Protein AF-A0A930YFP9-F1 (afdb_monomer)

Nearest PDB structures (foldseek):
  4cad-assembly4_L  TM=7.077E-01  e=1.751E-06  Methanococcus maripaludis
  4msv-assembly1_A  TM=4.838E-01  e=5.268E-02  Homo sapiens
  6brb-assembly1_A  TM=3.916E-01  e=1.553E-02  Homo sapiens
  7kp8-assembly1_C  TM=4.566E-01  e=6.726E-02  Mus musculus

Solvent-accessible surface area (backbone atoms only — not comparable to full-atom values): 27440 Å² total; per-residue (Å²): 118,54,63,55,53,46,38,50,51,25,49,53,42,19,38,52,44,23,41,49,41,39,73,70,40,67,82,60,45,74,62,44,60,59,57,36,43,44,22,30,36,49,16,43,52,50,32,45,71,72,62,36,58,79,86,53,34,63,58,58,59,58,60,28,12,77,92,43,67,31,67,92,44,37,67,56,19,48,48,53,37,48,51,31,51,52,51,23,50,50,59,47,43,77,81,43,80,61,54,78,74,74,52,72,64,54,58,53,48,52,66,65,36,50,67,56,43,35,53,48,42,41,27,36,40,45,25,44,68,11,50,34,40,84,44,45,82,61,89,40,75,56,48,20,17,22,51,41,13,33,54,55,33,58,48,44,42,38,38,44,74,63,33,59,70,37,78,73,58,60,57,65,88,54,32,50,59,43,24,37,52,28,31,15,36,47,16,26,48,42,38,47,43,30,65,78,48,62,8,36,44,24,31,29,46,20,53,31,46,34,55,53,52,46,53,56,52,55,72,25,44,60,88,61,84,52,54,47,52,44,35,47,38,24,69,77,30,8,54,41,28,33,52,46,39,41,52,54,30,52,52,49,52,66,63,35,77,80,68,71,75,70,88,70,90,67,80,92,76,80,95,76,91,80,88,85,84,85,89,77,89,87,75,76,85,78,81,82,79,86,81,78,94,75,86,91,86,84,85,89,77,58,77,91,76,54,63,90,84,67,78,49,76,90,78,52,66,87,90,72,76,53,79,88,79,51,57,70,71,60,56,60,72,67,58,72,84,82,72,85,82,72,82,85,73,78,85,74,77,82,75,75,78,75,78,78,74,78,77,75,76,77,53,62,75,45,76,36,68,31,66,39,56,45,38,80,43,62,33,67,26,93,54,46,41,62,41,33,60,54,25,74,48,74,40,88,45,83,68,24,39,39,34,38,40,30,42,29,41,40,11,24,68,50,76,77,70,39,55,33,31,44,31,31,23,37,26,50,65,96,53,81,73,50,39,46,42,61,60,93,56,75,47,79,41,84,40,36,60,59,75,43,80,47,74,26,65,44,55,32,74,45,63,56,45,47,30,41,34,33,44,24,36,27,28,59,28,80,50,37,37,34,58,90,34,44,25,41,36,39,38,35,35,30,102

Secondary structure (DSSP, 8-state):
--HHHHHHHHHHHHHHHHHHHHHHS-TT-HHHHHHHHHHHHHHHHHIIIIIS-GGGHHHHHHHT-TT---GGGHHHHHHHHHHHHHHHHHHHHTTS-------HHHHHHHHHHHHHHHHHHHHHHIIIIIIIGGG---SSHHHHHHHHHHHHHHHHHHHHHH-SSS--SS-HHHHHHHHHHHHHHHHHHHHHHHHHHS-SHHHHHHHHHHHHHHHHHHHTSPSSTTHHHHHHHSGGG-HHHHHHHHHHHHHHHHHHTTT-------------------SSTTSSSSSS-SS------SS---GGGS-TT---GGGS-TT---GGGS-HHHHHHTSPPPPPPPPPPPPPPPPPPPPPPPPPP-SEEEEEEEEEEPPPB-SS-SSEEESS--EEEEE-SSSPEEEEEEEEEE-BSSSS-EEEEEEEEEEETT----EETTTT--EEEEE-SS-EEEEEEEEEE--SEEEEEEEEEE--SSS-B--S-EEEEEEEEE-

pLDDT: mean 83.0, std 18.19, range [28.52, 98.38]

Organism: NCBI:txid433664

Sequence (495 aa):
MTRHQQAATCYALALGLAVGVALLAPAGGDAVLLLTMLTPAAAVLLTIRFATARDSRAASRRELGLGRMGLATWPAAVALPTIVVAMSYGVTALVHPFDWAPAPHVVVHTLLGVPIVAVLVTLEEVCWRGYLLPRFDAGRWWGSAAAVGALHGVWHLPLILLTTAYVPAGSRWVVVPVFMALLSVAGIVYGWLRNVSGSLWPVVVAHTTFNQLLGVAVDASPAGDRDRVFAYLTGETGILTLLVTGAVAAVLVRAGSSRTGRPRSRDTDGTRTASITTGVAASVVLMTLGAGGGAVAAGLIGSDQIADGSIRSRDVRDQTLRLADLDPTTRDGLRGAIGPQGPAGSPGSPGSPGAAGPAGADGVAQVVGFVGPVASIAGNSGLYAFAGPTARVTTTEARPRVSGTASAGLGLLSGSPQFADTGMCWRADGGGTVTNFVGSGFTTQRFTADRAAYAASASAVLAAGSYDVGMCVRNNGPSTINNNAYVNGWVQVTK

Mean predicted aligned error: 19.15 Å

Foldseek 3Di:
DALLVLLVQLLCQLLVQLLVLLVPPPFADPVSVLSNLLRSLVSLVCSLVPVNDPVCSVVLQLLLFAPDQLVVCQLVLQVLLVQLQCQLLVVVCVVAPWQLPQDPVLVVCLVVCLVVLLVSLSSNLSRQLRRNLVSACPPDLLQSLLVSLLSSLSSCCSVVPRHCHPLVEEDCVQQSVQLSLQSSLVSLVLSLSCQVRVHSNSSSSNSSSNVSSLSSSVVRHDDDPCSRVCCDRHDSRHPSSSVSSNVVSVVSSVVCVVPRPDDPPDDDDDDDDDDDDDDPSPPDVPPPPPDDPDDDDDDDDDPVNDDPPPDDPVNDDPPPDDPVNDDPVVVVVPDDDDDDDDPDDDDDDPDDPDPDDPDPPDQWPDKWKDKDKFDKDAAQFQAKDFRDFFTKDFDDDAWKKKKKKKKWFKAFCDDAKDKKWKEKWKAFPVDDTTAHQVGPDTDIDIHHNDTDMDMYIDMHTDGGGMITIHMIMGHNHRTIMHDTTMMIMMMIIGD

Radius of gyration: 33.07 Å; Cα contacts (8 Å, |Δi|>4): 794; chains: 1; bounding box: 106×55×82 Å

Structure (mmCIF, N/CA/C/O backbone):
data_AF-A0A930YFP9-F1
#
_entry.id   AF-A0A930YFP9-F1
#
loop_
_atom_site.group_PDB
_atom_site.id
_atom_site.type_symbol
_atom_site.label_atom_id
_atom_site.label_alt_id
_atom_site.label_comp_id
_atom_site.label_asym_id
_atom_site.label_entity_id
_atom_site.label_seq_id
_atom_site.pdbx_PDB_ins_code
_atom_site.Cartn_x
_atom_site.Cartn_y
_atom_site.Cartn_z
_atom_site.occupancy
_atom_site.B_iso_or_equiv
_atom_site.auth_seq_id
_atom_site.auth_comp_id
_atom_site.auth_asym_id
_atom_site.auth_atom_id
_atom_site.pdbx_PDB_model_num
ATOM 1 N N . MET A 1 1 ? -16.249 14.266 29.063 1.00 79.31 1 MET A N 1
ATOM 2 C CA . MET A 1 1 ? -16.737 13.717 27.782 1.00 79.31 1 MET A CA 1
ATOM 3 C C . MET A 1 1 ? -17.198 12.289 28.001 1.00 79.31 1 MET A C 1
ATOM 5 O O . MET A 1 1 ? -16.525 11.556 28.719 1.00 79.31 1 MET A O 1
ATOM 9 N N . THR A 1 2 ? -18.329 11.903 27.416 1.00 85.44 2 THR A N 1
ATOM 10 C CA . THR A 1 2 ? -18.783 10.505 27.374 1.00 85.44 2 THR A CA 1
ATOM 11 C C . THR A 1 2 ? -17.848 9.661 26.495 1.00 85.44 2 THR A C 1
ATOM 13 O O . THR A 1 2 ? -17.081 10.205 25.696 1.00 85.44 2 THR A O 1
ATOM 16 N N . ARG A 1 3 ? -17.914 8.324 26.597 1.00 83.81 3 ARG A N 1
ATOM 17 C CA . ARG A 1 3 ? -17.124 7.420 25.733 1.00 83.81 3 ARG A CA 1
ATOM 18 C C . ARG A 1 3 ? -17.393 7.655 24.240 1.00 83.81 3 ARG A C 1
ATOM 20 O O . ARG A 1 3 ? -16.453 7.646 23.451 1.00 83.81 3 ARG A O 1
ATOM 27 N N . HIS A 1 4 ? -18.645 7.931 23.870 1.00 85.75 4 HIS A N 1
ATOM 28 C CA . HIS A 1 4 ? -19.020 8.254 22.491 1.00 85.75 4 HIS A CA 1
ATOM 29 C C . HIS A 1 4 ? -18.434 9.589 22.025 1.00 85.75 4 HIS A C 1
ATOM 31 O O . HIS A 1 4 ? -17.908 9.664 20.920 1.00 85.75 4 HIS A O 1
ATOM 37 N N . GLN A 1 5 ? -18.448 10.620 22.877 1.00 87.38 5 GLN A N 1
ATOM 38 C CA . GLN A 1 5 ? -17.805 11.901 22.564 1.00 87.38 5 GLN A CA 1
ATOM 39 C C . GLN A 1 5 ? -16.296 11.731 22.358 1.00 87.38 5 GLN A C 1
ATOM 41 O O . GLN A 1 5 ? -15.753 12.264 21.400 1.00 87.38 5 GLN A O 1
ATOM 46 N N . GLN A 1 6 ? -15.626 10.933 23.196 1.00 87.88 6 GLN A N 1
ATOM 47 C CA . GLN A 1 6 ? -14.199 10.632 23.030 1.00 87.88 6 GLN A CA 1
ATOM 48 C C . GLN A 1 6 ? -13.902 9.897 21.717 1.00 87.88 6 GLN A C 1
ATOM 50 O O . GLN A 1 6 ? -12.940 10.238 21.033 1.00 87.88 6 GLN A O 1
ATOM 55 N N . ALA A 1 7 ? -14.725 8.910 21.349 1.00 89.50 7 ALA A N 1
ATOM 56 C CA . ALA A 1 7 ? -14.590 8.202 20.079 1.00 89.50 7 ALA A CA 1
ATOM 57 C C . ALA A 1 7 ? -14.788 9.147 18.881 1.00 89.50 7 ALA A C 1
ATOM 59 O O . ALA A 1 7 ? -13.966 9.152 17.968 1.00 89.50 7 ALA A O 1
ATOM 60 N N . ALA A 1 8 ? -15.816 9.999 18.924 1.00 91.38 8 ALA A N 1
ATOM 61 C CA . ALA A 1 8 ? -16.073 10.996 17.888 1.00 91.38 8 ALA A CA 1
ATOM 62 C C . ALA A 1 8 ? -14.922 12.009 17.760 1.00 91.38 8 ALA A C 1
ATOM 64 O O . ALA A 1 8 ? -14.479 12.286 16.650 1.00 91.38 8 ALA A O 1
ATOM 65 N N . THR A 1 9 ? -14.386 12.512 18.879 1.00 91.56 9 THR A N 1
ATOM 66 C CA . THR A 1 9 ? -13.216 13.406 18.879 1.00 91.56 9 THR A CA 1
ATOM 67 C C . THR A 1 9 ? -11.983 12.727 18.288 1.00 91.56 9 THR A C 1
ATOM 69 O O . THR A 1 9 ? -11.321 13.318 17.440 1.00 91.56 9 THR A O 1
ATOM 72 N N . CYS A 1 10 ? -11.686 11.487 18.690 1.00 94.00 10 CYS A N 1
ATOM 73 C CA . CYS A 1 10 ? -10.557 10.735 18.142 1.00 94.00 10 CYS A CA 1
ATOM 74 C C . CYS A 1 10 ? -10.695 10.550 16.630 1.00 94.00 10 CYS A C 1
ATOM 76 O O . CYS A 1 10 ? -9.742 10.778 15.892 1.00 94.00 10 CYS A O 1
ATOM 78 N N . TYR A 1 11 ? -11.887 10.176 16.165 1.00 96.19 11 TYR A N 1
ATOM 79 C CA . TYR A 1 11 ? -12.136 9.997 14.741 1.00 96.19 11 TYR A CA 1
ATOM 80 C C . TYR A 1 11 ? -12.007 11.311 13.958 1.00 96.19 11 TYR A C 1
ATOM 82 O O . TYR A 1 11 ? -11.324 11.353 12.938 1.00 96.19 11 TYR A O 1
ATOM 90 N N . ALA A 1 12 ? -12.598 12.399 14.461 1.00 96.56 12 ALA A N 1
ATOM 91 C CA . ALA A 1 12 ? -12.512 13.714 13.830 1.00 96.56 12 ALA A CA 1
ATOM 92 C C . ALA A 1 12 ? -11.063 14.215 13.727 1.00 96.56 12 ALA A C 1
ATOM 94 O O . ALA A 1 12 ? -10.683 14.770 12.700 1.00 96.56 12 ALA A O 1
ATOM 95 N N . LEU A 1 13 ? -10.239 13.977 14.756 1.00 96.69 13 LEU A N 1
ATOM 96 C CA . LEU A 1 13 ? -8.809 14.289 14.720 1.00 96.69 13 LEU A CA 1
ATOM 97 C C . LEU A 1 13 ? -8.067 13.445 13.679 1.00 96.69 13 LEU A C 1
ATOM 99 O O . LEU A 1 13 ? -7.300 14.003 12.903 1.00 96.69 13 LEU A O 1
ATOM 103 N N . ALA A 1 14 ? -8.303 12.130 13.632 1.00 97.38 14 ALA A N 1
ATOM 104 C CA . ALA A 1 14 ? -7.646 11.246 12.666 1.00 97.38 14 ALA A CA 1
ATOM 105 C C . ALA A 1 14 ? -7.976 11.654 11.222 1.00 97.38 14 ALA A C 1
ATOM 107 O O . ALA A 1 14 ? -7.074 11.811 10.402 1.00 97.38 14 ALA A O 1
ATOM 108 N N . LEU A 1 15 ? -9.260 11.890 10.931 1.00 97.50 15 LEU A N 1
ATOM 109 C CA . LEU A 1 15 ? -9.719 12.324 9.613 1.00 97.50 15 LEU A CA 1
ATOM 110 C C . LEU A 1 15 ? -9.211 13.728 9.262 1.00 97.50 15 LEU A C 1
ATOM 112 O O . LEU A 1 15 ? -8.728 13.938 8.155 1.00 97.50 15 LEU A O 1
ATOM 116 N N . GLY A 1 16 ? -9.278 14.681 10.197 1.00 96.94 16 GLY A N 1
ATOM 117 C CA . GLY A 1 16 ? -8.795 16.045 9.976 1.00 96.94 16 GLY A CA 1
ATOM 118 C C . GLY A 1 16 ? -7.293 16.099 9.688 1.00 96.94 16 GLY A C 1
ATOM 119 O O . GLY A 1 16 ? -6.867 16.807 8.778 1.00 96.94 16 GLY A O 1
ATOM 120 N N . LEU A 1 17 ? -6.496 15.304 10.408 1.00 95.81 17 LEU A N 1
ATOM 121 C CA . LEU A 1 17 ? -5.064 15.167 10.146 1.00 95.81 17 LEU A CA 1
ATOM 122 C C . LEU A 1 17 ? -4.799 14.521 8.778 1.00 95.81 17 LEU A C 1
ATOM 124 O O . LEU A 1 17 ? -3.947 15.018 8.049 1.00 95.81 17 LEU A O 1
ATOM 128 N N . ALA A 1 18 ? -5.537 13.474 8.397 1.00 95.00 18 ALA A N 1
ATOM 129 C CA . ALA A 1 18 ? -5.384 12.833 7.087 1.00 95.00 18 ALA A CA 1
ATOM 130 C C . ALA A 1 18 ? -5.749 13.768 5.923 1.00 95.00 18 ALA A C 1
ATOM 132 O O . ALA A 1 18 ? -5.026 13.825 4.932 1.00 95.00 18 ALA A O 1
ATOM 133 N N . VAL A 1 19 ? -6.819 14.561 6.062 1.00 94.62 19 VAL A N 1
ATOM 134 C CA . VAL A 1 19 ? -7.159 15.626 5.103 1.00 94.62 19 VAL A CA 1
ATOM 135 C C . VAL A 1 19 ? -6.035 16.659 5.026 1.00 94.62 19 VAL A C 1
ATOM 137 O O . VAL A 1 19 ? -5.633 17.038 3.930 1.00 94.62 19 VAL A O 1
ATOM 140 N N . GLY A 1 20 ? -5.490 17.081 6.171 1.00 92.69 20 GLY A N 1
ATOM 141 C CA . GLY A 1 20 ? -4.349 17.994 6.220 1.00 92.69 20 GLY A CA 1
ATOM 142 C C . GLY A 1 20 ? -3.126 17.449 5.480 1.00 92.69 20 GLY A C 1
ATOM 143 O O . GLY A 1 20 ? -2.543 18.164 4.672 1.00 92.69 20 GLY A O 1
ATOM 144 N N . VAL A 1 21 ? -2.775 16.175 5.691 1.00 91.62 21 VAL A N 1
ATOM 145 C CA . VAL A 1 21 ? -1.680 15.515 4.959 1.00 91.62 21 VAL A CA 1
ATOM 146 C C . VAL A 1 21 ? -1.971 15.490 3.458 1.00 91.62 21 VAL A C 1
ATOM 148 O O . VAL A 1 21 ? -1.118 15.904 2.681 1.00 91.62 21 VAL A O 1
ATOM 151 N N . ALA A 1 22 ? -3.175 15.084 3.047 1.00 88.88 22 ALA A N 1
ATOM 152 C CA . ALA A 1 22 ? -3.548 15.000 1.635 1.00 88.88 22 ALA A CA 1
ATOM 153 C C . ALA A 1 22 ? -3.529 16.361 0.908 1.00 88.88 22 ALA A C 1
ATOM 155 O O . ALA A 1 22 ? -3.244 16.403 -0.284 1.00 88.88 22 ALA A O 1
ATOM 156 N N . LEU A 1 23 ? -3.822 17.464 1.609 1.00 89.12 23 LEU A N 1
ATOM 157 C CA . LEU A 1 23 ? -3.823 18.817 1.039 1.00 89.12 23 LEU A CA 1
ATOM 158 C C . LEU A 1 23 ? -2.442 19.487 1.028 1.00 89.12 23 LEU A C 1
ATOM 160 O O . LEU A 1 23 ? -2.187 20.332 0.173 1.00 89.12 23 LEU A O 1
ATOM 164 N N . LEU A 1 24 ? -1.586 19.177 2.007 1.00 83.81 24 LEU A N 1
ATOM 165 C CA . LEU A 1 24 ? -0.332 19.903 2.242 1.00 83.81 24 LEU A CA 1
ATOM 166 C C . LEU A 1 24 ? 0.909 19.157 1.753 1.00 83.81 24 LEU A C 1
ATOM 168 O O . LEU A 1 24 ? 1.932 19.788 1.486 1.00 83.81 24 LEU A O 1
ATOM 172 N N . ALA A 1 25 ? 0.859 17.829 1.678 1.00 71.12 25 ALA A N 1
ATOM 173 C CA . ALA A 1 25 ? 1.990 17.048 1.211 1.00 71.12 25 ALA A CA 1
ATOM 174 C C . ALA A 1 25 ? 2.063 17.071 -0.332 1.00 71.12 25 ALA A C 1
ATOM 176 O O . ALA A 1 25 ? 1.021 17.105 -0.991 1.00 71.12 25 ALA A O 1
ATOM 177 N N . PRO A 1 26 ? 3.271 17.055 -0.933 1.00 63.44 26 PRO A N 1
ATOM 178 C CA . PRO A 1 26 ? 3.426 17.060 -2.385 1.00 63.44 26 PRO A CA 1
ATOM 179 C C . PRO A 1 26 ? 2.625 15.919 -3.017 1.00 63.44 26 PRO A C 1
ATOM 181 O O . PRO A 1 26 ? 2.809 14.756 -2.646 1.00 63.44 26 PRO A O 1
ATOM 184 N N . ALA A 1 27 ? 1.741 16.244 -3.964 1.00 58.25 27 ALA A N 1
ATOM 185 C CA . ALA A 1 27 ? 0.923 15.257 -4.657 1.00 58.25 27 ALA A CA 1
ATOM 186 C C . ALA A 1 27 ? 1.829 14.222 -5.354 1.00 58.25 27 ALA A C 1
ATOM 188 O O . ALA A 1 27 ? 2.453 14.524 -6.368 1.00 58.25 27 ALA A O 1
ATOM 189 N N . GLY A 1 28 ? 1.919 13.014 -4.785 1.00 53.78 28 GLY A N 1
ATOM 190 C CA . GLY A 1 28 ? 2.643 11.878 -5.367 1.00 53.78 28 GLY A CA 1
ATOM 191 C C . GLY A 1 28 ? 3.942 11.441 -4.675 1.00 53.78 28 GLY A C 1
ATOM 192 O O . GLY A 1 28 ? 4.610 10.566 -5.211 1.00 53.78 28 GLY A O 1
ATOM 193 N N . GLY A 1 29 ? 4.324 12.002 -3.520 1.00 63.56 29 GLY A N 1
ATOM 194 C CA . GLY A 1 29 ? 5.492 11.513 -2.765 1.00 63.56 29 GLY A CA 1
ATOM 195 C C . GLY A 1 29 ? 5.165 10.363 -1.800 1.00 63.56 29 GLY A C 1
ATOM 196 O O . GLY A 1 29 ? 4.154 10.429 -1.102 1.00 63.56 29 GLY A O 1
ATOM 197 N N . ASP A 1 30 ? 6.056 9.372 -1.663 1.00 68.50 30 ASP A N 1
ATOM 198 C CA . ASP A 1 30 ? 5.927 8.242 -0.709 1.00 68.50 30 ASP A CA 1
ATOM 199 C C . ASP A 1 30 ? 5.696 8.698 0.745 1.00 68.50 30 ASP A C 1
ATOM 201 O O . ASP A 1 30 ? 5.051 8.022 1.550 1.00 68.50 30 ASP A O 1
ATOM 205 N N . ALA A 1 31 ? 6.170 9.903 1.077 1.00 77.81 31 ALA A N 1
ATOM 206 C CA . ALA A 1 31 ? 5.956 10.538 2.371 1.00 77.81 31 ALA A CA 1
ATOM 207 C C . ALA A 1 31 ? 4.469 10.762 2.699 1.00 77.81 31 ALA A C 1
ATOM 209 O O . ALA A 1 31 ? 4.104 10.727 3.871 1.00 77.81 31 ALA A O 1
ATOM 210 N N . VAL A 1 32 ? 3.605 10.969 1.698 1.00 85.06 32 VAL A N 1
ATOM 211 C CA . VAL A 1 32 ? 2.161 11.198 1.889 1.00 85.06 32 VAL A CA 1
ATOM 212 C C . VAL A 1 32 ? 1.513 9.986 2.566 1.00 85.06 32 VAL A C 1
ATOM 214 O O . VAL A 1 32 ? 0.762 10.144 3.531 1.00 85.06 32 VAL A O 1
ATOM 217 N N . LEU A 1 33 ? 1.832 8.776 2.092 1.00 85.75 33 LEU A N 1
ATOM 218 C CA . LEU A 1 33 ? 1.304 7.521 2.634 1.00 85.75 33 LEU A CA 1
ATOM 219 C C . LEU A 1 33 ? 1.776 7.314 4.074 1.00 85.75 33 LEU A C 1
ATOM 221 O O . LEU A 1 33 ? 0.954 7.152 4.977 1.00 85.75 33 LEU A O 1
ATOM 225 N N . LEU A 1 34 ? 3.089 7.427 4.303 1.00 87.25 34 LEU A N 1
ATOM 226 C CA . LEU A 1 34 ? 3.686 7.258 5.629 1.00 87.25 34 LEU A CA 1
ATOM 227 C C . LEU A 1 34 ? 3.126 8.257 6.643 1.00 87.25 34 LEU A C 1
ATOM 229 O O . LEU A 1 34 ? 2.721 7.861 7.733 1.00 87.25 34 LEU A O 1
ATOM 233 N N . LEU A 1 35 ? 3.059 9.545 6.288 1.00 89.81 35 LEU A N 1
ATOM 234 C CA . LEU A 1 35 ? 2.513 10.583 7.166 1.00 89.81 35 LEU A CA 1
ATOM 235 C C . LEU A 1 35 ? 1.039 10.344 7.475 1.00 89.81 35 LEU A C 1
ATOM 237 O O . LEU A 1 35 ? 0.609 10.582 8.605 1.00 89.81 35 LEU A O 1
ATOM 241 N N . THR A 1 36 ? 0.277 9.845 6.501 1.00 92.00 36 THR A N 1
ATOM 242 C CA . THR A 1 36 ? -1.133 9.537 6.715 1.00 92.00 36 THR A CA 1
ATOM 243 C C . THR A 1 36 ? -1.278 8.413 7.728 1.00 92.00 36 THR A C 1
ATOM 245 O O . THR A 1 36 ? -1.989 8.613 8.709 1.00 92.00 36 THR A O 1
ATOM 248 N N . MET A 1 37 ? -0.518 7.318 7.614 1.00 92.12 37 MET A N 1
ATOM 249 C CA . MET A 1 37 ? -0.541 6.196 8.572 1.00 92.12 37 MET A CA 1
ATOM 250 C C . MET A 1 37 ? -0.238 6.606 10.030 1.00 92.12 37 MET A C 1
ATOM 252 O O . MET A 1 37 ? -0.653 5.919 10.963 1.00 92.12 37 MET A O 1
ATOM 256 N N . LEU A 1 38 ? 0.425 7.748 10.270 1.00 93.38 38 LEU A N 1
ATOM 257 C CA . LEU A 1 38 ? 0.663 8.273 11.628 1.00 93.38 38 LEU A CA 1
ATOM 258 C C . LEU A 1 38 ? -0.574 8.933 12.256 1.00 93.38 38 LEU A C 1
ATOM 260 O O . LEU A 1 38 ? -0.672 9.041 13.484 1.00 93.38 38 LEU A O 1
ATOM 264 N N . THR A 1 39 ? -1.506 9.414 11.434 1.00 96.62 39 THR A N 1
ATOM 265 C CA . THR A 1 39 ? -2.637 10.238 11.883 1.00 96.62 39 THR A CA 1
ATOM 266 C C . THR A 1 39 ? -3.581 9.537 12.870 1.00 96.62 39 THR A C 1
ATOM 268 O O . THR A 1 39 ? -3.988 10.201 13.831 1.00 96.62 39 THR A O 1
ATOM 271 N N . PRO A 1 40 ? -3.894 8.225 12.762 1.00 97.81 40 PRO A N 1
ATOM 272 C CA . PRO A 1 40 ? -4.787 7.566 13.710 1.00 97.81 40 PRO A CA 1
ATOM 273 C C . PRO A 1 40 ? -4.128 7.398 15.088 1.00 97.81 40 PRO A C 1
ATOM 275 O O . PRO A 1 40 ? -4.746 7.705 16.111 1.00 97.81 40 PRO A O 1
ATOM 278 N N . ALA A 1 41 ? -2.852 6.998 15.139 1.00 97.19 41 ALA A N 1
ATOM 279 C CA . ALA A 1 41 ? -2.083 6.930 16.383 1.00 97.19 41 ALA A CA 1
ATOM 280 C C . ALA A 1 41 ? -1.958 8.304 17.055 1.00 97.19 41 ALA A C 1
ATOM 282 O O . ALA A 1 41 ? -2.201 8.427 18.261 1.00 97.19 41 ALA A O 1
ATOM 283 N N . ALA A 1 42 ? -1.636 9.349 16.285 1.00 97.25 42 ALA A N 1
ATOM 284 C CA . ALA A 1 42 ? -1.568 10.717 16.791 1.00 97.25 42 ALA A CA 1
ATOM 285 C C . ALA A 1 42 ? -2.915 11.156 17.388 1.00 97.25 42 ALA A C 1
ATOM 287 O O . ALA A 1 42 ? -2.959 11.670 18.509 1.00 97.25 42 ALA A O 1
ATOM 288 N N . ALA A 1 43 ? -4.024 10.877 16.701 1.00 97.62 43 ALA A N 1
ATOM 289 C CA . ALA A 1 43 ? -5.363 11.191 17.183 1.00 97.62 43 ALA A CA 1
ATOM 290 C C . ALA A 1 43 ? -5.704 10.485 18.506 1.00 97.62 43 ALA A C 1
ATOM 292 O O . ALA A 1 43 ? -6.243 11.120 19.420 1.00 97.62 43 ALA A O 1
ATOM 293 N N . VAL A 1 44 ? -5.341 9.206 18.661 1.00 97.19 44 VAL A N 1
ATOM 294 C CA . VAL A 1 44 ? -5.517 8.468 19.926 1.00 97.19 44 VAL A CA 1
ATOM 295 C C . VAL A 1 44 ? -4.694 9.100 21.046 1.00 97.19 44 VAL A C 1
ATOM 297 O O . VAL A 1 44 ? -5.223 9.345 22.135 1.00 97.19 44 VAL A O 1
ATOM 300 N N . LEU A 1 45 ? -3.416 9.404 20.796 1.00 96.56 45 LEU A N 1
ATOM 301 C CA . LEU A 1 45 ? -2.531 10.017 21.791 1.00 96.56 45 LEU A CA 1
ATOM 302 C C . LEU A 1 45 ? -3.059 11.380 22.251 1.00 96.56 45 LEU A C 1
ATOM 304 O O . LEU A 1 45 ? -3.151 11.627 23.458 1.00 96.56 45 LEU A O 1
ATOM 308 N N . LEU A 1 46 ? -3.470 12.233 21.310 1.00 96.12 46 LEU A N 1
ATOM 309 C CA . LEU A 1 46 ? -4.055 13.543 21.597 1.00 96.12 46 LEU A CA 1
ATOM 310 C C . LEU A 1 46 ? -5.371 13.408 22.375 1.00 96.12 46 LEU A C 1
ATOM 312 O O . LEU A 1 46 ? -5.562 14.079 23.392 1.00 96.12 46 LEU A O 1
ATOM 316 N N . THR A 1 47 ? -6.245 12.482 21.980 1.00 95.25 47 THR A N 1
ATOM 317 C CA . THR A 1 47 ? -7.527 12.251 22.666 1.00 95.25 47 THR A CA 1
ATOM 318 C C . THR A 1 47 ? -7.315 11.744 24.096 1.00 95.25 47 THR A C 1
ATOM 320 O O . THR A 1 47 ? -7.938 12.239 25.040 1.00 95.25 47 THR A O 1
ATOM 323 N N . ILE A 1 48 ? -6.385 10.810 24.318 1.00 94.38 48 ILE A N 1
ATOM 324 C CA . ILE A 1 48 ? -6.044 10.339 25.670 1.00 94.38 48 ILE A CA 1
ATOM 325 C C . ILE A 1 48 ? -5.405 11.466 26.498 1.00 94.38 48 ILE A C 1
ATOM 327 O O . ILE A 1 48 ? -5.676 11.594 27.696 1.00 94.38 48 ILE A O 1
ATOM 331 N N . ARG A 1 49 ? -4.566 12.310 25.890 1.00 93.88 49 ARG A N 1
ATOM 332 C CA . ARG A 1 49 ? -3.834 13.369 26.600 1.00 93.88 49 ARG A CA 1
ATOM 333 C C . ARG A 1 49 ? -4.685 14.588 26.947 1.00 93.88 49 ARG A C 1
ATOM 335 O O . ARG A 1 49 ? -4.406 15.211 27.982 1.00 93.88 49 ARG A O 1
ATOM 342 N N . PHE A 1 50 ? -5.663 14.938 26.118 1.00 92.19 50 PHE A N 1
ATOM 343 C CA . PHE A 1 50 ? -6.408 16.196 26.233 1.00 92.19 50 PHE A CA 1
ATOM 344 C C . PHE A 1 50 ? -7.913 16.002 26.453 1.00 92.19 50 PHE A C 1
ATOM 346 O O . PHE A 1 50 ? -8.493 16.745 27.236 1.00 92.19 50 PHE A O 1
ATOM 353 N N . ALA A 1 51 ? -8.529 14.972 25.867 1.00 88.94 51 ALA A N 1
ATOM 354 C CA . ALA A 1 51 ? -9.974 14.721 25.967 1.00 88.94 51 ALA A CA 1
ATOM 355 C C . ALA A 1 51 ? -10.361 13.651 27.015 1.00 88.94 51 ALA A C 1
ATOM 357 O O . ALA A 1 51 ? -11.542 13.458 27.324 1.00 88.94 51 ALA A O 1
ATOM 358 N N . THR A 1 52 ? -9.378 12.951 27.594 1.00 90.38 52 THR A N 1
ATOM 359 C CA . THR A 1 52 ? -9.591 11.928 28.632 1.00 90.38 52 THR A CA 1
ATOM 360 C C . THR A 1 52 ? -9.150 12.429 30.011 1.00 90.38 52 THR A C 1
ATOM 362 O O . THR A 1 52 ? -8.014 12.899 30.188 1.00 90.38 52 THR A O 1
ATOM 365 N N . ALA A 1 53 ? -10.050 12.300 30.995 1.00 90.44 53 ALA A N 1
ATOM 366 C CA . ALA A 1 53 ? -9.805 12.631 32.400 1.00 90.44 53 ALA A CA 1
ATOM 367 C C . ALA A 1 53 ? -8.571 11.885 32.931 1.00 90.44 53 ALA A C 1
ATOM 369 O O . ALA A 1 53 ? -8.314 10.748 32.529 1.00 90.44 53 ALA A O 1
ATOM 370 N N . ARG A 1 54 ? -7.759 12.548 33.771 1.00 90.88 54 ARG A N 1
ATOM 371 C CA . ARG A 1 54 ? -6.411 12.071 34.151 1.00 90.88 54 ARG A CA 1
ATOM 372 C C . ARG A 1 54 ? -6.433 10.684 34.798 1.00 90.88 54 ARG A C 1
ATOM 374 O O . ARG A 1 54 ? -5.616 9.843 34.428 1.00 90.88 54 ARG A O 1
ATOM 381 N N . ASP A 1 55 ? -7.384 10.457 35.693 1.00 92.25 55 ASP A N 1
ATOM 382 C CA . ASP A 1 55 ? -7.666 9.188 36.374 1.00 92.25 55 ASP A CA 1
ATOM 383 C C . ASP A 1 55 ? -8.020 8.043 35.401 1.00 92.25 55 ASP A C 1
ATOM 385 O O . ASP A 1 55 ? -7.602 6.900 35.575 1.00 92.25 55 ASP A O 1
ATOM 389 N N . SER A 1 56 ? -8.701 8.366 34.303 1.00 91.00 56 SER A N 1
ATOM 390 C CA . SER A 1 56 ? -9.211 7.414 33.311 1.00 91.00 56 SER A CA 1
ATOM 391 C C . SER A 1 56 ? -8.212 7.078 32.191 1.00 91.00 56 SER A C 1
ATOM 393 O O . SER A 1 56 ? -8.461 6.189 31.366 1.00 91.00 56 SER A O 1
ATOM 395 N N . ARG A 1 57 ? -7.056 7.759 32.127 1.00 93.06 57 ARG A N 1
ATOM 396 C CA . ARG A 1 57 ? -6.059 7.563 31.050 1.00 93.06 57 ARG A CA 1
ATOM 397 C C . ARG A 1 57 ? -5.418 6.185 31.081 1.00 93.06 57 ARG A C 1
ATOM 399 O O . ARG A 1 57 ? -5.183 5.598 30.028 1.00 93.06 57 ARG A O 1
ATOM 406 N N . ALA A 1 58 ? -5.124 5.666 32.272 1.00 92.44 58 ALA A N 1
ATOM 407 C CA . ALA A 1 58 ? -4.524 4.343 32.417 1.00 92.44 58 ALA A CA 1
ATOM 408 C C . ALA A 1 58 ? -5.483 3.242 31.940 1.00 92.44 58 ALA A C 1
ATOM 410 O O . ALA A 1 58 ? -5.069 2.361 31.189 1.00 92.44 58 ALA A O 1
ATOM 411 N N . ALA A 1 59 ? -6.767 3.344 32.300 1.00 91.06 59 ALA A N 1
ATOM 412 C CA . ALA A 1 59 ? -7.808 2.444 31.815 1.00 91.06 59 ALA A CA 1
ATOM 413 C C . ALA A 1 59 ? -7.943 2.516 30.286 1.00 91.06 59 ALA A C 1
ATOM 415 O O . ALA A 1 59 ? -7.907 1.486 29.618 1.00 91.06 59 ALA A O 1
ATOM 416 N N . SER A 1 60 ? -7.973 3.728 29.720 1.00 91.19 60 SER A N 1
ATOM 417 C CA . SER A 1 60 ? -8.062 3.923 28.264 1.00 91.19 60 SER A CA 1
ATOM 418 C C . SER A 1 60 ? -6.873 3.317 27.508 1.00 91.19 60 SER A C 1
ATOM 420 O O . SER A 1 60 ? -7.068 2.708 26.463 1.00 91.19 60 SER A O 1
ATOM 422 N N . ARG A 1 61 ? -5.647 3.412 28.050 1.00 93.88 61 ARG A N 1
ATOM 423 C CA . ARG A 1 61 ? -4.461 2.756 27.466 1.00 93.88 61 ARG A CA 1
ATOM 424 C C . ARG A 1 61 ? -4.533 1.232 27.532 1.00 93.88 61 ARG A C 1
ATOM 426 O O . ARG A 1 61 ? -4.100 0.566 26.600 1.00 93.88 61 ARG A O 1
ATOM 433 N N . ARG A 1 62 ? -5.078 0.668 28.615 1.00 92.94 62 ARG A N 1
ATOM 434 C CA . ARG A 1 62 ? -5.258 -0.789 28.748 1.00 92.94 62 ARG A CA 1
ATOM 435 C C . ARG A 1 62 ? -6.289 -1.328 27.753 1.00 92.94 62 ARG A C 1
ATOM 437 O O . ARG A 1 62 ? -6.088 -2.409 27.207 1.00 92.94 62 ARG A O 1
ATOM 444 N N . GLU A 1 63 ? -7.345 -0.564 27.471 1.00 91.31 63 GLU A N 1
ATOM 445 C CA . GLU A 1 63 ? -8.379 -0.932 26.492 1.00 91.31 63 GLU A CA 1
ATOM 446 C C . GLU A 1 63 ? -7.853 -1.046 25.050 1.00 91.31 63 GLU A C 1
ATOM 448 O O . GLU A 1 63 ? -8.443 -1.786 24.262 1.00 91.31 63 GLU A O 1
ATOM 453 N N . LEU A 1 64 ? -6.710 -0.417 24.727 1.00 94.88 64 LEU A N 1
ATOM 454 C CA . LEU A 1 64 ? -6.061 -0.548 23.414 1.00 94.88 64 LEU A CA 1
ATOM 455 C C . LEU A 1 64 ? -5.702 -2.001 23.070 1.00 94.88 64 LEU A C 1
ATOM 457 O O . LEU A 1 64 ? -5.592 -2.337 21.898 1.00 94.88 64 LEU A O 1
ATOM 461 N N . GLY A 1 65 ? -5.538 -2.877 24.070 1.00 93.69 65 GLY A N 1
ATOM 462 C CA . GLY A 1 65 ? -5.277 -4.303 23.843 1.00 93.69 65 GLY A CA 1
ATOM 463 C C . GLY A 1 65 ? -3.822 -4.641 23.496 1.00 93.69 65 GLY A C 1
ATOM 464 O O . GLY A 1 65 ? -3.554 -5.740 23.020 1.00 93.69 65 GLY A O 1
ATOM 465 N N . LEU A 1 66 ? -2.877 -3.731 23.755 1.00 95.00 66 LEU A N 1
ATOM 466 C CA . LEU A 1 66 ? -1.444 -3.932 23.482 1.00 95.00 66 LEU A CA 1
ATOM 467 C C . LEU A 1 66 ? -0.739 -4.844 24.506 1.00 95.00 66 LEU A C 1
ATOM 469 O O . LEU A 1 66 ? 0.307 -5.411 24.213 1.00 95.00 66 LEU A O 1
ATOM 473 N N . GLY A 1 67 ? -1.298 -5.009 25.710 1.00 92.44 67 GLY A N 1
ATOM 474 C CA . GLY A 1 67 ? -0.630 -5.699 26.827 1.00 92.44 67 GLY A CA 1
ATOM 475 C C . GLY A 1 67 ? -0.670 -7.234 26.807 1.00 92.44 67 GLY A C 1
ATOM 476 O O . GLY A 1 67 ? -0.144 -7.859 27.721 1.00 92.44 67 GLY A O 1
ATOM 477 N N . ARG A 1 68 ? -1.327 -7.864 25.826 1.00 91.44 68 ARG A N 1
ATOM 478 C CA . ARG A 1 68 ? -1.423 -9.332 25.699 1.00 91.44 68 ARG A CA 1
ATOM 479 C C . ARG A 1 68 ? -1.220 -9.716 24.249 1.00 91.44 68 ARG A C 1
ATOM 481 O O . ARG A 1 68 ? -1.908 -9.145 23.422 1.00 91.44 68 ARG A O 1
ATOM 488 N N . MET A 1 69 ? -0.388 -10.709 23.937 1.00 93.50 69 MET A N 1
ATOM 489 C CA . MET A 1 69 ? -0.073 -11.072 22.542 1.00 93.50 69 MET A CA 1
ATOM 490 C C . MET A 1 69 ? -1.193 -11.826 21.803 1.00 93.50 69 MET A C 1
ATOM 492 O O . MET A 1 69 ? -1.234 -11.810 20.579 1.00 93.50 69 MET A O 1
ATOM 496 N N . GLY A 1 70 ? -2.111 -12.496 22.509 1.00 92.44 70 GLY A N 1
ATOM 497 C CA . GLY A 1 70 ? -3.226 -13.208 21.865 1.00 92.44 70 GLY A CA 1
ATOM 498 C C . GLY A 1 70 ? -2.804 -14.393 20.978 1.00 92.44 70 GLY A C 1
ATOM 499 O O . GLY A 1 70 ? -3.516 -14.720 20.029 1.00 92.44 70 GLY A O 1
ATOM 500 N N . LEU A 1 71 ? -1.669 -15.038 21.283 1.00 93.56 71 LEU A N 1
ATOM 501 C CA . LEU A 1 71 ? -0.996 -16.045 20.440 1.00 93.56 71 LEU A CA 1
ATOM 502 C C . LEU A 1 71 ? -1.913 -17.168 19.927 1.00 93.56 71 LEU A C 1
ATOM 504 O O . LEU A 1 71 ? -1.788 -17.585 18.782 1.00 93.56 71 LEU A O 1
ATOM 508 N N . ALA A 1 72 ? -2.894 -17.603 20.723 1.00 93.38 72 ALA A N 1
ATOM 509 C CA . ALA A 1 72 ? -3.852 -18.643 20.328 1.00 93.38 72 ALA A CA 1
ATOM 510 C C . ALA A 1 72 ? -4.673 -18.298 19.067 1.00 93.38 72 ALA A C 1
ATOM 512 O O . ALA A 1 72 ? -5.221 -19.185 18.422 1.00 93.38 72 ALA A O 1
ATOM 513 N N . THR A 1 73 ? -4.768 -17.014 18.714 1.00 93.56 73 THR A N 1
ATOM 514 C CA . THR A 1 73 ? -5.528 -16.529 17.549 1.00 93.56 73 THR A CA 1
ATOM 515 C C . THR A 1 73 ? -4.644 -16.158 16.358 1.00 93.56 73 THR A C 1
ATOM 517 O O . THR A 1 73 ? -5.168 -15.866 15.286 1.00 93.56 73 THR A O 1
ATOM 520 N N . TRP A 1 74 ? -3.316 -16.227 16.502 1.00 95.69 74 TRP A N 1
ATOM 521 C CA . TRP A 1 74 ? -2.371 -15.930 15.421 1.00 95.69 74 TRP A CA 1
ATOM 522 C C . TRP A 1 74 ? -2.509 -16.862 14.209 1.00 95.69 74 TRP A C 1
ATOM 524 O O . TRP A 1 74 ? -2.464 -16.352 13.092 1.00 95.69 74 TRP A O 1
ATOM 534 N N . PRO A 1 75 ? -2.761 -18.180 14.363 1.00 96.56 75 PRO A N 1
ATOM 535 C CA . PRO A 1 75 ? -2.996 -19.037 13.202 1.00 96.56 75 PRO A CA 1
ATOM 536 C C . PRO A 1 75 ? -4.177 -18.560 12.351 1.00 96.56 75 PRO A C 1
ATOM 538 O O . PRO A 1 75 ? -4.082 -18.530 11.129 1.00 96.56 75 PRO A O 1
ATOM 541 N N . ALA A 1 76 ? -5.268 -18.113 12.985 1.00 93.81 76 ALA A N 1
ATOM 542 C CA . ALA A 1 76 ? -6.399 -17.525 12.272 1.00 93.81 76 ALA A CA 1
ATOM 543 C C . ALA A 1 76 ? -6.036 -16.166 11.653 1.00 93.81 76 ALA A C 1
ATOM 545 O O . ALA A 1 76 ? -6.434 -15.887 10.525 1.00 93.81 76 ALA A O 1
ATOM 546 N N . ALA A 1 77 ? -5.252 -15.346 12.361 1.00 96.25 77 ALA A N 1
ATOM 547 C CA . ALA A 1 77 ? -4.777 -14.061 11.856 1.00 96.25 77 ALA A CA 1
ATOM 548 C C . ALA A 1 77 ? -3.945 -14.196 10.573 1.00 96.25 77 ALA A C 1
ATOM 550 O O . ALA A 1 77 ? -4.065 -13.347 9.705 1.00 96.25 77 ALA A O 1
ATOM 551 N N . VAL A 1 78 ? -3.160 -15.263 10.415 1.00 97.00 78 VAL A N 1
ATOM 552 C CA . VAL A 1 78 ? -2.408 -15.527 9.176 1.00 97.00 78 VAL A CA 1
ATOM 553 C C . VAL A 1 78 ? -3.286 -16.219 8.128 1.00 97.00 78 VAL A C 1
ATOM 555 O O . VAL A 1 78 ? -3.297 -15.830 6.960 1.00 97.00 78 VAL A O 1
ATOM 558 N N . ALA A 1 79 ? -4.062 -17.231 8.527 1.00 95.56 79 ALA A N 1
ATOM 559 C CA . ALA A 1 79 ? -4.821 -18.056 7.588 1.00 95.56 79 ALA A CA 1
ATOM 560 C C . ALA A 1 79 ? -5.941 -17.287 6.874 1.00 95.56 79 ALA A C 1
ATOM 562 O O . ALA A 1 79 ? -6.113 -17.448 5.671 1.00 95.56 79 ALA A O 1
ATOM 563 N N . LEU A 1 80 ? -6.694 -16.443 7.586 1.00 96.06 80 LEU A N 1
ATOM 564 C CA . LEU A 1 80 ? -7.830 -15.713 7.013 1.00 96.06 80 LEU A CA 1
ATOM 565 C C . LEU A 1 80 ? -7.433 -14.771 5.857 1.00 96.06 80 LEU A C 1
ATOM 567 O O . LEU A 1 80 ? -8.008 -14.919 4.779 1.00 96.06 80 LEU A O 1
ATOM 571 N N . PRO A 1 81 ? -6.464 -13.845 6.007 1.00 96.62 81 PRO A N 1
ATOM 572 C CA . PRO A 1 81 ? -6.023 -13.008 4.890 1.00 96.62 81 PRO A CA 1
ATOM 573 C C . PRO A 1 81 ? -5.348 -13.825 3.782 1.00 96.62 81 PRO A C 1
ATOM 575 O O . PRO A 1 81 ? -5.563 -13.528 2.610 1.00 96.62 81 PRO A O 1
ATOM 578 N N . THR A 1 82 ? -4.620 -14.897 4.124 1.00 95.31 82 THR A N 1
ATOM 579 C CA . THR A 1 82 ? -4.039 -15.810 3.122 1.00 95.31 82 THR A CA 1
ATOM 580 C C . THR A 1 82 ? -5.116 -16.449 2.253 1.00 95.31 82 THR A C 1
ATOM 582 O O . THR A 1 82 ? -4.993 -16.462 1.034 1.00 95.31 82 THR A O 1
ATOM 585 N N . ILE A 1 83 ? -6.204 -16.924 2.862 1.00 94.50 83 ILE A N 1
ATOM 586 C CA . ILE A 1 83 ? -7.360 -17.480 2.152 1.00 94.50 83 ILE A CA 1
ATOM 587 C C . ILE A 1 83 ? -7.993 -16.432 1.233 1.00 94.50 83 ILE A C 1
ATOM 589 O O . ILE A 1 83 ? -8.284 -16.737 0.079 1.00 94.50 83 ILE A O 1
ATOM 593 N N . VAL A 1 84 ? -8.189 -15.206 1.732 1.00 95.56 84 VAL A N 1
ATOM 594 C CA . VAL A 1 84 ? -8.788 -14.116 0.951 1.00 95.56 84 VAL A CA 1
ATOM 595 C C . VAL A 1 84 ? -7.967 -13.832 -0.303 1.00 95.56 84 VAL A C 1
ATOM 597 O O . VAL A 1 84 ? -8.530 -13.845 -1.397 1.00 95.56 84 VAL A O 1
ATOM 600 N N . VAL A 1 85 ? -6.655 -13.627 -0.150 1.00 92.31 85 VAL A N 1
ATOM 601 C CA . VAL A 1 85 ? -5.762 -13.324 -1.276 1.00 92.31 85 VAL A CA 1
ATOM 602 C C . VAL A 1 85 ? -5.648 -14.524 -2.217 1.00 92.31 85 VAL A C 1
ATOM 604 O O . VAL A 1 85 ? -5.835 -14.369 -3.420 1.00 92.31 85 VAL A O 1
ATOM 607 N N . ALA A 1 86 ? -5.422 -15.734 -1.697 1.00 90.75 86 ALA A N 1
ATOM 608 C CA . ALA A 1 86 ? -5.269 -16.929 -2.525 1.00 90.75 86 ALA A CA 1
ATOM 609 C C . ALA A 1 86 ? -6.515 -17.219 -3.373 1.00 90.75 86 ALA A C 1
ATOM 611 O O . ALA A 1 86 ? -6.392 -17.550 -4.550 1.00 90.75 86 ALA A O 1
ATOM 612 N N . MET A 1 87 ? -7.721 -17.068 -2.814 1.00 92.19 87 MET A N 1
ATOM 613 C CA . MET A 1 87 ? -8.954 -17.288 -3.573 1.00 92.19 87 MET A CA 1
ATOM 614 C C . MET A 1 87 ? -9.216 -16.174 -4.590 1.00 92.19 87 MET A C 1
ATOM 616 O O . MET A 1 87 ? -9.556 -16.479 -5.732 1.00 92.19 87 MET A O 1
ATOM 620 N N . SER A 1 88 ? -9.067 -14.896 -4.219 1.00 91.31 88 SER A N 1
ATOM 621 C CA . SER A 1 88 ? -9.373 -13.794 -5.144 1.00 91.31 88 SER A CA 1
ATOM 622 C C . SER A 1 88 ? -8.384 -13.736 -6.313 1.00 91.31 88 SER A C 1
ATOM 624 O O . SER A 1 88 ? -8.800 -13.637 -7.473 1.00 91.31 88 SER A O 1
ATOM 626 N N . TYR A 1 89 ? -7.087 -13.882 -6.036 1.00 87.62 89 TYR A N 1
ATOM 627 C CA . TYR A 1 89 ? -6.051 -13.926 -7.067 1.00 87.62 89 TYR A CA 1
ATOM 628 C C . TYR A 1 89 ? -6.057 -15.250 -7.830 1.00 87.62 89 TYR A C 1
ATOM 630 O O . TYR A 1 89 ? -5.886 -15.237 -9.044 1.00 87.62 89 TYR A O 1
ATOM 638 N N . GLY A 1 90 ? -6.350 -16.376 -7.171 1.00 87.00 90 GLY A N 1
ATOM 639 C CA . GLY A 1 90 ? -6.472 -17.682 -7.822 1.00 87.00 90 GLY A CA 1
ATOM 640 C C . GLY A 1 90 ? -7.602 -17.733 -8.851 1.00 87.00 90 GLY A C 1
ATOM 641 O O . GLY A 1 90 ? -7.393 -18.214 -9.959 1.00 87.00 90 GLY A O 1
ATOM 642 N N . VAL A 1 91 ? -8.777 -17.171 -8.539 1.00 88.56 91 VAL A N 1
ATOM 643 C CA . VAL A 1 91 ? -9.878 -17.045 -9.515 1.00 88.56 91 VAL A CA 1
ATOM 644 C C . VAL A 1 91 ? -9.477 -16.135 -10.673 1.00 88.56 91 VAL A C 1
ATOM 646 O O . VAL A 1 91 ? -9.745 -16.453 -11.830 1.00 88.56 91 VAL A O 1
ATOM 649 N N . THR A 1 92 ? -8.795 -15.029 -10.382 1.00 85.69 92 THR A N 1
ATOM 650 C CA . THR A 1 92 ? -8.311 -14.113 -11.424 1.00 85.69 92 THR A CA 1
ATOM 651 C C . THR A 1 92 ? -7.273 -14.785 -12.323 1.00 85.69 92 THR A C 1
ATOM 653 O O . THR A 1 92 ? -7.277 -14.569 -13.533 1.00 85.69 92 THR A O 1
ATOM 656 N N . ALA A 1 93 ? -6.448 -15.674 -11.766 1.00 83.44 93 ALA A N 1
ATOM 657 C CA . ALA A 1 93 ? -5.438 -16.427 -12.501 1.00 83.44 93 ALA A CA 1
ATOM 658 C C . ALA A 1 93 ? -6.029 -17.392 -13.544 1.00 83.44 93 ALA A C 1
ATOM 660 O O . ALA A 1 93 ? -5.354 -17.736 -14.512 1.00 83.44 93 ALA A O 1
ATOM 661 N N . LEU A 1 94 ? -7.297 -17.799 -13.386 1.00 84.12 94 LEU A N 1
ATOM 662 C CA . LEU A 1 94 ? -8.002 -18.642 -14.362 1.00 84.12 94 LEU A CA 1
ATOM 663 C C . LEU A 1 94 ? -8.302 -17.907 -15.673 1.00 84.12 94 LEU A C 1
ATOM 665 O O . LEU A 1 94 ? -8.463 -18.544 -16.711 1.00 84.12 94 LEU A O 1
ATOM 669 N N . VAL A 1 95 ? -8.407 -16.577 -15.621 1.00 81.94 95 VAL A N 1
ATOM 670 C CA . VAL A 1 95 ? -8.756 -15.728 -16.771 1.00 81.94 95 VAL A CA 1
ATOM 671 C C . VAL A 1 95 ? -7.601 -14.829 -17.215 1.00 81.94 95 VAL A C 1
ATOM 673 O O . VAL A 1 95 ? -7.563 -14.394 -18.367 1.00 81.94 95 VAL A O 1
ATOM 676 N N . HIS A 1 96 ? -6.630 -14.578 -16.334 1.00 76.69 96 HIS A N 1
ATOM 677 C CA . HIS A 1 96 ? -5.452 -13.765 -16.605 1.00 76.69 96 HIS A CA 1
ATOM 678 C C . HIS A 1 96 ? -4.180 -14.467 -16.114 1.00 76.69 96 HIS A C 1
ATOM 680 O O . HIS A 1 96 ? -4.049 -14.696 -14.917 1.00 76.69 96 HIS A O 1
ATOM 686 N N . PRO A 1 97 ? -3.214 -14.782 -16.996 1.00 73.88 97 PRO A N 1
ATOM 687 C CA . PRO A 1 97 ? -1.979 -15.429 -16.572 1.00 73.88 97 PRO A CA 1
ATOM 688 C C . PRO A 1 97 ? -1.140 -14.478 -15.710 1.00 73.88 97 PRO A C 1
ATOM 690 O O . PRO A 1 97 ? -0.954 -13.317 -16.079 1.00 73.88 97 PRO A O 1
ATOM 693 N N . PHE A 1 98 ? -0.634 -14.992 -14.591 1.00 72.81 98 PHE A N 1
ATOM 694 C CA . PHE A 1 98 ? 0.335 -14.345 -13.703 1.00 72.81 98 PHE A CA 1
ATOM 695 C C . PHE A 1 98 ? 1.739 -14.879 -13.981 1.00 72.81 98 PHE A C 1
ATOM 697 O O . PHE A 1 98 ? 1.884 -16.041 -14.375 1.00 72.81 98 PHE A O 1
ATOM 704 N N . ASP A 1 99 ? 2.758 -14.059 -13.729 1.00 69.75 99 ASP A N 1
ATOM 705 C CA . ASP A 1 99 ? 4.149 -14.510 -13.743 1.00 69.75 99 ASP A CA 1
ATOM 706 C C . ASP A 1 99 ? 4.600 -14.771 -12.304 1.00 69.75 99 ASP A C 1
ATOM 708 O O . ASP A 1 99 ? 5.023 -13.881 -11.571 1.00 69.75 99 ASP A O 1
ATOM 712 N N . TRP A 1 100 ? 4.419 -16.014 -11.861 1.00 64.44 100 TRP A N 1
ATOM 713 C CA . TRP A 1 100 ? 4.675 -16.406 -10.478 1.00 64.44 100 TRP A CA 1
ATOM 714 C C . TRP A 1 100 ? 6.152 -16.622 -10.159 1.00 64.44 100 TRP A C 1
ATOM 716 O O . TRP A 1 100 ? 6.433 -17.077 -9.056 1.00 64.44 100 TRP A O 1
ATOM 726 N N . ALA A 1 101 ? 7.086 -16.368 -11.082 1.00 58.47 101 ALA A N 1
ATOM 727 C CA . ALA A 1 101 ? 8.510 -16.484 -10.792 1.00 58.47 101 ALA A CA 1
ATOM 728 C C . ALA A 1 101 ? 8.899 -15.363 -9.813 1.00 58.47 101 ALA A C 1
ATOM 730 O O . ALA A 1 101 ? 9.082 -14.223 -10.246 1.00 58.47 101 ALA A O 1
ATOM 731 N N . PRO A 1 102 ? 9.016 -15.633 -8.492 1.00 55.56 102 PRO A N 1
ATOM 732 C CA . PRO A 1 102 ? 9.292 -14.568 -7.554 1.00 55.56 102 PRO A CA 1
ATOM 733 C C . PRO A 1 102 ? 10.731 -14.155 -7.808 1.00 55.56 102 PRO A C 1
ATOM 735 O O . PRO A 1 102 ? 11.677 -14.896 -7.524 1.00 55.56 102 PRO A O 1
ATOM 738 N N . ALA A 1 103 ? 10.908 -12.982 -8.397 1.00 59.56 103 ALA A N 1
ATOM 739 C CA . ALA A 1 103 ? 12.234 -12.446 -8.572 1.00 59.56 103 ALA A CA 1
ATOM 740 C C . ALA A 1 103 ? 12.905 -12.363 -7.182 1.00 59.56 103 ALA A C 1
ATOM 742 O O . ALA A 1 103 ? 12.232 -12.044 -6.199 1.00 59.56 103 ALA A O 1
ATOM 743 N N . PRO A 1 104 ? 14.214 -12.643 -7.050 1.00 65.50 104 PRO A N 1
ATOM 744 C CA . PRO A 1 104 ? 14.880 -12.710 -5.744 1.00 65.50 104 PRO A CA 1
ATOM 745 C C . PRO A 1 104 ? 14.668 -11.470 -4.857 1.00 65.50 104 PRO A C 1
ATOM 747 O O . PRO A 1 104 ? 14.664 -11.570 -3.630 1.00 65.50 104 PRO A O 1
ATOM 750 N N . HIS A 1 105 ? 14.434 -10.305 -5.471 1.00 66.81 105 HIS A N 1
ATOM 751 C CA . HIS A 1 105 ? 14.111 -9.069 -4.764 1.00 66.81 105 HIS A CA 1
ATOM 752 C C . HIS A 1 105 ? 12.770 -9.123 -4.011 1.00 66.81 105 HIS A C 1
ATOM 754 O O . HIS A 1 105 ? 12.676 -8.530 -2.941 1.00 66.81 105 HIS A O 1
ATOM 760 N N . VAL A 1 106 ? 11.769 -9.868 -4.496 1.00 68.00 106 VAL A N 1
ATOM 761 C CA . VAL A 1 106 ? 10.450 -10.020 -3.852 1.00 68.00 106 VAL A CA 1
ATOM 762 C C . VAL A 1 106 ? 10.585 -10.744 -2.514 1.00 68.00 106 VAL A C 1
ATOM 764 O O . VAL A 1 106 ? 9.991 -10.331 -1.518 1.00 68.00 106 VAL A O 1
ATOM 767 N N . VAL A 1 107 ? 11.419 -11.789 -2.447 1.00 70.81 107 VAL A N 1
ATOM 768 C CA . VAL A 1 107 ? 11.664 -12.540 -1.204 1.00 70.81 107 VAL A CA 1
ATOM 769 C C . VAL A 1 107 ? 12.350 -11.651 -0.167 1.00 70.81 107 VAL A C 1
ATOM 771 O O . VAL A 1 107 ? 11.896 -11.566 0.974 1.00 70.81 107 VAL A O 1
ATOM 774 N N . VAL A 1 108 ? 13.404 -10.934 -0.567 1.00 72.44 108 VAL A N 1
ATOM 775 C CA . VAL A 1 108 ? 14.137 -10.021 0.324 1.00 72.44 108 VAL A CA 1
ATOM 776 C C . VAL A 1 108 ? 13.241 -8.873 0.799 1.00 72.44 108 VAL A C 1
ATOM 778 O O . VAL A 1 108 ? 13.188 -8.600 1.999 1.00 72.44 108 VAL A O 1
ATOM 781 N N . HIS A 1 109 ? 12.489 -8.241 -0.107 1.00 69.31 109 HIS A N 1
ATOM 782 C CA . HIS A 1 109 ? 11.566 -7.154 0.222 1.00 69.31 109 HIS A CA 1
ATOM 783 C C . HIS A 1 109 ? 10.444 -7.623 1.157 1.00 69.31 109 HIS A C 1
ATOM 785 O O . HIS A 1 109 ? 10.124 -6.945 2.132 1.00 69.31 109 HIS A O 1
ATOM 791 N N . THR A 1 110 ? 9.903 -8.824 0.937 1.00 77.38 110 THR A N 1
ATOM 792 C CA . THR A 1 110 ? 8.874 -9.400 1.812 1.00 77.38 110 THR A CA 1
ATOM 793 C C . THR A 1 110 ? 9.420 -9.660 3.215 1.00 77.38 110 THR A C 1
ATOM 795 O O . THR A 1 110 ? 8.769 -9.302 4.194 1.00 77.38 110 THR A O 1
ATOM 798 N N . LEU A 1 111 ? 10.620 -10.236 3.344 1.00 78.25 111 LEU A N 1
ATOM 799 C CA . LEU A 1 111 ? 11.214 -10.544 4.651 1.00 78.25 111 LEU A CA 1
ATOM 800 C C . LEU A 1 111 ? 11.578 -9.283 5.444 1.00 78.25 111 LEU A C 1
ATOM 802 O O . LEU A 1 111 ? 11.290 -9.207 6.639 1.00 78.25 111 LEU A O 1
ATOM 806 N N . LEU A 1 112 ? 12.172 -8.284 4.786 1.00 81.19 112 LEU A N 1
ATOM 807 C CA . LEU A 1 112 ? 12.515 -7.008 5.420 1.00 81.19 112 LEU A CA 1
ATOM 808 C C . LEU A 1 112 ? 11.278 -6.133 5.679 1.00 81.19 112 LEU A C 1
ATOM 810 O O . LEU A 1 112 ? 11.263 -5.356 6.635 1.00 81.19 112 LEU A O 1
ATOM 814 N N . GLY A 1 113 ? 10.234 -6.274 4.860 1.00 82.62 113 GLY A N 1
ATOM 815 C CA . GLY A 1 113 ? 9.007 -5.485 4.936 1.00 82.62 113 GLY A CA 1
ATOM 816 C C . GLY A 1 113 ? 8.101 -5.854 6.110 1.00 82.62 113 GLY A C 1
ATOM 817 O O . GLY A 1 113 ? 7.500 -4.960 6.697 1.00 82.62 113 GLY A O 1
ATOM 818 N N . VAL A 1 114 ? 8.042 -7.129 6.521 1.00 88.81 114 VAL A N 1
ATOM 819 C CA . VAL A 1 114 ? 7.169 -7.592 7.625 1.00 88.81 114 VAL A CA 1
ATOM 820 C C . VAL A 1 114 ? 7.278 -6.735 8.897 1.00 88.81 114 VAL A C 1
ATOM 822 O O . VAL A 1 114 ? 6.239 -6.260 9.358 1.00 88.81 114 VAL A O 1
ATOM 825 N N . PRO A 1 115 ? 8.467 -6.501 9.496 1.00 89.94 115 PRO A N 1
ATOM 826 C CA . PRO A 1 115 ? 8.560 -5.698 10.716 1.00 89.94 115 PRO A CA 1
ATOM 827 C C . PRO A 1 115 ? 8.164 -4.234 10.490 1.00 89.94 115 PRO A C 1
ATOM 829 O O . PRO A 1 115 ? 7.527 -3.635 11.355 1.00 89.94 115 PRO A O 1
ATOM 832 N N . ILE A 1 116 ? 8.499 -3.667 9.328 1.00 89.06 116 ILE A N 1
ATOM 833 C CA . ILE A 1 116 ? 8.180 -2.277 8.981 1.00 89.06 116 ILE A CA 1
ATOM 834 C C . ILE A 1 116 ? 6.664 -2.111 8.850 1.00 89.06 116 ILE A C 1
ATOM 836 O O . ILE A 1 116 ? 6.068 -1.256 9.506 1.00 89.06 116 ILE A O 1
ATOM 840 N N . VAL A 1 117 ? 6.024 -2.977 8.064 1.00 90.75 117 VAL A N 1
ATOM 841 C CA . VAL A 1 117 ? 4.575 -2.963 7.855 1.00 90.75 117 VAL A CA 1
ATOM 842 C C . VAL A 1 117 ? 3.836 -3.250 9.157 1.00 90.75 117 VAL A C 1
ATOM 844 O O . VAL A 1 117 ? 2.865 -2.561 9.446 1.00 90.75 117 VAL A O 1
ATOM 847 N N . ALA A 1 118 ? 4.322 -4.165 10.001 1.00 94.12 118 ALA A N 1
ATOM 848 C CA . ALA A 1 118 ? 3.718 -4.416 11.308 1.00 94.12 118 ALA A CA 1
ATOM 849 C C . ALA A 1 118 ? 3.705 -3.170 12.206 1.00 94.12 118 ALA A C 1
ATOM 851 O O . ALA A 1 118 ? 2.708 -2.916 12.889 1.00 94.12 118 ALA A O 1
ATOM 852 N N . VAL A 1 119 ? 4.775 -2.366 12.193 1.00 94.38 119 VAL A N 1
ATOM 853 C CA . VAL A 1 119 ? 4.808 -1.087 12.917 1.00 94.38 119 VAL A CA 1
ATOM 854 C C . VAL A 1 119 ? 3.775 -0.123 12.342 1.00 94.38 119 VAL A C 1
ATOM 856 O O . VAL A 1 119 ? 2.956 0.389 13.102 1.00 94.38 119 VAL A O 1
ATOM 859 N N . LEU A 1 120 ? 3.764 0.088 11.025 1.00 92.56 120 LEU A N 1
ATOM 860 C CA . LEU A 1 120 ? 2.842 1.027 10.376 1.00 92.56 120 LEU A CA 1
ATOM 861 C C . LEU A 1 120 ? 1.372 0.636 10.594 1.00 92.56 120 LEU A C 1
ATOM 863 O O . LEU A 1 120 ? 0.571 1.447 11.052 1.00 92.56 120 LEU A O 1
ATOM 867 N N . VAL A 1 121 ? 1.048 -0.641 10.406 1.00 95.25 121 VAL A N 1
ATOM 868 C CA . VAL A 1 121 ? -0.274 -1.216 10.685 1.00 95.25 121 VAL A CA 1
ATOM 869 C C . VAL A 1 121 ? -0.664 -1.040 12.154 1.00 95.25 121 VAL A C 1
ATOM 871 O O . VAL A 1 121 ? -1.824 -0.770 12.461 1.00 95.25 121 VAL A O 1
ATOM 874 N N . THR A 1 122 ? 0.281 -1.154 13.092 1.00 96.56 122 THR A N 1
ATOM 875 C CA . THR A 1 122 ? -0.005 -0.905 14.516 1.00 96.56 122 THR A CA 1
ATOM 876 C C . THR A 1 122 ? -0.447 0.541 14.756 1.00 96.56 122 THR A C 1
ATOM 878 O O . THR A 1 122 ? -1.341 0.776 15.576 1.00 96.56 122 THR A O 1
ATOM 881 N N . LEU A 1 123 ? 0.143 1.506 14.042 1.00 95.62 123 LEU A N 1
ATOM 882 C CA . LEU A 1 123 ? -0.200 2.928 14.157 1.00 95.62 123 LEU A CA 1
ATOM 883 C C . LEU A 1 123 ? -1.612 3.233 13.644 1.00 95.62 123 LEU A C 1
ATOM 885 O O . LEU A 1 123 ? -2.279 4.122 14.175 1.00 95.62 123 LEU A O 1
ATOM 889 N N . GLU A 1 124 ? -2.113 2.458 12.690 1.00 96.38 124 GLU A N 1
ATOM 890 C CA . GLU A 1 124 ? -3.510 2.533 12.271 1.00 96.38 124 GLU A CA 1
ATOM 891 C C . GLU A 1 124 ? -4.437 1.812 13.255 1.00 96.38 124 GLU A C 1
ATOM 893 O O . GLU A 1 124 ? -5.381 2.390 13.806 1.00 96.38 124 GLU A O 1
ATOM 898 N N . GLU A 1 125 ? -4.156 0.534 13.520 1.00 97.94 125 GLU A N 1
ATOM 899 C CA . GLU A 1 125 ? -5.063 -0.355 14.247 1.00 97.94 125 GLU A CA 1
ATOM 900 C C . GLU A 1 125 ? -5.283 0.070 15.703 1.00 97.94 125 GLU A C 1
ATOM 902 O O . GLU A 1 125 ? -6.350 -0.202 16.271 1.00 97.94 125 GLU A O 1
ATOM 907 N N . VAL A 1 126 ? -4.335 0.805 16.302 1.00 97.06 126 VAL A N 1
ATOM 908 C CA . VAL A 1 126 ? -4.506 1.393 17.639 1.00 97.06 126 VAL A CA 1
ATOM 909 C C . VAL A 1 126 ? -5.719 2.325 17.706 1.00 97.06 126 VAL A C 1
ATOM 911 O O . VAL A 1 126 ? -6.388 2.376 18.739 1.00 97.06 126 VAL A O 1
ATOM 914 N N . CYS A 1 127 ? -6.052 3.016 16.613 1.00 96.44 127 CYS A N 1
ATOM 915 C CA . CYS A 1 127 ? -7.244 3.850 16.531 1.00 96.44 127 CYS A CA 1
ATOM 916 C C . CYS A 1 127 ? -8.488 2.999 16.290 1.00 96.44 127 CYS A C 1
ATOM 918 O O . CYS A 1 127 ? -9.421 3.032 17.092 1.00 96.44 127 CYS A O 1
ATOM 920 N N . TRP A 1 128 ? -8.483 2.183 15.237 1.00 97.56 128 TRP A N 1
ATOM 921 C CA . TRP A 1 128 ? -9.679 1.484 14.768 1.00 97.56 128 TRP A CA 1
ATOM 922 C C . TRP A 1 128 ? -10.127 0.389 15.739 1.00 97.56 128 TRP A C 1
ATOM 924 O O . TRP A 1 128 ? -11.183 0.490 16.368 1.00 97.56 128 TRP A O 1
ATOM 934 N N . ARG A 1 129 ? -9.317 -0.660 15.909 1.00 97.12 129 ARG A N 1
ATOM 935 C CA . ARG A 1 129 ? -9.661 -1.824 16.747 1.00 97.12 129 ARG A CA 1
ATOM 936 C C . ARG A 1 129 ? -9.215 -1.629 18.198 1.00 97.12 129 ARG A C 1
ATOM 938 O O . ARG A 1 129 ? -9.799 -2.234 19.099 1.00 97.12 129 ARG A O 1
ATOM 945 N N . GLY A 1 130 ? -8.216 -0.778 18.438 1.00 95.50 130 GLY A N 1
ATOM 946 C CA . GLY A 1 130 ? -7.726 -0.448 19.776 1.00 95.50 130 GLY A CA 1
ATOM 947 C C . GLY A 1 130 ? -8.617 0.545 20.529 1.00 95.50 130 GLY A C 1
ATOM 948 O O . GLY A 1 130 ? -8.982 0.286 21.676 1.00 95.50 130 GLY A O 1
ATOM 949 N N . TYR A 1 131 ? -8.984 1.670 19.909 1.00 95.56 131 TYR A N 1
ATOM 950 C CA . TYR A 1 131 ? -9.643 2.778 20.608 1.00 95.56 131 TYR A CA 1
ATOM 951 C C . TYR A 1 131 ? -11.135 2.920 20.285 1.00 95.56 131 TYR A C 1
ATOM 953 O O . TYR A 1 131 ? -11.941 3.013 21.219 1.00 95.56 131 TYR A O 1
ATOM 961 N N . LEU A 1 132 ? -11.505 2.926 18.998 1.00 95.44 132 LEU A N 1
ATOM 962 C CA . LEU A 1 132 ? -12.873 3.165 18.528 1.00 95.44 132 LEU A CA 1
ATOM 963 C C . LEU A 1 132 ? -13.778 1.953 18.742 1.00 95.44 132 LEU A C 1
ATOM 965 O O . LEU A 1 132 ? -14.846 2.107 19.329 1.00 95.44 132 LEU A O 1
ATOM 969 N N . LEU A 1 133 ? -13.351 0.752 18.340 1.00 94.50 133 LEU A N 1
ATOM 970 C CA . LEU A 1 133 ? -14.177 -0.457 18.444 1.00 94.50 133 LEU A CA 1
ATOM 971 C C . LEU A 1 133 ? -14.703 -0.732 19.867 1.00 94.50 133 LEU A C 1
ATOM 973 O O . LEU A 1 133 ? -15.899 -0.981 19.997 1.00 94.50 133 LEU A O 1
ATOM 977 N N . PRO A 1 134 ? -13.911 -0.607 20.953 1.00 91.69 134 PRO A N 1
ATOM 978 C CA . PRO A 1 134 ? -14.431 -0.776 22.316 1.00 91.69 134 PRO A CA 1
ATOM 979 C C . PRO A 1 134 ? -15.396 0.328 22.787 1.00 91.69 134 PRO A C 1
ATOM 981 O O . PRO A 1 134 ? -16.002 0.198 23.851 1.00 91.69 134 PRO A O 1
ATOM 984 N N . ARG A 1 135 ? -15.494 1.445 22.054 1.00 89.38 135 ARG A N 1
ATOM 985 C CA . ARG A 1 135 ? -16.312 2.627 22.391 1.00 89.38 135 ARG A CA 1
ATOM 986 C C . ARG A 1 135 ? -17.513 2.812 21.460 1.00 89.38 135 ARG A C 1
ATOM 988 O O . ARG A 1 135 ? -18.334 3.692 21.718 1.00 89.38 135 ARG A O 1
ATOM 995 N N . PHE A 1 136 ? -17.614 2.014 20.399 1.00 81.50 136 PHE A N 1
ATOM 996 C CA . PHE A 1 136 ? -18.685 2.086 19.412 1.00 81.50 136 PHE A CA 1
ATOM 997 C C . PHE A 1 136 ? -19.654 0.915 19.602 1.00 81.50 136 PHE A C 1
ATOM 999 O O . PHE A 1 136 ? -19.271 -0.247 19.463 1.00 81.50 136 PHE A O 1
ATOM 1006 N N . ASP A 1 137 ? -20.915 1.210 19.912 1.00 80.88 137 ASP A N 1
ATOM 1007 C CA . ASP A 1 137 ? -21.955 0.199 20.120 1.00 80.88 137 ASP A CA 1
ATOM 1008 C C . ASP A 1 137 ? -23.089 0.392 19.108 1.00 80.88 137 ASP A C 1
ATOM 1010 O O . ASP A 1 137 ? -23.901 1.304 19.237 1.00 80.88 137 ASP A O 1
ATOM 1014 N N . ALA A 1 138 ? -23.119 -0.461 18.082 1.00 75.88 138 ALA A N 1
ATOM 1015 C CA . ALA A 1 138 ? -24.205 -0.546 17.105 1.00 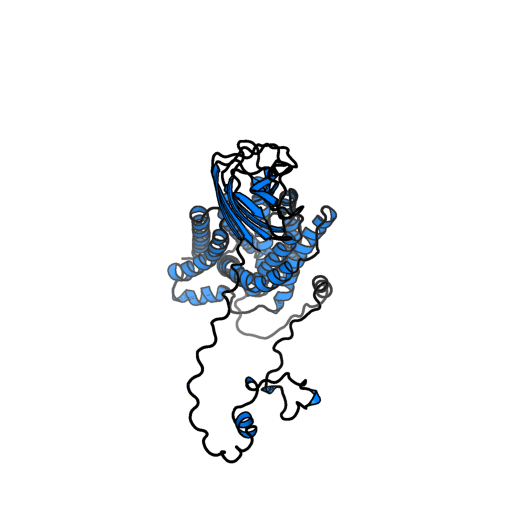75.88 138 ALA A CA 1
ATOM 1016 C C . ALA A 1 138 ? -25.167 -1.711 17.431 1.00 75.88 138 ALA A C 1
ATOM 1018 O O . ALA A 1 138 ? -25.792 -2.292 16.541 1.00 75.88 138 ALA A O 1
ATOM 1019 N N . GLY A 1 139 ? -25.234 -2.125 18.701 1.00 79.31 139 GLY A N 1
ATOM 1020 C CA . GLY A 1 139 ? -26.102 -3.179 19.227 1.00 79.31 139 GLY A CA 1
ATOM 1021 C C . GLY A 1 139 ? -25.562 -4.595 19.016 1.00 79.31 139 GLY A C 1
ATOM 1022 O O . GLY A 1 139 ? -25.574 -5.417 19.932 1.00 79.31 139 GLY A O 1
ATOM 1023 N N . ARG A 1 140 ? -25.061 -4.905 17.815 1.00 88.81 140 ARG A N 1
ATOM 1024 C CA . ARG A 1 140 ? -24.413 -6.191 17.500 1.00 88.81 140 ARG A CA 1
ATOM 1025 C C . ARG A 1 140 ? -22.913 -5.994 17.311 1.00 88.81 140 ARG A C 1
ATOM 1027 O O . ARG A 1 140 ? -22.496 -5.060 16.635 1.00 88.81 140 ARG A O 1
ATOM 1034 N N . TRP A 1 141 ? -22.103 -6.927 17.822 1.00 89.75 141 TRP A N 1
ATOM 1035 C CA . TRP A 1 141 ? -20.636 -6.842 17.739 1.00 89.75 141 TRP A CA 1
ATOM 1036 C C . TRP A 1 141 ? -20.129 -6.680 16.299 1.00 89.75 141 TRP A C 1
ATOM 1038 O O . TRP A 1 141 ? -19.204 -5.911 16.055 1.00 89.75 141 TRP A O 1
ATOM 1048 N N . TRP A 1 142 ? -20.753 -7.374 15.340 1.00 92.75 142 TRP A N 1
ATOM 1049 C CA . TRP A 1 142 ? -20.390 -7.286 13.928 1.00 92.75 142 TRP A CA 1
ATOM 1050 C C . TRP A 1 142 ? -20.859 -5.970 13.302 1.00 92.75 142 TRP A C 1
ATOM 1052 O O . TRP A 1 142 ? -20.200 -5.473 12.400 1.00 92.75 142 TRP A O 1
ATOM 1062 N N . GLY A 1 143 ? -21.944 -5.372 13.808 1.00 94.31 143 GLY A N 1
ATOM 1063 C CA . GLY A 1 143 ? -22.402 -4.046 13.395 1.00 94.31 143 GLY A CA 1
ATOM 1064 C C . GLY A 1 143 ? -21.417 -2.964 13.831 1.00 94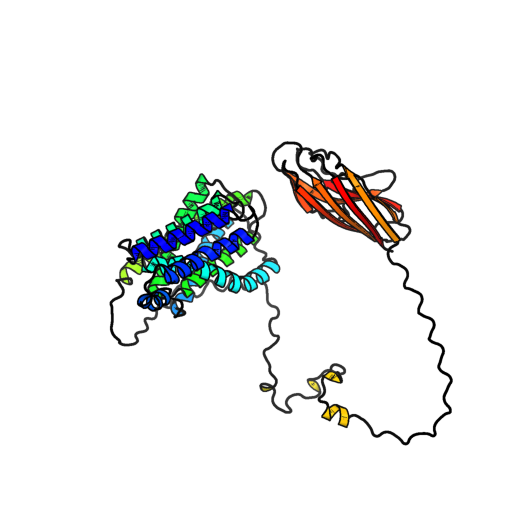.31 143 GLY A C 1
ATOM 1065 O O . GLY A 1 143 ? -21.017 -2.140 13.016 1.00 94.31 143 GLY A O 1
ATOM 1066 N N . SER A 1 144 ? -20.938 -3.023 15.080 1.00 93.00 144 SER A N 1
ATOM 1067 C CA . SER A 1 144 ? -19.874 -2.132 15.564 1.00 93.00 144 SER A CA 1
ATOM 1068 C C . SER A 1 144 ? -18.582 -2.312 14.769 1.00 93.00 144 SER A C 1
ATOM 1070 O O . SER A 1 144 ? -17.954 -1.334 14.374 1.00 93.00 144 SER A O 1
ATOM 1072 N N . ALA A 1 145 ? -18.195 -3.563 14.507 1.00 96.19 145 ALA A N 1
ATOM 1073 C CA . ALA A 1 145 ? -16.996 -3.885 13.743 1.00 96.19 145 ALA A CA 1
ATOM 1074 C C . ALA A 1 145 ? -17.080 -3.391 12.289 1.00 96.19 145 ALA A C 1
ATOM 1076 O O . ALA A 1 145 ? -16.115 -2.816 11.786 1.00 96.19 145 ALA A O 1
ATOM 1077 N N . ALA A 1 146 ? -18.241 -3.548 11.645 1.00 97.38 146 ALA A N 1
ATOM 1078 C CA . ALA A 1 146 ? -18.488 -3.041 10.301 1.00 97.38 146 ALA A CA 1
ATOM 1079 C C . ALA A 1 146 ? -18.503 -1.510 10.252 1.00 97.38 146 ALA A C 1
ATOM 1081 O O . ALA A 1 146 ? -17.886 -0.928 9.367 1.00 97.38 146 ALA A O 1
ATOM 1082 N N . ALA A 1 147 ? -19.141 -0.852 11.224 1.00 96.12 147 ALA A N 1
ATOM 1083 C CA . ALA A 1 147 ? -19.175 0.606 11.309 1.00 96.12 147 ALA A CA 1
ATOM 1084 C C . ALA A 1 147 ? -17.770 1.197 11.491 1.00 96.12 147 ALA A C 1
ATOM 1086 O O . ALA A 1 147 ? -17.405 2.145 10.804 1.00 96.12 147 ALA A O 1
ATOM 1087 N N . VAL A 1 148 ? -16.948 0.609 12.364 1.00 97.19 148 VAL A N 1
ATOM 1088 C CA . VAL A 1 148 ? -15.546 1.026 12.523 1.00 97.19 148 VAL A CA 1
ATOM 1089 C C . VAL A 1 148 ? -14.732 0.748 11.258 1.00 97.19 148 VAL A C 1
ATOM 1091 O O . VAL A 1 148 ? -13.908 1.578 10.888 1.00 97.19 148 VAL A O 1
ATOM 1094 N N . GLY A 1 149 ? -14.983 -0.368 10.566 1.00 97.81 149 GLY A N 1
ATOM 1095 C CA . GLY A 1 149 ? -14.399 -0.639 9.248 1.00 97.81 149 GLY A CA 1
ATOM 1096 C C . GLY A 1 149 ? -14.780 0.415 8.202 1.00 97.81 149 GLY A C 1
ATOM 1097 O O . GLY A 1 149 ? -13.918 0.903 7.481 1.00 97.81 149 GLY A O 1
ATOM 1098 N N . ALA A 1 150 ? -16.043 0.844 8.173 1.00 97.69 150 ALA A N 1
ATOM 1099 C CA . ALA A 1 150 ? -16.506 1.914 7.295 1.00 97.69 150 ALA A CA 1
ATOM 1100 C C . ALA A 1 150 ? -15.825 3.251 7.626 1.00 97.69 150 ALA A C 1
ATOM 1102 O O . ALA A 1 150 ? -15.354 3.936 6.727 1.00 97.69 150 ALA A O 1
ATOM 1103 N N . LEU A 1 151 ? -15.711 3.606 8.909 1.00 97.88 151 LEU A N 1
ATOM 1104 C CA . LEU A 1 151 ? -14.982 4.802 9.349 1.00 97.88 151 LEU A CA 1
ATOM 1105 C C . LEU A 1 151 ? -13.502 4.745 8.940 1.00 97.88 151 LEU A C 1
ATOM 1107 O O . LEU A 1 151 ? -12.953 5.742 8.476 1.00 97.88 151 LEU A O 1
ATOM 1111 N N . HIS A 1 152 ? -12.878 3.571 9.038 1.00 98.06 152 HIS A N 1
ATOM 1112 C CA . HIS A 1 152 ? -11.522 3.353 8.544 1.00 98.06 152 HIS A CA 1
ATOM 1113 C C . HIS A 1 152 ? -11.435 3.554 7.016 1.00 98.06 152 HIS A C 1
ATOM 1115 O O . HIS A 1 152 ? -10.522 4.216 6.527 1.00 98.06 152 HIS A O 1
ATOM 1121 N N . GLY A 1 153 ? -12.421 3.077 6.252 1.00 97.38 153 GLY A N 1
ATOM 1122 C CA . GLY A 1 153 ? -12.522 3.354 4.815 1.00 97.38 153 GLY A CA 1
ATOM 1123 C C . GLY A 1 153 ? -12.673 4.850 4.500 1.00 97.38 153 GLY A C 1
ATOM 1124 O O . GLY A 1 153 ? -11.968 5.368 3.639 1.00 97.38 153 GLY A O 1
ATOM 1125 N N . VAL A 1 154 ? -13.528 5.575 5.236 1.00 98.12 154 VAL A N 1
ATOM 1126 C CA . VAL A 1 154 ? -13.730 7.026 5.045 1.00 98.12 154 VAL A CA 1
ATOM 1127 C C . VAL A 1 154 ? -12.432 7.801 5.277 1.00 98.12 154 VAL A C 1
ATOM 1129 O O . VAL A 1 154 ? -12.145 8.749 4.549 1.00 98.12 154 VAL A O 1
ATOM 1132 N N . TRP A 1 155 ? -11.628 7.385 6.254 1.00 98.00 155 TRP A N 1
ATOM 1133 C CA . TRP A 1 155 ? -10.329 7.992 6.539 1.00 98.00 155 TRP A CA 1
ATOM 1134 C C . TRP A 1 155 ? -9.325 7.890 5.379 1.00 98.00 155 TRP A C 1
ATOM 1136 O O . TRP A 1 155 ? -8.493 8.781 5.233 1.00 98.00 155 TRP A O 1
ATOM 1146 N N . HIS A 1 156 ? -9.454 6.895 4.497 1.00 95.81 156 HIS A N 1
ATOM 1147 C CA . HIS A 1 156 ? -8.636 6.795 3.283 1.00 95.81 156 HIS A CA 1
ATOM 1148 C C . HIS A 1 156 ? -9.113 7.709 2.145 1.00 95.81 156 HIS A C 1
ATOM 1150 O O . HIS A 1 156 ? -8.346 7.990 1.225 1.00 95.81 156 HIS A O 1
ATOM 1156 N N . LEU A 1 157 ? -10.365 8.182 2.160 1.00 94.56 157 LEU A N 1
ATOM 1157 C CA . LEU A 1 157 ? -10.928 8.940 1.036 1.00 94.56 157 LEU A CA 1
ATOM 1158 C C . LEU A 1 157 ? -10.152 10.213 0.676 1.00 94.56 157 LEU A C 1
ATOM 1160 O O . LEU A 1 157 ? -10.038 10.468 -0.520 1.00 94.56 157 LEU A O 1
ATOM 1164 N N . PRO A 1 158 ? -9.583 10.999 1.612 1.00 93.00 158 PRO A N 1
ATOM 1165 C CA . PRO A 1 158 ? -8.727 12.124 1.250 1.00 93.00 158 PRO A CA 1
ATOM 1166 C C . PRO A 1 158 ? -7.526 11.689 0.403 1.00 93.00 158 PRO A C 1
ATOM 1168 O O . PRO A 1 158 ? -7.241 12.323 -0.607 1.00 93.00 158 PRO A O 1
ATOM 1171 N N . LEU A 1 159 ? -6.877 10.571 0.748 1.00 90.19 159 LEU A N 1
ATOM 1172 C CA . LEU A 1 159 ? -5.778 10.024 -0.048 1.00 90.19 159 LEU A CA 1
ATOM 1173 C C . LEU A 1 159 ? -6.247 9.563 -1.422 1.00 90.19 159 LEU A C 1
ATOM 1175 O O . LEU A 1 159 ? -5.643 9.944 -2.423 1.00 90.19 159 LEU A O 1
ATOM 1179 N N . ILE A 1 160 ? -7.330 8.783 -1.471 1.00 90.06 160 ILE A N 1
ATOM 1180 C CA . ILE A 1 160 ? -7.865 8.268 -2.734 1.00 90.06 160 ILE A CA 1
ATOM 1181 C C . ILE A 1 160 ? -8.261 9.442 -3.632 1.00 90.06 160 ILE A C 1
ATOM 1183 O O . ILE A 1 160 ? -7.853 9.500 -4.783 1.00 90.06 160 ILE A O 1
ATOM 1187 N N . LEU A 1 161 ? -9.049 10.394 -3.131 1.00 90.88 161 LEU A N 1
ATOM 1188 C CA . LEU A 1 161 ? -9.701 11.424 -3.942 1.00 90.88 161 LEU A CA 1
ATOM 1189 C C . LEU A 1 161 ? -8.811 12.623 -4.270 1.00 90.88 161 LEU A C 1
ATOM 1191 O O . LEU A 1 161 ? -8.974 13.185 -5.350 1.00 90.88 161 LEU A O 1
ATOM 1195 N N . LEU A 1 162 ? -7.905 13.016 -3.372 1.00 88.62 162 LEU A N 1
ATOM 1196 C CA . LEU A 1 162 ? -7.125 14.254 -3.506 1.00 88.62 162 LEU A CA 1
ATOM 1197 C C . LEU A 1 162 ? -5.680 14.010 -3.951 1.00 88.62 162 LEU A C 1
ATOM 1199 O O . LEU A 1 162 ? -4.982 14.965 -4.282 1.00 88.62 162 LEU A O 1
ATOM 1203 N N . THR A 1 163 ? -5.225 12.754 -3.977 1.00 84.81 163 THR A N 1
ATOM 1204 C CA . THR A 1 163 ? -3.847 12.405 -4.340 1.00 84.81 163 THR A CA 1
ATOM 1205 C C . THR A 1 163 ? -3.802 11.322 -5.419 1.00 84.81 163 THR A C 1
ATOM 1207 O O . THR A 1 163 ? -4.789 10.644 -5.709 1.00 84.81 163 THR A O 1
ATOM 1210 N N . THR A 1 164 ? -2.625 11.144 -6.012 1.00 80.25 164 THR A N 1
ATOM 1211 C CA . THR A 1 164 ? -2.299 10.019 -6.901 1.00 80.25 164 THR A CA 1
ATOM 1212 C C . THR A 1 164 ? -1.514 8.915 -6.188 1.00 80.25 164 THR A C 1
ATOM 1214 O O . THR A 1 164 ? -1.169 7.920 -6.816 1.00 80.25 164 THR A O 1
ATOM 1217 N N . ALA A 1 165 ? -1.232 9.075 -4.889 1.00 79.44 165 ALA A N 1
ATOM 1218 C CA . ALA A 1 165 ? -0.345 8.193 -4.131 1.00 79.44 165 ALA A CA 1
ATOM 1219 C C . ALA A 1 165 ? -1.016 6.880 -3.694 1.00 79.44 165 ALA A C 1
ATOM 1221 O O . ALA A 1 165 ? -0.332 5.888 -3.472 1.00 79.44 165 ALA A O 1
ATOM 1222 N N . TYR A 1 166 ? -2.347 6.860 -3.568 1.00 83.69 166 TYR A N 1
ATOM 1223 C CA . TYR A 1 166 ? -3.099 5.693 -3.110 1.00 83.69 166 TYR A CA 1
ATOM 1224 C C . TYR A 1 166 ? -4.238 5.380 -4.079 1.00 83.69 166 TYR A C 1
ATOM 1226 O O . TYR A 1 166 ? -5.052 6.250 -4.391 1.00 83.69 166 TYR A O 1
ATOM 1234 N N . VAL A 1 167 ? -4.289 4.135 -4.560 1.00 84.25 167 VAL A N 1
ATOM 1235 C CA . VAL A 1 167 ? -5.256 3.671 -5.569 1.00 84.25 167 VAL A CA 1
ATOM 1236 C C . VAL A 1 167 ? -5.254 4.567 -6.833 1.00 84.25 167 VAL A C 1
ATOM 1238 O O . VAL A 1 167 ? -6.218 5.289 -7.126 1.00 84.25 167 VAL A O 1
ATOM 1241 N N . PRO A 1 168 ? -4.150 4.554 -7.610 1.00 78.75 168 PRO A N 1
ATOM 1242 C CA . PRO A 1 168 ? -3.990 5.432 -8.773 1.00 78.75 168 PRO A CA 1
ATOM 1243 C C . PRO A 1 168 ? -4.843 5.018 -9.984 1.00 78.75 168 PRO A C 1
ATOM 1245 O O . PRO A 1 168 ? -5.060 5.827 -10.886 1.00 78.75 168 PRO A O 1
ATOM 1248 N N . ALA A 1 169 ? -5.326 3.773 -10.026 1.00 81.06 169 ALA A N 1
ATOM 1249 C CA . ALA A 1 169 ? -6.044 3.201 -11.162 1.00 81.06 169 ALA A CA 1
ATOM 1250 C C . ALA A 1 169 ? -7.537 2.966 -10.869 1.00 81.06 169 ALA A C 1
ATOM 1252 O O . ALA A 1 169 ? -7.954 2.788 -9.727 1.00 81.06 169 ALA A O 1
ATOM 1253 N N . GLY A 1 170 ? -8.336 2.919 -11.939 1.00 83.50 170 GLY A N 1
ATOM 1254 C CA . GLY A 1 170 ? -9.768 2.623 -11.890 1.00 83.50 170 GLY A CA 1
ATOM 1255 C C . GLY A 1 170 ? -10.673 3.852 -11.728 1.00 83.50 170 GLY A C 1
ATOM 1256 O O . GLY A 1 170 ? -10.274 4.923 -11.274 1.00 83.50 170 GLY A O 1
ATOM 1257 N N . SER A 1 171 ? -11.930 3.699 -12.143 1.00 88.75 171 SER A N 1
ATOM 1258 C CA . SER A 1 171 ? -12.969 4.719 -12.019 1.00 88.75 171 SER A CA 1
ATOM 1259 C C . SER A 1 171 ? -13.338 4.903 -10.554 1.00 88.75 171 SER A C 1
ATOM 1261 O O . SER A 1 171 ? -13.743 3.948 -9.888 1.00 88.75 171 SER A O 1
ATOM 1263 N N . ARG A 1 172 ? -13.269 6.144 -10.061 1.00 89.38 172 ARG A N 1
ATOM 1264 C CA . ARG A 1 172 ? -13.601 6.478 -8.665 1.00 89.38 172 ARG A CA 1
ATOM 1265 C C . ARG A 1 172 ? -15.046 6.134 -8.304 1.00 89.38 172 ARG A C 1
ATOM 1267 O O . ARG A 1 172 ? -15.306 5.772 -7.165 1.00 89.38 172 ARG A O 1
ATOM 1274 N N . TRP A 1 173 ? -15.947 6.129 -9.285 1.00 91.44 173 TRP A N 1
ATOM 1275 C CA . TRP A 1 173 ? -17.343 5.716 -9.115 1.00 91.44 173 TRP A CA 1
ATOM 1276 C C . TRP A 1 173 ? -17.525 4.223 -8.826 1.00 91.44 173 TRP A C 1
ATOM 1278 O O . TRP A 1 173 ? -18.555 3.838 -8.288 1.00 91.44 173 TRP A O 1
ATOM 1288 N N . VAL A 1 174 ? -16.544 3.387 -9.170 1.00 90.88 174 VAL A N 1
ATOM 1289 C CA . VAL A 1 174 ? -16.577 1.935 -8.924 1.00 90.88 174 VAL A CA 1
ATOM 1290 C C . VAL A 1 174 ? -15.676 1.583 -7.748 1.00 90.88 174 VAL A C 1
ATOM 1292 O O . VAL A 1 174 ? -16.101 0.940 -6.792 1.00 90.88 174 VAL A O 1
ATOM 1295 N N . VAL A 1 175 ? -14.437 2.065 -7.800 1.00 91.50 175 VAL A N 1
ATOM 1296 C CA . VAL A 1 175 ? -13.390 1.765 -6.827 1.00 91.50 175 VAL A CA 1
ATOM 1297 C C . VAL A 1 175 ? -13.773 2.228 -5.425 1.00 91.50 175 VAL A C 1
ATOM 1299 O O . VAL A 1 175 ? -13.624 1.458 -4.484 1.00 91.50 175 VAL A O 1
ATOM 1302 N N . VAL A 1 176 ? -14.300 3.450 -5.266 1.00 94.88 176 VAL A N 1
ATOM 1303 C CA . VAL A 1 176 ? -14.631 3.981 -3.935 1.00 94.88 176 VAL A CA 1
ATOM 1304 C C . VAL A 1 176 ? -15.746 3.164 -3.270 1.00 94.88 176 VAL A C 1
ATOM 1306 O O . VAL A 1 176 ? -15.526 2.709 -2.150 1.00 94.88 176 VAL A O 1
ATOM 1309 N N . PRO A 1 177 ? -16.904 2.889 -3.908 1.00 96.94 177 PRO A N 1
ATOM 1310 C CA . PRO A 1 177 ? -17.919 2.035 -3.292 1.00 96.94 177 PRO A CA 1
ATOM 1311 C C . PRO A 1 177 ? -17.429 0.624 -2.943 1.00 96.94 177 PRO A C 1
ATOM 1313 O O . PRO A 1 177 ? -17.742 0.134 -1.857 1.00 96.94 177 PRO A O 1
ATOM 1316 N N . VAL A 1 178 ? -16.645 -0.019 -3.819 1.00 96.81 178 VAL A N 1
ATOM 1317 C CA . VAL A 1 178 ? -16.115 -1.371 -3.562 1.00 96.81 178 VAL A CA 1
ATOM 1318 C C . VAL A 1 178 ? -15.119 -1.358 -2.406 1.00 96.81 178 VAL A C 1
ATOM 1320 O O . VAL A 1 178 ? -15.242 -2.180 -1.501 1.00 96.81 178 VAL A O 1
ATOM 1323 N N . PHE A 1 179 ? -14.202 -0.391 -2.383 1.00 96.38 179 PHE A N 1
ATOM 1324 C CA . PHE A 1 179 ? -13.259 -0.180 -1.285 1.00 96.38 179 PHE A CA 1
ATOM 1325 C C . PHE A 1 179 ? -13.998 0.035 0.043 1.00 96.38 179 PHE A C 1
ATOM 1327 O O . PHE A 1 179 ? -13.757 -0.664 1.024 1.00 96.38 179 PHE A O 1
ATOM 1334 N N . MET A 1 180 ? -14.987 0.933 0.066 1.00 98.12 180 MET A N 1
ATOM 1335 C CA . MET A 1 180 ? -15.792 1.203 1.261 1.00 98.12 180 MET A CA 1
ATOM 1336 C C . MET A 1 180 ? -16.533 -0.041 1.765 1.00 98.12 180 MET A C 1
ATOM 1338 O O . MET A 1 180 ? -16.557 -0.307 2.973 1.00 98.12 180 MET A O 1
ATOM 1342 N N . ALA A 1 181 ? -17.117 -0.825 0.856 1.00 98.31 181 ALA A N 1
ATOM 1343 C CA . ALA A 1 181 ? -17.759 -2.087 1.200 1.00 98.31 181 ALA A CA 1
ATOM 1344 C C . ALA A 1 181 ? -16.740 -3.102 1.740 1.00 98.31 181 ALA A C 1
ATOM 1346 O O . ALA A 1 181 ? -16.997 -3.733 2.769 1.00 98.31 181 ALA A O 1
ATOM 1347 N N . LEU A 1 182 ? -15.569 -3.216 1.105 1.00 98.12 182 LEU A N 1
ATOM 1348 C CA . LEU A 1 182 ? -14.512 -4.127 1.531 1.00 98.12 182 LEU A CA 1
ATOM 1349 C C . LEU A 1 182 ? -14.017 -3.787 2.934 1.00 98.12 182 LEU A C 1
ATOM 1351 O O . LEU A 1 182 ? -14.008 -4.680 3.778 1.00 98.12 182 LEU A O 1
ATOM 1355 N N . LEU A 1 183 ? -13.674 -2.529 3.229 1.00 97.75 183 LEU A N 1
ATOM 1356 C CA . LEU A 1 183 ? -13.185 -2.155 4.563 1.00 97.75 183 LEU A CA 1
ATOM 1357 C C . LEU A 1 183 ? -14.253 -2.324 5.643 1.00 97.75 183 LEU A C 1
ATOM 1359 O O . LEU A 1 183 ? -13.934 -2.728 6.763 1.00 97.75 183 LEU A O 1
ATOM 1363 N N . SER A 1 184 ? -15.526 -2.101 5.310 1.00 98.31 184 SER A N 1
ATOM 1364 C CA . SER A 1 184 ? -16.637 -2.392 6.222 1.00 98.31 184 SER A CA 1
ATOM 1365 C C . SER A 1 184 ? -16.689 -3.884 6.570 1.00 98.31 184 SER A C 1
ATOM 1367 O O . SER A 1 184 ? -16.750 -4.262 7.740 1.00 98.31 184 SER A O 1
ATOM 1369 N N . VAL A 1 185 ? -16.600 -4.759 5.568 1.00 98.12 185 VAL A N 1
ATOM 1370 C CA . VAL A 1 185 ? -16.647 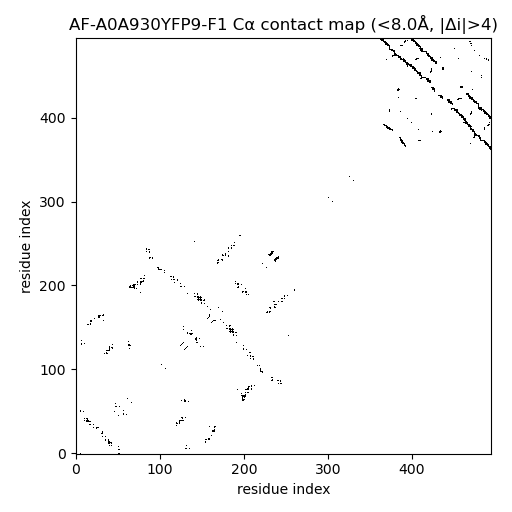-6.215 5.761 1.00 98.12 185 VAL A CA 1
ATOM 1371 C C . VAL A 1 185 ? -15.370 -6.746 6.431 1.00 98.12 185 VAL A C 1
ATOM 1373 O O . VAL A 1 185 ? -15.455 -7.534 7.374 1.00 98.12 185 VAL A O 1
ATOM 1376 N N . ALA A 1 186 ? -14.189 -6.276 6.028 1.00 98.00 186 ALA A N 1
ATOM 1377 C CA . ALA A 1 186 ? -12.914 -6.582 6.682 1.00 98.00 186 ALA A CA 1
ATOM 1378 C C . ALA A 1 186 ? -12.901 -6.104 8.146 1.00 98.00 186 ALA A C 1
ATOM 1380 O O . ALA A 1 186 ? -12.344 -6.764 9.029 1.00 98.00 186 ALA A O 1
ATOM 1381 N N . GLY A 1 187 ? -13.604 -5.001 8.434 1.00 97.62 187 GLY A N 1
ATOM 1382 C CA . GLY A 1 187 ? -13.946 -4.534 9.775 1.00 97.62 187 GLY A CA 1
ATOM 1383 C C . GLY A 1 187 ? -14.484 -5.647 10.671 1.00 97.62 187 GLY A C 1
ATOM 1384 O O . GLY A 1 187 ? -14.000 -5.803 11.792 1.00 97.62 187 GLY A O 1
ATOM 1385 N N . ILE A 1 188 ? -15.3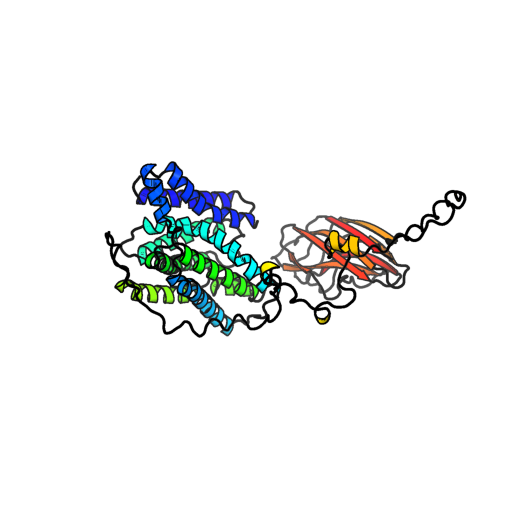99 -6.477 10.159 1.00 97.94 188 ILE A N 1
ATOM 1386 C CA . ILE A 1 188 ? -15.995 -7.614 10.879 1.00 97.94 188 ILE A CA 1
ATOM 1387 C C . ILE A 1 188 ? -14.948 -8.682 11.206 1.00 97.94 188 ILE A C 1
ATOM 1389 O O . ILE A 1 188 ? -14.905 -9.158 12.341 1.00 97.94 188 ILE A O 1
ATOM 1393 N N . VAL A 1 189 ? -14.086 -9.038 10.250 1.00 97.94 189 VAL A N 1
ATOM 1394 C CA . VAL A 1 189 ? -13.036 -10.056 10.437 1.00 97.94 189 VAL A CA 1
ATOM 1395 C C . VAL A 1 189 ? -12.035 -9.611 11.506 1.00 97.94 189 VAL A C 1
ATOM 1397 O O . VAL A 1 189 ? -11.745 -10.347 12.452 1.00 97.94 189 VAL A O 1
ATOM 1400 N N . TYR A 1 190 ? -11.553 -8.371 11.415 1.00 98.00 190 TYR A N 1
ATOM 1401 C CA . TYR A 1 190 ? -10.591 -7.827 12.379 1.00 98.00 190 TYR A CA 1
ATOM 1402 C C . TYR A 1 190 ? -11.246 -7.562 13.739 1.00 98.00 190 TYR A C 1
ATOM 1404 O O . TYR A 1 190 ? -10.638 -7.790 14.785 1.00 98.00 190 TYR A O 1
ATOM 1412 N N . GLY A 1 191 ? -12.514 -7.146 13.750 1.00 96.31 191 GLY A N 1
ATOM 1413 C CA . GLY A 1 191 ? -13.303 -7.020 14.970 1.00 96.31 191 GLY A CA 1
ATOM 1414 C C . GLY A 1 191 ? -13.504 -8.363 15.669 1.00 96.31 191 GLY A C 1
ATOM 1415 O O . GLY A 1 191 ? -13.390 -8.432 16.891 1.00 96.31 191 GLY A O 1
ATOM 1416 N N . TRP A 1 192 ? -13.723 -9.445 14.915 1.00 96.19 192 TRP A N 1
ATOM 1417 C CA . TRP A 1 192 ? -13.766 -10.799 15.465 1.00 96.19 192 TRP A CA 1
ATOM 1418 C C . TRP A 1 192 ? -12.437 -11.156 16.139 1.00 96.19 192 TRP A C 1
ATOM 1420 O O . TRP A 1 192 ? -12.455 -11.473 17.328 1.00 96.19 192 TRP A O 1
ATOM 1430 N N . LEU A 1 193 ? -11.298 -11.000 15.446 1.00 96.44 193 LEU A N 1
ATOM 1431 C CA . LEU A 1 193 ? -9.955 -11.243 16.005 1.00 96.44 193 LEU A CA 1
ATOM 1432 C C . LEU A 1 193 ? -9.716 -10.443 17.295 1.00 96.44 193 LEU A C 1
ATOM 1434 O O . LEU A 1 193 ? -9.265 -11.001 18.300 1.00 96.44 193 LEU A O 1
ATOM 1438 N N . ARG A 1 194 ? -10.073 -9.152 17.302 1.00 95.50 194 ARG A N 1
ATOM 1439 C CA . ARG A 1 194 ? -9.947 -8.269 18.473 1.00 95.50 194 ARG A CA 1
ATOM 1440 C C . ARG A 1 194 ? -10.812 -8.721 19.649 1.00 95.50 194 ARG A C 1
ATOM 1442 O O . ARG A 1 194 ? -10.360 -8.663 20.798 1.00 95.50 194 ARG A O 1
ATOM 1449 N N . ASN A 1 195 ? -12.047 -9.134 19.375 1.00 93.19 195 ASN A N 1
ATOM 1450 C CA . ASN A 1 195 ? -13.028 -9.495 20.396 1.00 93.19 195 ASN A CA 1
ATOM 1451 C C . ASN A 1 195 ? -12.731 -10.862 21.019 1.00 93.19 195 ASN A C 1
ATOM 1453 O O . ASN A 1 195 ? -12.828 -10.998 22.237 1.00 93.19 195 ASN A O 1
ATOM 1457 N N . VAL A 1 196 ? -12.337 -11.859 20.219 1.00 92.19 196 VAL A N 1
ATOM 1458 C CA . VAL A 1 196 ? -12.051 -13.212 20.732 1.00 92.19 196 VAL A CA 1
ATOM 1459 C C . VAL A 1 196 ? -10.714 -13.295 21.467 1.00 92.19 196 VAL A C 1
ATOM 1461 O O . VAL A 1 196 ? -10.587 -14.075 22.407 1.00 92.19 196 VAL A O 1
ATOM 1464 N N . SER A 1 197 ? -9.723 -12.490 21.074 1.00 93.75 197 SER A N 1
ATOM 1465 C CA . SER A 1 197 ? -8.395 -12.494 21.703 1.00 93.75 197 SER A CA 1
ATOM 1466 C C . SER A 1 197 ? -8.263 -11.517 22.874 1.00 93.75 197 SER A C 1
ATOM 1468 O O . SER A 1 197 ? -7.375 -11.672 23.715 1.00 93.75 197 SER A O 1
ATOM 1470 N N . GLY A 1 198 ? -9.091 -10.466 22.912 1.00 92.88 198 GLY A N 1
ATOM 1471 C CA . GLY A 1 198 ? -8.882 -9.333 23.813 1.00 92.88 198 GLY A CA 1
ATOM 1472 C C . GLY A 1 198 ? -7.602 -8.533 23.514 1.00 92.88 198 GLY A C 1
ATOM 1473 O O . GLY A 1 198 ? -7.205 -7.709 24.337 1.00 92.88 198 GLY A O 1
ATOM 1474 N N . SER A 1 199 ? -6.959 -8.777 22.368 1.00 96.12 199 SER A N 1
ATOM 1475 C CA . SER A 1 199 ? -5.639 -8.275 21.984 1.00 96.12 199 SER A CA 1
ATOM 1476 C C . SER A 1 199 ? -5.682 -7.556 20.638 1.00 96.12 199 SER A C 1
ATOM 1478 O O . SER A 1 199 ? -6.466 -7.915 19.758 1.00 96.12 199 SER A O 1
ATOM 1480 N N . LEU A 1 200 ? -4.822 -6.551 20.470 1.00 97.69 200 LEU A N 1
ATOM 1481 C CA . LEU A 1 200 ? -4.629 -5.884 19.184 1.00 97.69 200 LEU A CA 1
ATOM 1482 C C . LEU A 1 200 ? -3.674 -6.651 18.258 1.00 97.69 200 LEU A C 1
ATOM 1484 O O . LEU A 1 200 ? -3.820 -6.585 17.042 1.00 97.69 200 LEU A O 1
ATOM 1488 N N . TRP A 1 201 ? -2.730 -7.416 18.811 1.00 98.06 201 TRP A N 1
ATOM 1489 C CA . TRP A 1 201 ? -1.671 -8.065 18.034 1.00 98.06 201 TRP A CA 1
ATOM 1490 C C . TRP A 1 201 ? -2.179 -9.044 16.965 1.00 98.06 201 TRP A C 1
ATOM 1492 O O . TRP A 1 201 ? -1.672 -8.978 15.851 1.00 98.06 201 TRP A O 1
ATOM 1502 N N . PRO A 1 202 ? -3.210 -9.882 17.198 1.00 98.06 202 PRO A N 1
ATOM 1503 C CA . PRO A 1 202 ? -3.780 -10.712 16.136 1.00 98.06 202 PRO A CA 1
ATOM 1504 C C . PRO A 1 202 ? -4.367 -9.897 14.977 1.00 98.06 202 PRO A C 1
ATOM 1506 O O . PRO A 1 202 ? -4.321 -10.342 13.837 1.00 98.06 202 PRO A O 1
ATOM 1509 N N . VAL A 1 203 ? -4.892 -8.696 15.243 1.00 98.38 203 VAL A N 1
ATOM 1510 C CA . VAL A 1 203 ? -5.360 -7.791 14.181 1.00 98.38 203 VAL A CA 1
ATOM 1511 C C . VAL A 1 203 ? -4.177 -7.240 13.394 1.00 98.38 203 VAL A C 1
ATOM 1513 O O . VAL A 1 203 ? -4.203 -7.277 12.169 1.00 98.38 203 VAL A O 1
ATOM 1516 N N . VAL A 1 204 ? -3.126 -6.790 14.090 1.00 98.38 204 VAL A N 1
ATOM 1517 C CA . VAL A 1 204 ? -1.889 -6.303 13.459 1.00 98.38 204 VAL A CA 1
ATOM 1518 C C . VAL A 1 204 ? -1.269 -7.385 12.580 1.00 98.38 204 VAL A C 1
ATOM 1520 O O . VAL A 1 204 ? -0.920 -7.107 11.440 1.00 98.38 204 VAL A O 1
ATOM 1523 N N . VAL A 1 205 ? -1.185 -8.627 13.065 1.00 98.19 205 VAL A N 1
ATOM 1524 C CA . VAL A 1 205 ? -0.677 -9.767 12.288 1.00 98.19 205 VAL A CA 1
ATOM 1525 C C . VAL A 1 205 ? -1.534 -10.011 11.048 1.00 98.19 205 VAL A C 1
ATOM 1527 O O . VAL A 1 205 ? -0.980 -10.183 9.966 1.00 98.19 205 VAL A O 1
ATOM 1530 N N . ALA A 1 206 ? -2.863 -9.990 11.170 1.00 98.25 206 ALA A N 1
ATOM 1531 C CA . ALA A 1 206 ? -3.750 -10.215 10.030 1.00 98.25 206 ALA A CA 1
ATOM 1532 C C . ALA A 1 206 ? -3.648 -9.116 8.970 1.00 98.25 206 ALA A C 1
ATOM 1534 O O . ALA A 1 206 ? -3.512 -9.416 7.786 1.00 98.25 206 ALA A O 1
ATOM 1535 N N . HIS A 1 207 ? -3.655 -7.855 9.395 1.00 98.06 207 HIS A N 1
ATOM 1536 C CA . HIS A 1 207 ? -3.521 -6.714 8.497 1.00 98.06 207 HIS A CA 1
ATOM 1537 C C . HIS A 1 207 ? -2.117 -6.685 7.858 1.00 98.06 207 HIS A C 1
ATOM 1539 O O . HIS A 1 207 ? -2.006 -6.574 6.642 1.00 98.06 207 HIS A O 1
ATOM 1545 N N . THR A 1 208 ? -1.049 -6.949 8.620 1.00 96.88 208 THR A N 1
ATOM 1546 C CA . THR A 1 208 ? 0.314 -7.099 8.066 1.00 96.88 208 THR A CA 1
ATOM 1547 C C . THR A 1 208 ? 0.379 -8.225 7.038 1.00 96.88 208 THR A C 1
ATOM 1549 O O . THR A 1 208 ? 0.929 -8.039 5.959 1.00 96.88 208 THR A O 1
ATOM 1552 N N . THR A 1 209 ? -0.207 -9.386 7.344 1.00 95.94 209 THR A N 1
ATOM 1553 C CA . THR A 1 209 ? -0.232 -10.533 6.424 1.00 95.94 209 THR A CA 1
ATOM 1554 C C . THR A 1 209 ? -0.942 -10.166 5.127 1.00 95.94 209 THR A C 1
ATOM 1556 O O . THR A 1 209 ? -0.424 -10.449 4.053 1.00 95.94 209 THR A O 1
ATOM 1559 N N . PHE A 1 210 ? -2.096 -9.500 5.213 1.00 95.38 210 PHE A N 1
ATOM 1560 C CA . PHE A 1 210 ? -2.827 -9.044 4.035 1.00 95.38 210 PHE A CA 1
ATOM 1561 C C . PHE A 1 210 ? -1.993 -8.079 3.179 1.00 95.38 210 PHE A C 1
ATOM 1563 O O . PHE A 1 210 ? -1.859 -8.314 1.982 1.00 95.38 210 PHE A O 1
ATOM 1570 N N . ASN A 1 211 ? -1.363 -7.068 3.787 1.00 92.75 211 ASN A N 1
ATOM 1571 C CA . ASN A 1 211 ? -0.563 -6.075 3.060 1.00 92.75 211 ASN A CA 1
ATOM 1572 C C . ASN A 1 211 ? 0.674 -6.698 2.399 1.00 92.75 211 ASN A C 1
ATOM 1574 O O . ASN A 1 211 ? 0.977 -6.393 1.247 1.00 92.75 211 ASN A O 1
ATOM 1578 N N . GLN A 1 212 ? 1.356 -7.620 3.087 1.00 91.12 2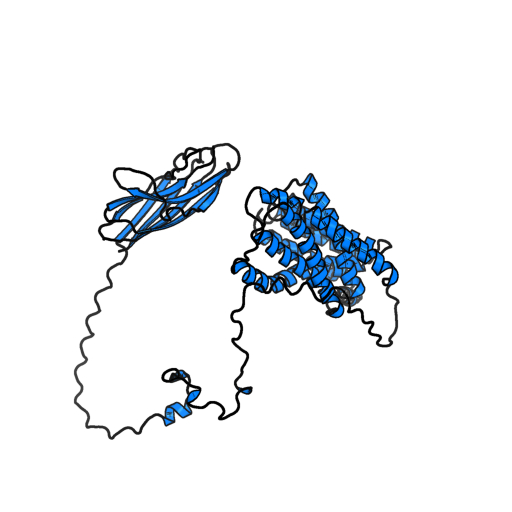12 GLN A N 1
ATOM 1579 C CA . GLN A 1 212 ? 2.501 -8.333 2.517 1.00 91.12 212 GLN A CA 1
ATOM 1580 C C . GLN A 1 212 ? 2.088 -9.216 1.336 1.00 91.12 212 GLN A C 1
ATOM 1582 O O . GLN A 1 212 ? 2.741 -9.203 0.296 1.00 91.12 212 GLN A O 1
ATOM 1587 N N . LEU A 1 213 ? 0.992 -9.966 1.477 1.00 89.06 213 LEU A N 1
ATOM 1588 C CA . LEU A 1 213 ? 0.486 -10.820 0.404 1.00 89.06 213 LEU A CA 1
ATOM 1589 C C . LEU A 1 213 ? -0.010 -10.008 -0.792 1.00 89.06 213 LEU A C 1
ATOM 1591 O O . LEU A 1 213 ? 0.174 -10.434 -1.929 1.00 89.06 213 LEU A O 1
ATOM 1595 N N . LEU A 1 214 ? -0.603 -8.839 -0.546 1.00 86.06 214 LEU A N 1
ATOM 1596 C CA . LEU A 1 214 ? -0.998 -7.920 -1.602 1.00 86.06 214 LEU A CA 1
ATOM 1597 C C . LEU A 1 214 ? 0.219 -7.419 -2.385 1.00 86.06 214 LEU A C 1
ATOM 1599 O O . LEU A 1 214 ? 0.187 -7.465 -3.610 1.00 86.06 214 LEU A O 1
ATOM 1603 N N . GLY A 1 215 ? 1.293 -7.010 -1.700 1.00 82.50 215 GLY A N 1
ATOM 1604 C CA . GLY A 1 215 ? 2.542 -6.597 -2.348 1.00 82.50 215 GLY A CA 1
ATOM 1605 C C . GLY A 1 215 ? 3.114 -7.690 -3.253 1.00 82.50 215 GLY A C 1
ATOM 1606 O O . GLY A 1 215 ? 3.341 -7.451 -4.434 1.00 82.50 215 GLY A O 1
ATOM 1607 N N . VAL A 1 216 ? 3.221 -8.921 -2.739 1.00 81.88 216 VAL A N 1
ATOM 1608 C CA . VAL A 1 216 ? 3.675 -10.084 -3.527 1.00 81.88 216 VAL A CA 1
ATOM 1609 C C . VAL A 1 216 ? 2.776 -10.338 -4.741 1.00 81.88 216 VAL A C 1
ATOM 1611 O O . VAL A 1 216 ? 3.263 -10.640 -5.828 1.00 81.88 216 VAL A O 1
ATOM 1614 N N . ALA A 1 217 ? 1.458 -10.231 -4.573 1.00 80.75 217 ALA A N 1
ATOM 1615 C CA . ALA A 1 217 ? 0.512 -10.500 -5.647 1.00 80.75 217 ALA A CA 1
ATOM 1616 C C . ALA A 1 217 ? 0.502 -9.397 -6.722 1.00 80.75 217 ALA A C 1
ATOM 1618 O O . ALA A 1 217 ? 0.292 -9.693 -7.899 1.00 80.75 217 ALA A O 1
ATOM 1619 N N . VAL A 1 218 ? 0.748 -8.142 -6.334 1.00 77.75 218 VAL A N 1
ATOM 1620 C CA . VAL A 1 218 ? 0.949 -7.020 -7.262 1.00 77.75 218 VAL A CA 1
ATOM 1621 C C . VAL A 1 218 ? 2.242 -7.209 -8.052 1.00 77.75 218 VAL A C 1
ATOM 1623 O O . VAL A 1 218 ? 2.197 -7.106 -9.273 1.00 77.75 218 VAL A O 1
ATOM 1626 N N . ASP A 1 219 ? 3.347 -7.576 -7.401 1.00 76.75 219 ASP A N 1
ATOM 1627 C CA . ASP A 1 219 ? 4.627 -7.829 -8.081 1.00 76.75 219 ASP A CA 1
ATOM 1628 C C . ASP A 1 219 ? 4.539 -8.991 -9.089 1.00 76.75 219 ASP A C 1
ATOM 1630 O O . ASP A 1 219 ? 5.167 -8.951 -10.145 1.00 76.75 219 ASP A O 1
ATOM 1634 N N . ALA A 1 220 ? 3.729 -10.015 -8.797 1.00 75.06 220 ALA A N 1
ATOM 1635 C CA . ALA A 1 220 ? 3.471 -11.137 -9.707 1.00 75.06 220 ALA A CA 1
ATOM 1636 C C . ALA A 1 220 ? 2.480 -10.805 -10.848 1.00 75.06 220 ALA A C 1
ATOM 1638 O O . ALA A 1 220 ? 2.271 -11.617 -11.760 1.00 75.06 220 ALA A O 1
ATOM 1639 N N . SER A 1 221 ? 1.813 -9.646 -10.789 1.00 73.25 221 SER A N 1
ATOM 1640 C CA . SER A 1 221 ? 0.823 -9.240 -11.788 1.00 73.25 221 SER A CA 1
ATOM 1641 C C . SER A 1 221 ? 1.513 -8.695 -13.051 1.00 73.25 221 SER A C 1
ATOM 1643 O O . SER A 1 221 ? 2.446 -7.901 -12.950 1.00 73.25 221 SER A O 1
ATOM 1645 N N . PRO A 1 222 ? 1.068 -9.064 -14.268 1.00 65.94 222 PRO A N 1
ATOM 1646 C CA . PRO A 1 222 ? 1.674 -8.564 -15.503 1.00 65.94 222 PRO A CA 1
ATOM 1647 C C . PRO A 1 222 ? 1.505 -7.046 -15.674 1.00 65.94 222 PRO A C 1
ATOM 1649 O O . PRO A 1 222 ? 0.379 -6.552 -15.611 1.00 65.94 222 PRO A O 1
ATOM 1652 N N . ALA A 1 223 ? 2.589 -6.335 -15.997 1.00 58.19 223 ALA A N 1
ATOM 1653 C CA . ALA A 1 223 ? 2.561 -4.896 -16.275 1.00 58.19 223 ALA A CA 1
ATOM 1654 C C . ALA A 1 223 ? 1.735 -4.545 -17.537 1.00 58.19 223 ALA A C 1
ATOM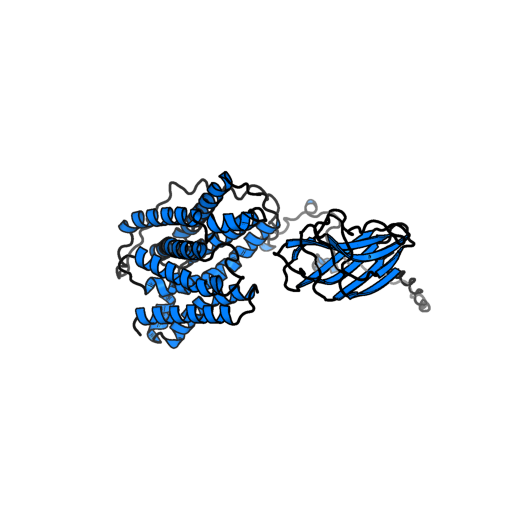 1656 O O . ALA A 1 223 ? 1.811 -5.245 -18.552 1.00 58.19 223 ALA A O 1
ATOM 1657 N N . GLY A 1 224 ? 0.977 -3.437 -17.504 1.00 59.31 224 GLY A N 1
ATOM 1658 C CA . GLY A 1 224 ? 0.267 -2.867 -18.664 1.00 59.31 224 GLY A CA 1
ATOM 1659 C C . GLY A 1 224 ? -1.214 -2.552 -18.404 1.00 59.31 224 GLY A C 1
ATOM 1660 O O . GLY A 1 224 ? -1.637 -2.392 -17.266 1.00 59.31 224 GLY A O 1
ATOM 1661 N N . ASP A 1 225 ? -2.052 -2.504 -19.452 1.00 48.22 225 ASP A N 1
ATOM 1662 C CA . ASP A 1 225 ? -3.499 -2.187 -19.348 1.00 48.22 225 ASP A CA 1
ATOM 1663 C C . ASP A 1 225 ? -4.298 -3.120 -18.407 1.00 48.22 225 ASP A C 1
ATOM 1665 O O . ASP A 1 225 ? -5.428 -2.809 -18.011 1.00 48.22 225 ASP A O 1
ATOM 1669 N N . ARG A 1 226 ? -3.701 -4.248 -18.001 1.00 54.19 226 ARG A N 1
ATOM 1670 C CA . ARG A 1 226 ? -4.232 -5.167 -16.988 1.00 54.19 226 ARG A CA 1
ATOM 1671 C C . ARG A 1 226 ? -4.274 -4.560 -15.583 1.00 54.19 226 ARG A C 1
ATOM 1673 O O . ARG A 1 226 ? -5.125 -4.988 -14.807 1.00 54.19 226 ARG A O 1
ATOM 1680 N N . ASP A 1 227 ? -3.498 -3.514 -15.289 1.00 60.88 227 ASP A N 1
ATOM 1681 C CA . ASP A 1 227 ? -3.548 -2.776 -14.014 1.00 60.88 227 ASP A CA 1
ATOM 1682 C C . ASP A 1 227 ? -4.971 -2.296 -13.690 1.00 60.88 227 ASP A C 1
ATOM 1684 O O . ASP A 1 227 ? -5.415 -2.318 -12.542 1.00 60.88 227 ASP A O 1
ATOM 1688 N N . ARG A 1 228 ? -5.740 -1.917 -14.722 1.00 62.94 228 ARG A N 1
ATOM 1689 C CA . ARG A 1 228 ? -7.141 -1.497 -14.565 1.00 62.94 228 ARG A CA 1
ATOM 1690 C C . ARG A 1 228 ? -8.074 -2.663 -14.265 1.00 62.94 228 ARG A C 1
ATOM 1692 O O . ARG A 1 228 ? -9.048 -2.472 -13.550 1.00 62.94 228 ARG A O 1
ATOM 1699 N N . VAL A 1 229 ? -7.802 -3.849 -14.806 1.00 69.06 229 VAL A N 1
ATOM 1700 C CA . VAL A 1 229 ? -8.612 -5.051 -14.560 1.00 69.06 229 VAL A CA 1
ATOM 1701 C C . VAL A 1 229 ? -8.355 -5.575 -13.150 1.00 69.06 229 VAL A C 1
ATOM 1703 O O . VAL A 1 229 ? -9.305 -5.830 -12.408 1.00 69.06 229 VAL A O 1
ATOM 1706 N N . PHE A 1 230 ? -7.090 -5.638 -12.732 1.00 73.88 230 PHE A N 1
ATOM 1707 C CA . PHE A 1 230 ? -6.725 -6.016 -11.368 1.00 73.88 230 PHE A CA 1
ATOM 1708 C C . PHE A 1 230 ? -7.269 -5.033 -10.329 1.00 73.88 230 PHE A C 1
ATOM 1710 O O . PHE A 1 230 ? -7.740 -5.483 -9.287 1.00 73.88 230 PHE A O 1
ATOM 1717 N N . ALA A 1 231 ? -7.329 -3.732 -10.646 1.00 76.81 231 ALA A N 1
ATOM 1718 C CA . ALA A 1 231 ? -7.959 -2.721 -9.793 1.00 76.81 231 ALA A CA 1
ATOM 1719 C C . ALA A 1 231 ? -9.474 -2.920 -9.577 1.00 76.81 231 ALA A C 1
ATOM 1721 O O . ALA A 1 231 ? -10.026 -2.335 -8.650 1.00 76.81 231 ALA A O 1
ATOM 1722 N N . TYR A 1 232 ? -10.163 -3.709 -10.412 1.00 88.31 232 TYR A N 1
ATOM 1723 C CA . TYR A 1 232 ? -11.588 -4.020 -10.227 1.00 88.31 232 TYR A CA 1
ATOM 1724 C C . TYR A 1 232 ? -11.850 -5.448 -9.749 1.00 88.31 232 TYR A C 1
ATOM 1726 O O . TYR A 1 232 ? -12.908 -5.707 -9.175 1.00 88.31 232 TYR A O 1
ATOM 1734 N N . LEU A 1 233 ? -10.929 -6.386 -9.983 1.00 89.25 233 LEU A N 1
ATOM 1735 C CA . LEU A 1 233 ? -11.106 -7.792 -9.614 1.00 89.25 233 LEU A CA 1
ATOM 1736 C C . LEU A 1 233 ? -10.486 -8.127 -8.258 1.00 89.25 233 LEU A C 1
ATOM 1738 O O . LEU A 1 233 ? -11.140 -8.774 -7.441 1.00 89.25 233 LEU A O 1
ATOM 1742 N N . THR A 1 234 ? -9.270 -7.658 -7.993 1.00 90.06 234 THR A N 1
ATOM 1743 C CA . THR A 1 234 ? -8.439 -8.075 -6.851 1.00 90.06 234 THR A CA 1
ATOM 1744 C C . THR A 1 234 ? -7.943 -6.886 -6.024 1.00 90.06 234 THR A C 1
ATOM 1746 O O . THR A 1 234 ? -8.322 -5.744 -6.261 1.00 90.06 234 THR A O 1
ATOM 1749 N N . GLY A 1 235 ? -7.109 -7.145 -5.015 1.00 89.19 235 GLY A N 1
ATOM 1750 C CA . GLY A 1 235 ? -6.607 -6.111 -4.112 1.00 89.19 235 GLY A CA 1
ATOM 1751 C C . GLY A 1 235 ? -7.700 -5.481 -3.250 1.00 89.19 235 GLY A C 1
ATOM 1752 O O . GLY A 1 235 ? -8.769 -6.064 -3.058 1.00 89.19 235 GLY A O 1
ATOM 1753 N N . GLU A 1 236 ? -7.428 -4.289 -2.725 1.00 90.62 236 GLU A N 1
ATOM 1754 C CA . GLU A 1 236 ? -8.307 -3.564 -1.789 1.00 90.62 236 GLU A CA 1
ATOM 1755 C C . GLU A 1 236 ? -9.533 -2.924 -2.456 1.00 90.62 236 GLU A C 1
ATOM 1757 O O . GLU A 1 236 ? -10.431 -2.394 -1.806 1.00 90.62 236 GLU A O 1
ATOM 1762 N N . THR A 1 237 ? -9.578 -2.973 -3.779 1.00 91.75 237 THR A N 1
ATOM 1763 C CA . THR A 1 237 ? -10.582 -2.322 -4.625 1.00 91.75 237 THR A CA 1
ATOM 1764 C C . THR A 1 237 ? -11.325 -3.330 -5.500 1.00 91.75 237 THR A C 1
ATOM 1766 O O . THR A 1 237 ? -12.213 -2.965 -6.271 1.00 91.75 237 THR A O 1
ATOM 1769 N N . GLY A 1 238 ? -10.996 -4.613 -5.329 1.00 92.62 238 GLY A N 1
ATOM 1770 C CA . GLY A 1 238 ? -11.469 -5.719 -6.135 1.00 92.62 238 GLY A CA 1
ATOM 1771 C C . GLY A 1 238 ? -12.763 -6.353 -5.650 1.00 92.62 238 GLY A C 1
ATOM 1772 O O . GLY A 1 238 ? -12.913 -6.699 -4.473 1.00 92.62 238 GLY A O 1
ATOM 1773 N N . ILE A 1 239 ? -13.677 -6.608 -6.586 1.00 95.44 239 ILE A N 1
ATOM 1774 C CA . ILE A 1 239 ? -14.946 -7.278 -6.304 1.00 95.44 239 ILE A CA 1
ATOM 1775 C C . ILE A 1 239 ? -14.744 -8.713 -5.802 1.00 95.44 239 ILE A C 1
ATOM 1777 O O . ILE A 1 239 ? -15.474 -9.146 -4.913 1.00 95.44 239 ILE A O 1
ATOM 1781 N N . LEU A 1 240 ? -13.737 -9.450 -6.290 1.00 94.62 240 LEU A N 1
ATOM 1782 C CA . LEU A 1 240 ? -13.479 -10.819 -5.829 1.00 94.62 240 LEU A CA 1
ATOM 1783 C C . LEU A 1 240 ? -12.951 -10.819 -4.395 1.00 94.62 240 LEU A C 1
ATOM 1785 O O . LEU A 1 240 ? -13.418 -11.612 -3.577 1.00 94.62 240 LEU A O 1
ATOM 1789 N N . THR A 1 241 ? -12.045 -9.897 -4.056 1.00 95.88 241 THR A N 1
ATOM 1790 C CA . THR A 1 241 ? -11.579 -9.720 -2.672 1.00 95.88 241 THR A CA 1
ATOM 1791 C C . THR A 1 241 ? -12.750 -9.400 -1.742 1.00 95.88 241 THR A C 1
ATOM 1793 O O . THR A 1 241 ? -12.865 -10.006 -0.674 1.00 95.88 241 THR A O 1
ATOM 1796 N N . LEU A 1 242 ? -13.662 -8.510 -2.156 1.00 97.75 242 LEU A N 1
ATOM 1797 C CA . LEU A 1 242 ? -14.883 -8.188 -1.407 1.00 97.75 242 LEU A CA 1
ATOM 1798 C C . LEU A 1 242 ? -15.769 -9.419 -1.196 1.00 97.75 242 LEU A C 1
ATOM 1800 O O . LEU A 1 242 ? -16.174 -9.688 -0.064 1.00 97.75 242 LEU A O 1
ATOM 1804 N N . LEU A 1 243 ? -16.049 -10.186 -2.250 1.00 98.06 243 LEU A N 1
ATOM 1805 C CA . LEU A 1 243 ? -16.911 -11.367 -2.165 1.00 98.06 243 LEU A CA 1
ATOM 1806 C C . LEU A 1 243 ? -16.326 -12.440 -1.239 1.00 98.06 243 LEU A C 1
ATOM 1808 O O . LEU A 1 243 ? -17.037 -12.953 -0.371 1.00 98.06 243 LEU A O 1
ATOM 1812 N N . VAL A 1 244 ? -15.030 -12.740 -1.365 1.00 97.81 244 VAL A N 1
ATOM 1813 C CA . VAL A 1 244 ? -14.362 -13.737 -0.513 1.00 97.81 244 VAL A CA 1
ATOM 1814 C C . VAL A 1 244 ? -14.310 -13.263 0.942 1.00 97.81 244 VAL A C 1
ATOM 1816 O O . VAL A 1 244 ? -14.666 -14.017 1.850 1.00 97.81 244 VAL A O 1
ATOM 1819 N N . THR A 1 245 ? -13.956 -11.997 1.186 1.00 98.38 245 THR A N 1
ATOM 1820 C CA . THR A 1 245 ? -13.953 -11.422 2.544 1.00 98.38 245 THR A CA 1
ATOM 1821 C C . THR A 1 245 ? -15.362 -11.417 3.143 1.00 98.38 245 THR A C 1
ATOM 1823 O O . THR A 1 245 ? -15.533 -11.723 4.323 1.00 98.38 245 THR A O 1
ATOM 1826 N N . GLY A 1 246 ? -16.388 -11.148 2.330 1.00 98.06 246 GLY A N 1
ATOM 1827 C CA . GLY A 1 246 ? -17.803 -11.229 2.703 1.00 98.06 246 GLY A CA 1
ATOM 1828 C C . GLY A 1 246 ? -18.223 -12.628 3.128 1.00 98.06 246 GLY A C 1
ATOM 1829 O O . GLY A 1 246 ? -18.868 -12.784 4.167 1.00 98.06 246 GLY A O 1
ATOM 1830 N N . ALA A 1 247 ? -17.804 -13.651 2.383 1.00 97.94 247 ALA A N 1
ATOM 1831 C CA . ALA A 1 247 ? -18.051 -15.043 2.741 1.00 97.94 247 ALA A CA 1
ATOM 1832 C C . ALA A 1 247 ? -17.379 -15.407 4.076 1.00 97.94 247 ALA A C 1
ATOM 1834 O O . ALA A 1 247 ? -18.038 -15.952 4.966 1.00 97.94 247 ALA A O 1
ATOM 1835 N N . VAL A 1 248 ? -16.107 -15.036 4.259 1.00 97.31 248 VAL A N 1
ATOM 1836 C CA . VAL A 1 248 ? -15.372 -15.239 5.519 1.00 97.31 248 VAL A CA 1
ATOM 1837 C C . VAL A 1 248 ? -16.076 -14.535 6.682 1.00 97.31 248 VAL A C 1
ATOM 1839 O O . VAL A 1 248 ? -16.352 -15.158 7.709 1.00 97.31 248 VAL A O 1
ATOM 1842 N N . ALA A 1 249 ? -16.436 -13.260 6.522 1.00 97.38 249 ALA A N 1
ATOM 1843 C CA . ALA A 1 249 ? -17.148 -12.495 7.539 1.00 97.38 249 ALA A CA 1
ATOM 1844 C C . ALA A 1 249 ? -18.504 -13.131 7.887 1.00 97.38 249 ALA A C 1
ATOM 1846 O O . ALA A 1 249 ? -18.830 -13.264 9.066 1.00 97.38 249 ALA A O 1
ATOM 1847 N N . ALA A 1 250 ? -19.272 -13.592 6.896 1.00 96.69 250 ALA A N 1
ATOM 1848 C CA . ALA A 1 250 ? -20.551 -14.262 7.119 1.00 96.69 250 ALA A CA 1
ATOM 1849 C C . ALA A 1 250 ? -20.397 -15.569 7.917 1.00 96.69 250 ALA A C 1
ATOM 1851 O O . ALA A 1 250 ? -21.201 -15.840 8.815 1.00 96.69 250 ALA A O 1
ATOM 1852 N N . VAL A 1 251 ? -19.355 -16.361 7.636 1.00 95.31 251 VAL A N 1
ATOM 1853 C CA . VAL A 1 251 ? -19.021 -17.567 8.413 1.00 95.31 251 VAL A CA 1
ATOM 1854 C C . VAL A 1 251 ? -18.684 -17.201 9.859 1.00 95.31 251 VAL A C 1
ATOM 1856 O O . VAL A 1 251 ? -19.243 -17.793 10.784 1.00 95.31 251 VAL A O 1
ATOM 1859 N N . LEU A 1 252 ? -17.843 -16.184 10.076 1.00 93.94 252 LEU A N 1
ATOM 1860 C CA . LEU A 1 252 ? -17.469 -15.728 11.419 1.00 93.94 252 LEU A CA 1
ATOM 1861 C C . LEU A 1 252 ? -18.653 -15.151 12.200 1.00 93.94 252 LEU A C 1
ATOM 1863 O O . LEU A 1 252 ? -18.755 -15.375 13.404 1.00 93.94 252 LEU A O 1
ATOM 1867 N N . VAL A 1 253 ? -19.574 -14.447 11.540 1.00 94.00 253 VAL A N 1
ATOM 1868 C CA . VAL A 1 253 ? -20.798 -13.939 12.177 1.00 94.00 253 VAL A CA 1
ATOM 1869 C C . VAL A 1 253 ? -21.674 -15.092 12.658 1.00 94.00 253 VAL A C 1
ATOM 1871 O O . VAL A 1 253 ? -22.106 -15.073 13.811 1.00 94.00 253 VAL A O 1
ATOM 1874 N N . ARG A 1 254 ? -21.876 -16.120 11.824 1.00 90.31 254 ARG A N 1
ATOM 1875 C CA . ARG A 1 254 ? -22.658 -17.317 12.183 1.00 90.31 254 ARG A CA 1
ATOM 1876 C C . ARG A 1 254 ? -22.000 -18.134 13.298 1.00 90.31 254 ARG A C 1
ATOM 1878 O O . ARG A 1 254 ? -22.681 -18.562 14.227 1.00 90.31 254 ARG A O 1
ATOM 1885 N N . ALA A 1 255 ? -20.680 -18.308 13.244 1.00 83.81 255 ALA A N 1
ATOM 1886 C CA . ALA A 1 255 ? -19.922 -19.009 14.281 1.00 83.81 255 ALA A CA 1
ATOM 1887 C C . ALA A 1 255 ? -19.783 -18.190 15.582 1.00 83.81 255 ALA A C 1
ATOM 1889 O O . ALA A 1 255 ? -19.633 -18.751 16.665 1.00 83.81 255 ALA A O 1
ATOM 1890 N N . GLY A 1 256 ? -19.813 -16.859 15.487 1.00 68.56 256 GLY A N 1
ATOM 1891 C CA . GLY A 1 256 ? -19.637 -15.927 16.600 1.00 68.56 256 GLY A CA 1
ATOM 1892 C C . GLY A 1 256 ? -20.914 -15.653 17.393 1.00 68.56 256 GLY A C 1
ATOM 1893 O O . GLY A 1 256 ? -20.823 -15.404 18.596 1.00 68.56 256 GLY A O 1
ATOM 1894 N N . SER A 1 257 ? -22.101 -15.769 16.777 1.00 57.56 257 SER A N 1
ATOM 1895 C CA . SER A 1 257 ? -23.397 -15.634 17.472 1.00 57.56 257 SER A CA 1
ATOM 1896 C C . SER A 1 257 ? -23.558 -16.559 18.683 1.00 57.56 257 SER A C 1
ATOM 1898 O O . SER A 1 257 ? -24.339 -16.251 19.577 1.00 57.56 257 SER A O 1
ATOM 1900 N N . SER A 1 258 ? -22.789 -17.646 18.756 1.00 44.09 258 SER A N 1
ATOM 1901 C CA . SER A 1 258 ? -22.778 -18.601 19.867 1.00 44.09 258 SER A CA 1
ATOM 1902 C C . SER A 1 258 ? -21.701 -18.340 20.936 1.00 44.09 258 SER A C 1
ATOM 1904 O O . SER A 1 258 ? -21.754 -18.970 21.989 1.00 44.09 258 SER A O 1
ATOM 1906 N N . ARG A 1 259 ? -20.735 -17.421 20.731 1.00 50.94 259 ARG A N 1
ATOM 1907 C CA . ARG A 1 259 ? -19.595 -17.202 21.663 1.00 50.94 259 ARG A CA 1
ATOM 1908 C C . ARG A 1 259 ? -19.375 -15.761 22.133 1.00 50.94 259 ARG A C 1
ATOM 1910 O O . ARG A 1 259 ? -18.755 -15.575 23.174 1.00 50.94 259 ARG A O 1
ATOM 1917 N N . THR A 1 260 ? -19.858 -14.737 21.429 1.00 51.66 260 THR A N 1
ATOM 1918 C CA . THR A 1 260 ? -19.513 -13.324 21.720 1.00 51.66 260 THR A CA 1
ATOM 1919 C C . THR A 1 260 ? -20.525 -12.595 22.615 1.00 51.66 260 THR A C 1
ATOM 1921 O O . THR A 1 260 ? -20.712 -11.384 22.489 1.00 51.66 260 THR A O 1
ATOM 1924 N N . GLY A 1 261 ? -21.205 -13.307 23.518 1.00 36.84 261 GLY A N 1
ATOM 1925 C CA . GLY A 1 261 ? -22.036 -12.677 24.544 1.00 36.84 261 GLY A CA 1
ATOM 1926 C C . GLY A 1 261 ? -21.177 -11.787 25.445 1.00 36.84 261 GLY A C 1
ATOM 1927 O O . GLY A 1 261 ? -20.250 -12.292 26.069 1.00 36.84 261 GLY A O 1
ATOM 1928 N N . ARG A 1 262 ? -21.478 -10.479 25.433 1.00 38.56 262 ARG A N 1
ATOM 1929 C CA . ARG A 1 262 ? -21.027 -9.360 26.292 1.00 38.56 262 ARG A CA 1
ATOM 1930 C C . ARG A 1 262 ? -20.011 -9.733 27.392 1.00 38.56 262 ARG A C 1
ATOM 1932 O O . ARG A 1 262 ? -20.315 -10.620 28.189 1.00 38.56 262 ARG A O 1
ATOM 1939 N N . PRO A 1 263 ? -18.872 -9.021 27.536 1.00 36.88 263 PRO A N 1
ATOM 1940 C CA . PRO A 1 263 ? -17.917 -9.312 28.602 1.00 36.88 263 PRO A CA 1
ATOM 1941 C C . PRO A 1 263 ? -18.630 -9.214 29.955 1.00 36.88 263 PRO A C 1
ATOM 1943 O O . PRO A 1 263 ? -19.006 -8.126 30.393 1.00 36.88 263 PRO A O 1
ATOM 1946 N N . ARG A 1 264 ? -18.871 -10.364 30.600 1.00 32.03 264 ARG A N 1
ATOM 1947 C CA . ARG A 1 264 ? -19.284 -10.399 32.003 1.00 32.03 264 ARG A CA 1
ATOM 1948 C C . ARG A 1 264 ? -18.145 -9.758 32.780 1.00 32.03 264 ARG A C 1
ATOM 1950 O O . ARG A 1 264 ? -17.009 -10.218 32.686 1.00 32.03 264 ARG A O 1
ATOM 1957 N N . SER A 1 265 ? -18.457 -8.724 33.556 1.00 38.44 265 SER A N 1
ATOM 1958 C CA . SER A 1 265 ? -17.669 -8.410 34.740 1.00 38.44 265 SER A CA 1
ATOM 1959 C C . SER A 1 265 ? -17.544 -9.711 35.525 1.00 38.44 265 SER A C 1
ATOM 1961 O O . SER A 1 265 ? -18.555 -10.250 35.984 1.00 38.44 265 SER A O 1
ATOM 1963 N N . ARG A 1 266 ? -16.347 -10.282 35.594 1.00 35.59 266 ARG A N 1
ATOM 1964 C CA . ARG A 1 266 ? -16.115 -11.435 36.446 1.00 35.59 266 ARG A CA 1
ATOM 1965 C C . ARG A 1 266 ? -14.804 -11.270 37.174 1.00 35.59 266 ARG A C 1
ATOM 1967 O O . ARG A 1 266 ? -13.738 -11.212 36.561 1.00 35.59 266 ARG A O 1
ATOM 1974 N N . ASP A 1 267 ? -14.983 -11.165 38.484 1.00 33.34 267 ASP A N 1
ATOM 1975 C CA . ASP A 1 267 ? -14.156 -11.791 39.495 1.00 33.34 267 ASP A CA 1
ATOM 1976 C C . ASP A 1 267 ? -13.361 -12.984 38.973 1.00 33.34 267 ASP A C 1
ATOM 1978 O O . ASP A 1 267 ? -13.827 -13.800 38.172 1.00 33.34 267 ASP A O 1
ATOM 1982 N N . THR A 1 268 ? -12.149 -13.033 39.505 1.00 40.72 268 THR A N 1
ATOM 1983 C CA . THR A 1 268 ? -11.273 -14.186 39.655 1.00 40.72 268 THR A CA 1
ATOM 1984 C C . THR A 1 268 ? -12.013 -15.523 39.638 1.00 40.72 268 THR A C 1
ATOM 1986 O O . THR A 1 268 ? -12.723 -15.819 40.592 1.00 40.72 268 THR A O 1
ATOM 1989 N N . ASP A 1 269 ? -11.792 -16.345 38.608 1.00 29.17 269 ASP A N 1
ATOM 1990 C CA . ASP A 1 269 ? -11.450 -17.757 38.811 1.00 29.17 269 ASP A CA 1
ATOM 1991 C C . ASP A 1 269 ? -10.963 -18.442 37.516 1.00 29.17 269 ASP A C 1
ATOM 1993 O O . ASP A 1 269 ? -11.490 -18.208 36.426 1.00 29.17 269 ASP A O 1
ATOM 1997 N N . GLY A 1 270 ? -9.975 -19.322 37.679 1.00 31.16 270 GLY A N 1
ATOM 1998 C CA . GLY A 1 270 ? -9.976 -20.657 37.081 1.00 31.16 270 GLY A CA 1
ATOM 1999 C C . GLY A 1 270 ? -9.841 -20.818 35.567 1.00 31.16 270 GLY A C 1
ATOM 2000 O O . GLY A 1 270 ? -10.817 -20.870 34.823 1.00 31.16 270 GLY A O 1
ATOM 2001 N N . THR A 1 271 ? -8.605 -21.078 35.144 1.00 39.28 271 THR A N 1
ATOM 2002 C CA . THR A 1 271 ? -8.207 -21.903 33.989 1.00 39.28 271 THR A CA 1
ATOM 2003 C C . THR A 1 271 ? -9.269 -22.878 33.453 1.00 39.28 271 THR A C 1
ATOM 2005 O O . THR A 1 271 ? -9.532 -23.908 34.073 1.00 39.28 271 THR A O 1
ATOM 2008 N N . ARG A 1 272 ? -9.764 -22.646 32.228 1.00 29.30 272 ARG A N 1
ATOM 2009 C CA . ARG A 1 272 ? -10.198 -23.720 31.311 1.00 29.30 272 ARG A CA 1
ATOM 2010 C C . ARG A 1 272 ? -9.824 -23.387 29.867 1.00 29.30 272 ARG A C 1
ATOM 2012 O O . ARG A 1 272 ? -10.447 -22.559 29.208 1.00 29.30 272 ARG A O 1
ATOM 2019 N N . THR A 1 273 ? -8.778 -24.052 29.396 1.00 34.72 273 THR A N 1
ATOM 2020 C CA . THR A 1 273 ? -8.376 -24.179 27.995 1.00 34.72 273 THR A CA 1
ATOM 2021 C C . THR A 1 273 ? -9.431 -24.985 27.235 1.00 34.72 273 THR A C 1
ATOM 2023 O O . THR A 1 273 ? -9.711 -26.128 27.578 1.00 34.72 273 THR A O 1
ATOM 2026 N N . ALA A 1 274 ? -10.020 -24.390 26.196 1.00 30.66 274 ALA A N 1
ATOM 2027 C CA . ALA A 1 274 ? -10.852 -25.099 25.230 1.00 30.66 274 ALA A CA 1
ATOM 2028 C C . ALA A 1 274 ? -10.095 -25.175 23.900 1.00 30.66 274 ALA A C 1
ATOM 2030 O O . ALA A 1 274 ? -9.947 -24.183 23.185 1.00 30.66 274 ALA A O 1
ATOM 2031 N N . SER A 1 275 ? -9.589 -26.372 23.633 1.00 33.94 275 SER A N 1
ATOM 2032 C CA . SER A 1 275 ? -8.966 -26.849 22.406 1.00 33.94 275 SER A CA 1
ATOM 2033 C C . SER A 1 275 ? -9.941 -26.796 21.228 1.00 33.94 275 SER A C 1
ATOM 2035 O O . SER A 1 275 ? -11.008 -27.399 21.275 1.00 33.94 275 SER A O 1
ATOM 2037 N N . ILE A 1 276 ? -9.557 -26.111 20.147 1.00 33.06 276 ILE A N 1
ATOM 2038 C CA . ILE A 1 276 ? -10.083 -26.371 18.800 1.00 33.06 276 ILE A CA 1
ATOM 2039 C C . ILE A 1 276 ? -8.896 -26.327 17.838 1.00 33.06 276 ILE A C 1
ATOM 2041 O O . ILE A 1 276 ? -8.539 -25.288 17.288 1.00 33.06 276 ILE A O 1
ATOM 2045 N N . THR A 1 277 ? -8.282 -27.490 17.664 1.00 32.34 277 THR A N 1
ATOM 2046 C CA . THR A 1 277 ? -7.343 -27.811 16.590 1.00 32.34 277 THR A CA 1
ATOM 2047 C C . THR A 1 277 ? -7.848 -29.099 15.974 1.00 32.34 277 THR A C 1
ATOM 2049 O O . THR A 1 277 ? -7.693 -30.148 16.586 1.00 32.34 277 THR A O 1
ATOM 2052 N N . THR A 1 278 ? -8.489 -29.028 14.807 1.00 31.08 278 THR A N 1
ATOM 2053 C CA . THR A 1 278 ? -8.452 -30.064 13.754 1.00 31.08 278 THR A CA 1
ATOM 2054 C C . THR A 1 278 ? -9.319 -29.617 12.578 1.00 31.08 278 THR A C 1
ATOM 2056 O O . THR A 1 278 ? -10.502 -29.346 12.748 1.00 31.08 278 THR A O 1
ATOM 2059 N N . GLY A 1 279 ? -8.725 -29.501 11.384 1.00 29.44 279 GLY A N 1
ATOM 2060 C CA . GLY A 1 279 ? -9.494 -29.427 10.137 1.00 29.44 279 GLY A CA 1
ATOM 2061 C C . GLY A 1 279 ? -8.853 -28.686 8.962 1.00 29.44 279 GLY A C 1
ATOM 2062 O O . GLY A 1 279 ? -8.999 -29.143 7.840 1.00 29.44 279 GLY A O 1
ATOM 2063 N N . VAL A 1 280 ? -8.141 -27.570 9.174 1.00 28.52 280 VAL A N 1
ATOM 2064 C CA . VAL A 1 280 ? -7.713 -26.701 8.040 1.00 28.52 280 VAL A CA 1
ATOM 2065 C C . VAL A 1 280 ? -6.226 -26.296 8.084 1.00 28.52 280 VAL A C 1
ATOM 2067 O O . VAL A 1 280 ? -5.696 -25.731 7.136 1.00 28.52 280 VAL A O 1
ATOM 2070 N N . ALA A 1 281 ? -5.491 -26.639 9.143 1.00 29.17 281 ALA A N 1
ATOM 2071 C CA . ALA A 1 281 ? -4.133 -26.126 9.369 1.00 29.17 281 ALA A CA 1
ATOM 2072 C C . ALA A 1 281 ? -2.987 -26.935 8.716 1.00 29.17 281 ALA A C 1
ATOM 2074 O O . ALA A 1 281 ? -1.828 -26.607 8.942 1.00 29.17 281 ALA A O 1
ATOM 2075 N N . ALA A 1 282 ? -3.270 -27.969 7.916 1.00 28.98 282 ALA A N 1
ATOM 2076 C CA . ALA A 1 282 ? -2.240 -28.895 7.421 1.00 28.98 282 ALA A CA 1
ATOM 2077 C C . ALA A 1 282 ? -1.936 -28.807 5.911 1.00 28.98 282 ALA A C 1
ATOM 2079 O O . ALA A 1 282 ? -1.212 -29.656 5.401 1.00 28.98 282 ALA A O 1
ATOM 2080 N N . SER A 1 283 ? -2.441 -27.806 5.175 1.00 29.44 283 SER A N 1
ATOM 2081 C CA . SER A 1 283 ? -2.247 -27.780 3.708 1.00 29.44 283 SER A CA 1
ATOM 2082 C C . SER A 1 283 ? -1.919 -26.422 3.075 1.00 29.44 283 SER A C 1
ATOM 2084 O O . SER A 1 283 ? -1.915 -26.330 1.857 1.00 29.44 283 SER A O 1
ATOM 2086 N N . VAL A 1 284 ? -1.590 -25.375 3.844 1.00 32.12 284 VAL A N 1
ATOM 2087 C CA . VAL A 1 284 ? -1.287 -24.036 3.266 1.00 32.12 284 VAL A CA 1
ATOM 2088 C C . VAL A 1 284 ? 0.129 -23.524 3.588 1.00 32.12 284 VAL A C 1
ATOM 2090 O O . VAL A 1 284 ? 0.536 -22.473 3.115 1.00 32.12 284 VAL A O 1
ATOM 2093 N N . VAL A 1 285 ? 0.961 -24.304 4.286 1.00 32.06 285 VAL A N 1
ATOM 2094 C CA . VAL A 1 285 ? 2.386 -23.958 4.517 1.00 32.06 285 VAL A CA 1
ATOM 2095 C C . VAL A 1 285 ? 3.316 -24.504 3.414 1.00 32.06 285 VAL A C 1
ATOM 2097 O O . VAL A 1 285 ? 4.521 -24.293 3.450 1.00 32.06 285 VAL A O 1
ATOM 2100 N N . LEU A 1 286 ? 2.779 -25.154 2.374 1.00 33.84 286 LEU A N 1
ATOM 2101 C CA . LEU A 1 286 ? 3.585 -25.830 1.346 1.00 33.84 286 LEU A CA 1
ATOM 2102 C C . LEU A 1 286 ? 3.542 -25.203 -0.060 1.00 33.84 286 LEU A C 1
ATOM 2104 O O . LEU A 1 286 ? 3.839 -25.881 -1.036 1.00 33.84 286 LEU A O 1
ATOM 2108 N N . MET A 1 287 ? 3.221 -23.910 -0.177 1.00 31.02 287 MET A N 1
ATOM 2109 C CA . MET A 1 287 ? 3.336 -23.161 -1.446 1.00 31.02 287 MET A CA 1
ATOM 2110 C C . MET A 1 287 ? 4.184 -21.881 -1.348 1.00 31.02 287 MET A C 1
ATOM 2112 O O . MET A 1 287 ? 4.150 -21.045 -2.241 1.00 31.02 287 MET A O 1
ATOM 2116 N N . THR A 1 288 ? 5.012 -21.752 -0.307 1.00 38.88 288 THR A N 1
ATOM 2117 C CA . THR A 1 288 ? 6.032 -20.687 -0.181 1.00 38.88 288 THR A CA 1
ATOM 2118 C C . THR A 1 288 ? 7.444 -21.223 0.099 1.00 38.88 288 THR A C 1
ATOM 2120 O O . THR A 1 288 ? 8.327 -20.475 0.503 1.00 38.88 288 THR A O 1
ATOM 2123 N N . LEU A 1 289 ? 7.695 -22.513 -0.161 1.00 38.97 289 LEU A N 1
ATOM 2124 C CA . LEU A 1 289 ? 9.020 -23.152 -0.046 1.00 38.97 289 LEU A CA 1
ATOM 2125 C C . LEU A 1 289 ? 9.445 -23.866 -1.340 1.00 38.97 289 LEU A C 1
ATOM 2127 O O . LEU A 1 289 ? 10.078 -24.917 -1.317 1.00 38.97 289 LEU A O 1
ATOM 2131 N N . GLY A 1 290 ? 9.084 -23.284 -2.482 1.00 35.88 290 GLY A N 1
ATOM 2132 C CA . GLY A 1 290 ? 9.369 -23.824 -3.811 1.00 35.88 290 GLY A CA 1
ATOM 2133 C C . GLY A 1 290 ? 10.461 -23.097 -4.597 1.00 35.88 290 GLY A C 1
ATOM 2134 O O . GLY A 1 290 ? 10.455 -23.220 -5.808 1.00 35.88 290 GLY A O 1
ATOM 2135 N N . ALA A 1 291 ? 11.342 -22.311 -3.970 1.00 36.41 291 ALA A N 1
ATOM 2136 C CA . ALA A 1 291 ? 12.595 -21.812 -4.562 1.00 36.41 291 ALA A CA 1
ATOM 2137 C C . ALA A 1 291 ? 13.380 -21.035 -3.494 1.00 36.41 291 ALA A C 1
ATOM 2139 O O . ALA A 1 291 ? 13.044 -19.899 -3.178 1.00 36.41 291 ALA A O 1
ATOM 2140 N N . GLY A 1 292 ? 14.405 -21.652 -2.902 1.00 33.50 292 GLY A N 1
ATOM 2141 C CA . GLY A 1 292 ? 15.250 -20.975 -1.911 1.00 33.5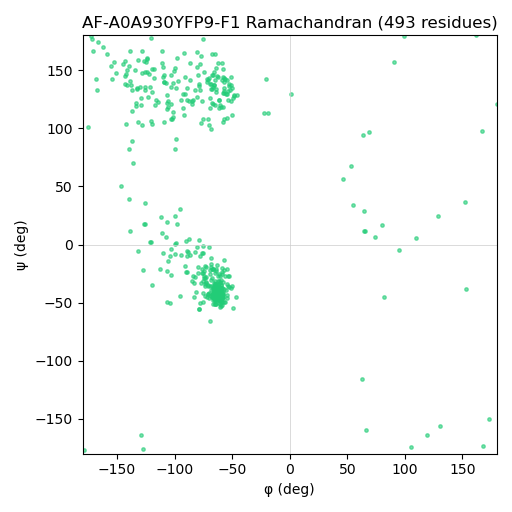0 292 GLY A CA 1
ATOM 2142 C C . GLY A 1 292 ? 15.897 -21.887 -0.875 1.00 33.50 292 GLY A C 1
ATOM 2143 O O . GLY A 1 292 ? 16.021 -21.508 0.284 1.00 33.50 292 GLY A O 1
ATOM 2144 N N . GLY A 1 293 ? 16.304 -23.098 -1.261 1.00 35.16 293 GLY A N 1
ATOM 2145 C CA . GLY A 1 293 ? 17.311 -23.826 -0.497 1.00 35.16 293 GLY A CA 1
ATOM 2146 C C . GLY A 1 293 ? 18.653 -23.122 -0.681 1.00 35.16 293 GLY A C 1
ATOM 2147 O O . GLY A 1 293 ? 19.263 -23.244 -1.738 1.00 35.16 293 GLY A O 1
ATOM 2148 N N . GLY A 1 294 ? 19.089 -22.354 0.318 1.00 37.84 294 GLY A N 1
ATOM 2149 C CA . GLY A 1 294 ? 20.390 -21.691 0.284 1.00 37.84 294 GLY A CA 1
ATOM 2150 C C . GLY A 1 294 ? 20.578 -20.625 1.361 1.00 37.84 294 GLY A C 1
ATOM 2151 O O . GLY A 1 294 ? 20.203 -19.480 1.165 1.00 37.84 294 GLY A O 1
ATOM 2152 N N . ALA A 1 295 ? 21.238 -21.026 2.450 1.00 39.12 295 ALA A N 1
ATOM 2153 C CA . ALA A 1 295 ? 22.050 -20.198 3.348 1.00 39.12 295 ALA A CA 1
ATOM 2154 C C . ALA A 1 295 ? 21.376 -19.060 4.146 1.00 39.12 295 ALA A C 1
ATOM 2156 O O . ALA A 1 295 ? 21.414 -17.902 3.750 1.00 39.12 295 ALA A O 1
ATOM 2157 N N . VAL A 1 296 ? 20.979 -19.363 5.390 1.00 36.72 296 VAL A N 1
ATOM 2158 C CA . VAL A 1 296 ? 21.227 -18.453 6.526 1.00 36.72 296 VAL A CA 1
ATOM 2159 C C . VAL A 1 296 ? 21.634 -19.287 7.745 1.00 36.72 296 VAL A C 1
ATOM 2161 O O . VAL A 1 296 ? 20.823 -19.638 8.594 1.00 36.72 296 VAL A O 1
ATOM 2164 N N . ALA A 1 297 ? 22.911 -19.651 7.808 1.00 37.47 297 ALA A N 1
ATOM 2165 C CA . ALA A 1 297 ? 23.537 -20.177 9.017 1.00 37.47 297 ALA A CA 1
ATOM 2166 C C . ALA A 1 297 ? 24.902 -19.504 9.183 1.00 37.47 297 ALA A C 1
ATOM 2168 O O . ALA A 1 297 ? 25.949 -20.109 8.989 1.00 37.47 297 ALA A O 1
ATOM 2169 N N . ALA A 1 298 ? 24.878 -18.214 9.503 1.00 39.69 298 ALA A N 1
ATOM 2170 C CA . ALA A 1 298 ? 26.029 -17.522 10.058 1.00 39.69 298 ALA A CA 1
ATOM 2171 C C . ALA A 1 298 ? 25.593 -16.970 11.418 1.00 39.69 298 ALA A C 1
ATOM 2173 O O . ALA A 1 298 ? 24.791 -16.042 11.472 1.00 39.69 298 ALA A O 1
ATOM 2174 N N . GLY A 1 299 ? 26.073 -17.593 12.500 1.00 54.78 299 GLY A N 1
ATOM 2175 C CA . GLY A 1 299 ? 25.919 -17.062 13.860 1.00 54.78 299 GLY A CA 1
ATOM 2176 C C . GLY A 1 299 ? 25.350 -17.999 14.932 1.00 54.78 299 GLY A C 1
ATOM 2177 O O . GLY A 1 299 ? 24.781 -17.491 15.889 1.00 54.78 299 GLY A O 1
ATOM 2178 N N . LEU A 1 300 ? 25.463 -19.329 14.809 1.00 50.00 300 LEU A N 1
ATOM 2179 C CA . LEU A 1 300 ? 24.885 -20.267 15.794 1.00 50.00 300 LEU A CA 1
ATOM 2180 C C . LEU A 1 300 ? 25.887 -20.986 16.714 1.00 50.00 300 LEU A C 1
ATOM 2182 O O . LEU A 1 300 ? 25.460 -21.854 17.469 1.00 50.00 300 LEU A O 1
ATOM 2186 N N . ILE A 1 301 ? 27.182 -20.654 16.678 1.00 61.38 301 ILE A N 1
ATOM 2187 C CA . ILE A 1 301 ? 28.163 -21.238 17.608 1.00 61.38 301 ILE A CA 1
ATOM 2188 C C . ILE A 1 301 ? 29.016 -20.122 18.219 1.00 61.38 301 ILE A C 1
ATOM 2190 O O . ILE A 1 301 ? 29.865 -19.545 17.540 1.00 61.38 301 ILE A O 1
ATOM 2194 N N . GLY A 1 302 ? 28.746 -19.799 19.484 1.00 67.88 302 GLY A N 1
ATOM 2195 C CA . GLY A 1 302 ? 29.581 -18.944 20.328 1.00 67.88 302 GLY A CA 1
ATOM 2196 C C . GLY A 1 302 ? 30.767 -19.709 20.923 1.00 67.88 302 GLY A C 1
ATOM 2197 O O . GLY A 1 302 ? 30.805 -20.940 20.905 1.00 67.88 302 GLY A O 1
ATOM 2198 N N . SER A 1 303 ? 31.756 -18.989 21.460 1.00 70.44 303 SER A N 1
ATOM 2199 C CA . SER A 1 303 ? 32.939 -19.599 22.091 1.00 70.44 303 SER A CA 1
ATOM 2200 C C . SER A 1 303 ? 32.593 -20.455 23.314 1.00 70.44 303 SER A C 1
ATOM 2202 O O . SER A 1 303 ? 33.296 -21.410 23.610 1.00 70.44 303 SER A O 1
ATOM 2204 N N . ASP A 1 304 ? 31.491 -20.143 23.996 1.00 75.31 304 ASP A N 1
ATOM 2205 C CA . ASP A 1 304 ? 30.927 -20.896 25.122 1.00 75.31 304 ASP A CA 1
ATOM 2206 C C . ASP A 1 304 ? 30.357 -22.267 24.721 1.00 75.31 304 ASP A C 1
ATOM 2208 O O . ASP A 1 304 ? 30.159 -23.137 25.567 1.00 75.31 304 ASP A O 1
ATOM 2212 N N . GLN A 1 305 ? 30.114 -22.472 23.426 1.00 75.88 305 GLN A N 1
ATOM 2213 C CA . GLN A 1 305 ? 29.581 -23.713 22.866 1.00 75.88 305 GLN A CA 1
ATOM 2214 C C . GLN A 1 305 ? 30.682 -24.616 22.280 1.00 75.88 305 GLN A C 1
ATOM 2216 O O . GLN A 1 305 ? 30.379 -25.694 21.766 1.00 75.88 305 GLN A O 1
ATOM 2221 N N . ILE A 1 306 ? 31.955 -24.203 22.362 1.00 78.00 306 ILE A N 1
ATOM 2222 C CA . ILE A 1 306 ? 33.121 -24.967 21.903 1.00 78.00 306 ILE A CA 1
ATOM 2223 C C . ILE A 1 306 ? 33.865 -25.492 23.132 1.00 78.00 306 ILE A C 1
ATOM 2225 O O . ILE A 1 306 ? 34.373 -24.721 23.937 1.00 78.00 306 ILE A O 1
ATOM 2229 N N . ALA A 1 307 ? 33.940 -26.815 23.283 1.00 81.12 307 ALA A N 1
ATOM 2230 C CA . ALA A 1 307 ? 34.659 -27.426 24.398 1.00 81.12 307 ALA A CA 1
ATOM 2231 C C . ALA A 1 307 ? 36.183 -27.260 24.248 1.00 81.12 307 ALA A C 1
ATOM 2233 O O . ALA A 1 307 ? 36.723 -27.418 23.146 1.00 81.12 307 ALA A O 1
ATOM 2234 N N . ASP A 1 308 ? 36.884 -27.020 25.357 1.00 80.31 308 ASP A N 1
ATOM 2235 C CA . ASP A 1 308 ? 38.344 -26.899 25.366 1.00 80.31 308 ASP A CA 1
ATOM 2236 C C . ASP A 1 308 ? 39.016 -28.163 24.807 1.00 80.31 308 ASP A C 1
ATOM 2238 O O . ASP A 1 308 ? 38.670 -29.295 25.151 1.00 80.31 308 ASP A O 1
ATOM 2242 N N . GLY A 1 309 ? 39.973 -27.971 23.895 1.00 78.81 309 GLY A N 1
ATOM 2243 C CA . GLY A 1 309 ? 40.696 -29.064 23.233 1.00 78.81 309 GLY A CA 1
ATOM 2244 C C . GLY A 1 309 ? 39.898 -29.835 22.169 1.00 78.81 309 GLY A C 1
ATOM 2245 O O . GLY A 1 309 ? 40.396 -30.835 21.647 1.00 78.81 309 GLY A O 1
ATOM 2246 N N . SER A 1 310 ? 38.679 -29.397 21.825 1.00 85.31 310 SER A N 1
ATOM 2247 C CA . SER A 1 310 ? 37.860 -30.055 20.792 1.00 85.31 310 SER A CA 1
ATOM 2248 C C . SER A 1 310 ? 38.331 -29.784 19.358 1.00 85.31 310 SER A C 1
ATOM 2250 O O . SER A 1 310 ? 38.140 -30.639 18.495 1.00 85.31 310 SER A O 1
ATOM 2252 N N . ILE A 1 311 ? 38.995 -28.650 19.112 1.00 84.00 311 ILE A N 1
ATOM 2253 C CA . ILE A 1 311 ? 39.561 -28.285 17.807 1.00 84.00 311 ILE A CA 1
ATOM 2254 C C . ILE A 1 311 ? 40.946 -28.917 17.650 1.00 84.00 311 ILE A C 1
ATOM 2256 O O . ILE A 1 311 ? 41.853 -28.665 18.445 1.00 84.00 311 ILE A O 1
ATOM 2260 N N . ARG A 1 312 ? 41.123 -29.740 16.615 1.00 85.75 312 ARG A N 1
ATOM 2261 C CA . ARG A 1 312 ? 42.386 -30.418 16.287 1.00 85.75 312 ARG A CA 1
ATOM 2262 C C . ARG A 1 312 ? 42.977 -29.841 15.003 1.00 85.75 312 ARG A C 1
ATOM 2264 O O . ARG A 1 312 ? 42.289 -29.201 14.219 1.00 85.75 312 ARG A O 1
ATOM 2271 N N . SER A 1 313 ? 44.245 -30.141 14.716 1.00 82.94 313 SER A N 1
ATOM 2272 C CA . SER A 1 313 ? 44.928 -29.644 13.506 1.00 82.94 313 SER A CA 1
ATOM 2273 C C . SER A 1 313 ? 44.217 -29.998 12.195 1.00 82.94 313 SER A C 1
ATOM 2275 O O . SER A 1 313 ? 44.334 -29.262 11.232 1.00 82.94 313 SER A O 1
ATOM 2277 N N . ARG A 1 314 ? 43.448 -31.096 12.150 1.00 84.44 314 ARG A N 1
ATOM 2278 C CA . ARG A 1 314 ? 42.646 -31.469 10.969 1.00 84.44 314 ARG A CA 1
ATOM 2279 C C . ARG A 1 314 ? 41.462 -30.528 10.707 1.00 84.44 314 ARG A C 1
ATOM 2281 O O . ARG A 1 314 ? 40.946 -30.511 9.595 1.00 84.44 314 ARG A O 1
ATOM 2288 N N . ASP A 1 315 ? 41.021 -29.804 11.734 1.00 82.00 315 ASP A N 1
ATOM 2289 C CA . ASP A 1 315 ? 39.854 -28.919 11.697 1.00 82.00 315 ASP A CA 1
ATOM 2290 C C . ASP A 1 315 ? 40.240 -27.496 11.252 1.00 82.00 315 ASP A C 1
ATOM 2292 O O . ASP A 1 315 ? 39.374 -26.679 10.942 1.00 82.00 315 ASP A O 1
ATOM 2296 N N . VAL A 1 316 ? 41.544 -27.207 11.169 1.00 83.56 316 VAL A N 1
ATOM 2297 C CA . VAL A 1 316 ? 42.108 -25.937 10.703 1.00 83.56 316 VAL A CA 1
ATOM 2298 C C . VAL A 1 316 ? 42.872 -26.198 9.409 1.00 83.56 316 VAL A C 1
ATOM 2300 O O . VAL A 1 316 ? 43.785 -27.015 9.375 1.00 83.56 316 VAL A O 1
ATOM 2303 N N . ARG A 1 317 ? 42.505 -25.517 8.320 1.00 83.00 317 ARG A N 1
ATOM 2304 C CA . ARG A 1 317 ? 43.239 -25.646 7.053 1.00 83.00 317 ARG A CA 1
ATOM 2305 C C . ARG A 1 317 ? 44.568 -24.898 7.122 1.00 83.00 317 ARG A C 1
ATOM 2307 O O . ARG A 1 317 ? 44.677 -23.850 7.756 1.00 83.00 317 ARG A O 1
ATOM 2314 N N . ASP A 1 318 ? 45.562 -25.407 6.407 1.00 82.81 318 ASP A N 1
ATOM 2315 C CA . ASP A 1 318 ? 46.858 -24.745 6.324 1.00 82.81 318 ASP A CA 1
ATOM 2316 C C . ASP A 1 318 ? 46.717 -23.329 5.747 1.00 82.81 318 ASP A C 1
ATOM 2318 O O . ASP A 1 318 ? 45.919 -23.077 4.842 1.00 82.81 318 ASP A O 1
ATOM 2322 N N . GLN A 1 319 ? 47.506 -22.398 6.291 1.00 80.56 319 GLN A N 1
ATOM 2323 C CA . GLN A 1 319 ? 47.579 -20.988 5.878 1.00 80.56 319 GLN A CA 1
ATOM 2324 C C . GLN A 1 319 ? 46.307 -20.145 6.095 1.00 80.56 319 GLN A C 1
ATOM 2326 O O . GLN A 1 319 ? 46.245 -19.012 5.613 1.00 80.56 319 GLN A O 1
ATOM 2331 N N . THR A 1 320 ? 45.304 -20.630 6.836 1.00 81.69 320 THR A N 1
ATOM 2332 C CA . THR A 1 320 ? 44.081 -19.842 7.082 1.00 81.69 320 THR A CA 1
ATOM 2333 C C . THR A 1 320 ? 44.123 -18.976 8.339 1.00 81.69 320 THR A C 1
ATOM 2335 O O . THR A 1 320 ? 43.337 -18.037 8.427 1.00 81.69 320 THR A O 1
ATOM 2338 N N . LEU A 1 321 ? 45.020 -19.255 9.292 1.00 83.56 321 LEU A N 1
ATOM 2339 C CA . LEU A 1 321 ? 45.200 -18.441 10.501 1.00 83.56 321 LEU A CA 1
ATOM 2340 C C . LEU A 1 321 ? 46.251 -17.350 10.280 1.00 83.56 321 LEU A C 1
ATOM 2342 O O . LEU A 1 321 ? 47.372 -17.619 9.841 1.00 83.56 321 LEU A O 1
ATOM 2346 N N . ARG A 1 322 ? 45.894 -16.110 10.611 1.00 84.06 322 ARG A N 1
ATOM 2347 C CA . ARG A 1 322 ? 46.772 -14.936 10.592 1.00 84.06 322 ARG A CA 1
ATOM 2348 C C . ARG A 1 322 ? 47.304 -14.666 11.995 1.00 84.06 322 ARG A C 1
ATOM 2350 O O . ARG A 1 322 ? 46.695 -15.033 12.992 1.00 84.06 322 ARG A O 1
ATOM 2357 N N . LEU A 1 323 ? 48.402 -13.912 12.086 1.00 77.50 323 LEU A N 1
ATOM 2358 C CA . LEU A 1 323 ? 48.929 -13.433 13.371 1.00 77.50 323 LEU A CA 1
ATOM 2359 C C . LEU A 1 323 ? 47.861 -12.711 14.203 1.00 77.50 323 LEU A C 1
ATOM 2361 O O . LEU A 1 323 ? 47.842 -12.880 15.414 1.00 77.50 323 LEU A O 1
ATOM 2365 N N . ALA A 1 324 ? 46.962 -11.959 13.557 1.00 79.44 324 ALA A N 1
ATOM 2366 C CA . ALA A 1 324 ? 45.852 -11.263 14.207 1.00 79.44 324 ALA A CA 1
ATOM 2367 C C . ALA A 1 324 ? 44.892 -12.199 14.970 1.00 79.44 324 ALA A C 1
ATOM 2369 O O . ALA A 1 324 ? 44.286 -11.750 15.940 1.00 79.44 324 ALA A O 1
ATOM 2370 N N . ASP A 1 325 ? 44.814 -13.473 14.579 1.00 83.31 325 ASP A N 1
ATOM 2371 C CA . ASP A 1 325 ? 43.890 -14.467 15.137 1.00 83.31 325 ASP A CA 1
ATOM 2372 C C . ASP A 1 325 ? 44.456 -15.164 16.391 1.00 83.31 325 ASP A C 1
ATOM 2374 O O . ASP A 1 325 ? 43.744 -15.901 17.067 1.00 83.31 325 ASP A O 1
ATOM 2378 N N . LEU A 1 326 ? 45.737 -14.941 16.715 1.00 81.81 326 LEU A N 1
ATOM 2379 C CA . LEU A 1 326 ? 46.411 -15.520 17.883 1.00 81.81 326 LEU A CA 1
ATOM 2380 C C . LEU A 1 326 ? 46.430 -14.534 19.055 1.00 81.81 326 LEU A C 1
ATOM 2382 O O . LEU A 1 326 ? 46.687 -13.346 18.847 1.00 81.81 326 LEU A O 1
ATOM 2386 N N . ASP A 1 327 ? 46.239 -15.021 20.281 1.00 84.44 327 ASP A N 1
ATOM 2387 C CA . ASP A 1 327 ? 46.362 -14.206 21.497 1.00 84.44 327 ASP A CA 1
ATOM 2388 C C . ASP A 1 327 ? 47.803 -13.664 21.675 1.00 84.44 327 ASP A C 1
ATOM 2390 O O . ASP A 1 327 ? 48.763 -14.368 21.327 1.00 84.44 327 ASP A O 1
ATOM 2394 N N . PRO A 1 328 ? 47.998 -12.438 22.208 1.00 78.69 328 PRO A N 1
ATOM 2395 C CA . PRO A 1 328 ? 49.319 -11.835 22.392 1.00 78.69 328 PRO A CA 1
ATOM 2396 C C . PRO A 1 328 ? 50.340 -12.725 23.113 1.00 78.69 328 PRO A C 1
ATOM 2398 O O . PRO A 1 328 ? 51.496 -12.766 22.694 1.00 78.69 328 PRO A O 1
ATOM 2401 N N . THR A 1 329 ? 49.920 -13.503 24.117 1.00 78.50 329 THR A N 1
ATOM 2402 C CA . THR A 1 329 ? 50.823 -14.410 24.853 1.00 78.50 329 THR A CA 1
ATOM 2403 C C . THR A 1 329 ? 51.395 -15.517 23.965 1.00 78.50 329 THR A C 1
ATOM 2405 O O . THR A 1 329 ? 52.575 -15.857 24.057 1.00 78.50 329 THR A O 1
ATOM 2408 N N . THR A 1 330 ? 50.585 -16.032 23.037 1.00 79.81 330 THR A N 1
ATOM 2409 C CA . THR A 1 330 ? 51.012 -17.045 22.060 1.00 79.81 330 THR A CA 1
ATOM 2410 C C . THR A 1 330 ? 51.965 -16.443 21.028 1.00 79.81 330 THR A C 1
ATOM 2412 O O . THR A 1 330 ? 52.926 -17.091 20.617 1.00 79.81 330 THR A O 1
ATOM 2415 N N . ARG A 1 331 ? 51.750 -15.181 20.632 1.00 79.06 331 ARG A N 1
ATOM 2416 C CA . ARG A 1 331 ? 52.646 -14.476 19.697 1.00 79.06 331 ARG A CA 1
ATOM 2417 C C . ARG A 1 331 ? 54.037 -14.268 20.285 1.00 79.06 331 ARG A C 1
ATOM 2419 O O . ARG A 1 331 ? 55.022 -14.421 19.567 1.00 79.06 331 ARG A O 1
ATOM 2426 N N . ASP A 1 332 ? 54.117 -13.936 21.569 1.00 74.19 332 ASP A N 1
ATOM 2427 C CA . ASP A 1 332 ? 55.396 -13.736 22.248 1.00 74.19 332 ASP A CA 1
ATOM 2428 C C . ASP A 1 332 ? 56.161 -15.058 22.424 1.00 74.19 332 ASP A C 1
ATOM 2430 O O . ASP A 1 332 ? 57.375 -15.081 22.232 1.00 74.19 332 ASP A O 1
ATOM 2434 N N . GLY A 1 333 ? 55.460 -16.174 22.665 1.00 72.62 333 GLY A N 1
ATOM 2435 C CA . GLY A 1 333 ? 56.061 -17.515 22.728 1.00 72.62 333 GLY A CA 1
ATOM 2436 C C . GLY A 1 333 ? 56.584 -18.054 21.387 1.00 72.62 333 GLY A C 1
ATOM 2437 O O . GLY A 1 333 ? 57.427 -18.948 21.374 1.00 72.62 333 GLY A O 1
ATOM 2438 N N . LEU A 1 334 ? 56.122 -17.502 20.259 1.00 70.50 334 LEU A N 1
ATOM 2439 C CA . LEU A 1 334 ? 56.583 -17.855 18.908 1.00 70.50 334 LEU A CA 1
ATOM 2440 C C . LEU A 1 334 ? 57.789 -17.021 18.435 1.00 70.50 334 LEU A C 1
ATOM 2442 O O . LEU A 1 334 ? 58.339 -17.295 17.365 1.00 70.50 334 LEU A O 1
ATOM 2446 N N . ARG A 1 335 ? 58.234 -16.014 19.202 1.00 69.12 335 ARG A N 1
ATOM 2447 C CA . ARG A 1 335 ? 59.475 -15.285 18.899 1.00 69.12 335 ARG A CA 1
ATOM 2448 C C . ARG A 1 335 ? 60.678 -16.129 19.322 1.00 69.12 335 ARG A C 1
ATOM 2450 O O . ARG A 1 335 ? 60.991 -16.237 20.502 1.00 69.12 335 ARG A O 1
ATOM 2457 N N . GLY A 1 336 ? 61.364 -16.721 18.345 1.00 65.38 336 GLY A N 1
ATOM 2458 C CA . GLY A 1 336 ? 62.633 -17.417 18.572 1.00 65.38 336 GLY A CA 1
ATOM 2459 C C . GLY A 1 336 ? 63.698 -16.502 19.191 1.00 65.38 336 GLY A C 1
ATOM 2460 O O . GLY A 1 336 ? 63.695 -15.289 18.971 1.00 65.38 336 GLY A O 1
ATOM 2461 N N . ALA A 1 337 ? 64.611 -17.091 19.969 1.00 58.00 337 ALA A N 1
ATOM 2462 C CA . ALA A 1 337 ? 65.710 -16.367 20.601 1.00 58.00 337 ALA A CA 1
ATOM 2463 C C . ALA A 1 337 ? 66.566 -15.634 19.553 1.00 58.00 337 ALA A C 1
ATOM 2465 O O . ALA A 1 337 ? 66.993 -16.215 18.555 1.00 58.00 337 ALA A O 1
ATOM 2466 N N . ILE A 1 338 ? 66.816 -14.348 19.800 1.00 56.34 338 ILE A N 1
ATOM 2467 C CA . ILE A 1 338 ? 67.672 -13.497 18.972 1.00 56.34 338 ILE A CA 1
ATOM 2468 C C . ILE A 1 338 ? 69.105 -14.048 19.047 1.00 56.34 338 ILE A C 1
ATOM 2470 O O . ILE A 1 338 ? 69.675 -14.147 20.133 1.00 56.34 338 ILE A O 1
ATOM 2474 N N . GLY A 1 339 ? 69.682 -14.432 17.903 1.00 61.88 339 GLY A N 1
ATOM 2475 C CA . GLY A 1 339 ? 71.093 -14.823 17.816 1.00 61.88 339 GLY A CA 1
ATOM 2476 C C . GLY A 1 339 ? 72.027 -13.659 18.185 1.00 61.88 339 GLY A C 1
ATOM 2477 O O . GLY A 1 339 ? 71.619 -12.501 18.083 1.00 61.88 339 GLY A O 1
ATOM 2478 N N . PRO A 1 340 ? 73.271 -13.927 18.625 1.00 54.53 340 PRO A N 1
ATOM 2479 C CA . PRO A 1 340 ? 74.178 -12.874 19.069 1.00 54.53 340 PRO A CA 1
ATOM 2480 C C . PRO A 1 340 ? 74.404 -11.835 17.964 1.00 54.53 340 PRO A C 1
ATOM 2482 O O . PRO A 1 340 ? 74.613 -12.171 16.798 1.00 54.53 340 PRO A O 1
ATOM 2485 N N . GLN A 1 341 ? 74.344 -10.562 18.355 1.00 53.19 341 GLN A N 1
ATOM 2486 C CA . GLN A 1 341 ? 74.495 -9.417 17.467 1.00 53.19 341 GLN A CA 1
ATOM 2487 C C . GLN A 1 341 ? 75.880 -9.435 16.801 1.00 53.19 341 GLN A C 1
ATOM 2489 O O . GLN A 1 341 ? 76.905 -9.387 17.481 1.00 53.19 341 GLN A O 1
ATOM 2494 N N . GLY A 1 342 ? 75.910 -9.492 15.467 1.00 58.88 342 GLY A N 1
ATOM 2495 C CA . GLY A 1 342 ? 77.139 -9.291 14.697 1.00 58.88 342 GLY A CA 1
ATOM 2496 C C . GLY A 1 342 ? 77.678 -7.862 14.871 1.00 58.88 342 GLY A C 1
ATOM 2497 O O . GLY A 1 342 ? 76.891 -6.947 15.131 1.00 58.88 342 GLY A O 1
ATOM 2498 N N . PRO A 1 343 ? 79.002 -7.645 14.748 1.00 57.22 343 PRO A N 1
ATOM 2499 C CA . PRO A 1 343 ? 79.602 -6.329 14.944 1.00 57.22 343 PRO A CA 1
ATOM 2500 C C . PRO A 1 343 ? 78.983 -5.294 13.998 1.00 57.22 343 PRO A C 1
ATOM 2502 O O . PRO A 1 343 ? 78.691 -5.585 12.838 1.00 57.22 343 PRO A O 1
ATOM 2505 N N . ALA A 1 344 ? 78.766 -4.085 14.521 1.00 57.56 344 ALA A N 1
ATOM 2506 C CA . ALA A 1 344 ? 78.100 -3.006 13.804 1.00 57.56 344 ALA A CA 1
ATOM 2507 C C . ALA A 1 344 ? 78.859 -2.644 12.516 1.00 57.56 344 ALA A C 1
ATOM 2509 O O . ALA A 1 344 ? 80.011 -2.211 12.562 1.00 57.56 344 ALA A O 1
ATOM 2510 N N . GLY A 1 345 ? 78.195 -2.807 11.369 1.00 59.28 345 GLY A N 1
ATOM 2511 C CA . GLY A 1 345 ? 78.657 -2.248 10.102 1.00 59.28 345 GLY A CA 1
ATOM 2512 C C . GLY A 1 345 ? 78.568 -0.722 10.128 1.00 59.28 345 GLY A C 1
ATOM 2513 O O . GLY A 1 345 ? 77.668 -0.157 10.753 1.00 59.28 345 GLY A O 1
ATOM 2514 N N . SER A 1 346 ? 79.506 -0.049 9.463 1.00 58.44 346 SER A N 1
ATOM 2515 C CA . SER A 1 346 ? 79.488 1.408 9.322 1.00 58.44 346 SER A CA 1
ATOM 2516 C C . SER A 1 346 ? 78.177 1.881 8.669 1.00 58.44 346 SER A C 1
ATOM 2518 O O . SER A 1 346 ? 77.663 1.197 7.779 1.00 58.44 346 SER A O 1
ATOM 2520 N N . PRO A 1 347 ? 77.610 3.034 9.081 1.00 62.34 347 PRO A N 1
ATOM 2521 C CA . PRO A 1 347 ? 76.366 3.532 8.502 1.00 62.34 347 PRO A CA 1
ATOM 2522 C C . PRO A 1 347 ? 76.504 3.729 6.989 1.00 62.34 347 PRO A C 1
ATOM 2524 O O . PRO A 1 347 ? 77.321 4.529 6.531 1.00 62.34 347 PRO A O 1
ATOM 2527 N N . GLY A 1 348 ? 75.699 3.001 6.213 1.00 61.84 348 GLY A N 1
ATOM 2528 C CA . GLY A 1 348 ? 75.531 3.278 4.791 1.00 61.84 348 GLY A CA 1
ATOM 2529 C C . GLY A 1 348 ? 74.859 4.637 4.608 1.00 61.84 348 GLY A C 1
ATOM 2530 O O . GLY A 1 348 ? 73.916 4.970 5.329 1.00 61.84 348 GLY A O 1
ATOM 2531 N N . SER A 1 349 ? 75.341 5.430 3.652 1.00 64.25 349 SER A N 1
ATOM 2532 C CA . SER A 1 349 ? 74.687 6.676 3.244 1.00 64.25 349 SER A CA 1
ATOM 2533 C C . SER A 1 349 ? 73.213 6.410 2.898 1.00 64.25 349 SER A C 1
ATOM 2535 O O . SER A 1 349 ? 72.950 5.404 2.232 1.00 64.25 349 SER A O 1
ATOM 2537 N N . PRO A 1 350 ? 72.258 7.276 3.296 1.00 67.12 350 PRO A N 1
ATOM 2538 C CA . PRO A 1 350 ? 70.853 7.103 2.943 1.00 67.12 350 PRO A CA 1
ATOM 2539 C C . PRO A 1 350 ? 70.701 6.883 1.436 1.00 67.12 350 PRO A C 1
ATOM 2541 O O . PRO A 1 350 ? 71.172 7.697 0.641 1.00 67.12 350 PRO A O 1
ATOM 2544 N N . GLY A 1 351 ? 70.076 5.770 1.042 1.00 63.50 351 GLY A N 1
ATOM 2545 C CA . GLY A 1 351 ? 69.743 5.528 -0.356 1.00 63.50 351 GLY A CA 1
ATOM 2546 C C . GLY A 1 351 ? 68.862 6.664 -0.868 1.00 63.50 351 GLY A C 1
ATOM 2547 O O . GLY A 1 351 ? 67.887 7.033 -0.210 1.00 63.50 351 GLY A O 1
ATOM 2548 N N . SER A 1 352 ? 69.211 7.237 -2.021 1.00 67.88 352 SER A N 1
ATOM 2549 C CA . SER A 1 352 ? 68.362 8.211 -2.707 1.00 67.88 352 SER A CA 1
ATOM 2550 C C . SER A 1 352 ? 66.941 7.645 -2.832 1.00 67.88 352 SER A C 1
ATOM 2552 O O . SER A 1 352 ? 66.821 6.474 -3.210 1.00 67.88 352 SER A O 1
ATOM 2554 N N . PRO A 1 353 ? 65.878 8.423 -2.536 1.00 70.88 353 PRO A N 1
ATOM 2555 C CA . PRO A 1 353 ? 64.505 7.979 -2.750 1.00 70.88 353 PRO A CA 1
ATOM 2556 C C . PRO A 1 353 ? 64.377 7.349 -4.136 1.00 70.88 353 PRO A C 1
ATOM 2558 O O . PRO A 1 353 ? 64.826 7.938 -5.122 1.00 70.88 353 PRO A O 1
ATOM 2561 N N . GLY A 1 354 ? 63.824 6.134 -4.204 1.00 67.31 354 GLY A N 1
ATOM 2562 C CA . GLY A 1 354 ? 63.568 5.483 -5.485 1.00 67.31 354 GLY A CA 1
ATOM 2563 C C . GLY A 1 354 ? 62.768 6.433 -6.371 1.00 67.31 354 GLY A C 1
ATOM 2564 O O . GLY A 1 354 ? 61.860 7.105 -5.875 1.00 67.31 354 GLY A O 1
ATOM 2565 N N . ALA A 1 355 ? 63.140 6.534 -7.650 1.00 67.56 355 ALA A N 1
ATOM 2566 C CA . ALA A 1 355 ? 62.419 7.373 -8.598 1.00 67.56 355 ALA A CA 1
ATOM 2567 C C . ALA A 1 355 ? 60.920 7.073 -8.479 1.00 67.56 355 ALA A C 1
ATOM 2569 O O . ALA A 1 355 ? 60.525 5.903 -8.481 1.00 67.56 355 ALA A O 1
ATOM 2570 N N . ALA A 1 356 ? 60.105 8.119 -8.316 1.00 67.50 356 ALA A N 1
ATOM 2571 C CA . ALA A 1 356 ? 58.659 7.972 -8.317 1.00 67.50 356 ALA A CA 1
ATOM 2572 C C . ALA A 1 356 ? 58.269 7.132 -9.541 1.00 67.50 356 ALA A C 1
ATOM 2574 O O . ALA A 1 356 ? 58.727 7.419 -10.651 1.00 67.50 356 ALA A O 1
ATOM 2575 N N . GLY A 1 357 ? 57.485 6.069 -9.330 1.00 63.31 357 GLY A N 1
ATOM 2576 C CA . GLY A 1 357 ? 56.973 5.269 -10.440 1.00 63.31 357 GLY A CA 1
ATOM 2577 C C . GLY A 1 357 ? 56.313 6.198 -11.465 1.00 63.31 357 GLY A C 1
ATOM 2578 O O . GLY A 1 357 ? 55.737 7.213 -11.056 1.00 63.31 357 GLY A O 1
ATOM 2579 N N . PRO A 1 358 ? 56.424 5.918 -12.777 1.00 64.88 358 PRO A N 1
ATOM 2580 C CA . PRO A 1 358 ? 55.807 6.770 -13.784 1.00 64.88 358 PRO A CA 1
ATOM 2581 C C . PRO A 1 358 ? 54.333 6.972 -13.424 1.00 64.88 358 PRO A C 1
ATOM 2583 O O . PRO A 1 358 ? 53.650 6.010 -13.065 1.00 64.88 358 PRO A O 1
ATOM 2586 N N . ALA A 1 359 ? 53.865 8.223 -13.465 1.00 62.50 359 ALA A N 1
ATOM 2587 C CA . ALA A 1 359 ? 52.455 8.530 -13.263 1.00 62.50 359 ALA A CA 1
ATOM 2588 C C . ALA A 1 359 ? 51.630 7.609 -14.174 1.00 62.50 359 ALA A C 1
ATOM 2590 O O . ALA A 1 359 ? 51.918 7.511 -15.371 1.00 62.50 359 ALA A O 1
ATOM 2591 N N . GLY A 1 360 ? 50.673 6.874 -13.598 1.00 59.03 360 GLY A N 1
ATOM 2592 C CA . GLY A 1 360 ? 49.808 5.987 -14.373 1.00 59.03 360 GLY A CA 1
ATOM 2593 C C . GLY A 1 360 ? 49.172 6.783 -15.508 1.00 59.03 360 GLY A C 1
ATOM 2594 O O . GLY A 1 360 ? 48.715 7.899 -15.279 1.00 59.03 360 GLY A O 1
ATOM 2595 N N . ALA A 1 361 ? 49.205 6.250 -16.731 1.00 63.38 361 ALA A N 1
ATOM 2596 C CA . ALA A 1 361 ? 48.650 6.946 -17.885 1.00 63.38 361 ALA A CA 1
ATOM 2597 C C . ALA A 1 361 ? 47.190 7.330 -17.602 1.00 63.38 361 ALA A C 1
ATOM 2599 O O . ALA A 1 361 ? 46.404 6.474 -17.194 1.00 63.38 361 ALA A O 1
ATOM 2600 N N . ASP A 1 362 ? 46.834 8.599 -17.822 1.00 67.75 362 ASP A N 1
ATOM 2601 C CA . ASP A 1 362 ? 45.454 9.063 -17.700 1.00 67.75 362 ASP A CA 1
ATOM 2602 C C . ASP A 1 362 ? 44.556 8.192 -18.592 1.00 67.75 362 ASP A C 1
ATOM 2604 O O . ASP A 1 362 ? 44.608 8.253 -19.827 1.00 67.75 362 ASP A O 1
ATOM 2608 N N . GLY A 1 363 ? 43.742 7.342 -17.957 1.00 80.50 363 GLY A N 1
ATOM 2609 C CA . GLY A 1 363 ? 42.842 6.399 -18.631 1.00 80.50 363 GLY A CA 1
ATOM 2610 C C . GLY A 1 363 ? 41.666 7.076 -19.341 1.00 80.50 363 GLY A C 1
ATOM 2611 O O . GLY A 1 363 ? 40.861 6.406 -19.985 1.00 80.50 363 GLY A O 1
ATOM 2612 N N . VAL A 1 364 ? 41.551 8.403 -19.238 1.00 87.06 364 VAL A N 1
ATOM 2613 C CA . VAL A 1 364 ? 40.528 9.219 -19.897 1.00 87.06 364 VAL A CA 1
ATOM 2614 C C . VAL A 1 364 ? 41.140 9.891 -21.122 1.00 87.06 364 VAL A C 1
ATOM 2616 O O . VAL A 1 364 ? 42.015 10.742 -21.006 1.00 87.06 364 VAL A O 1
ATOM 2619 N N . ALA A 1 365 ? 40.674 9.514 -22.310 1.00 87.62 365 ALA A N 1
ATOM 2620 C CA . ALA A 1 365 ? 41.131 10.085 -23.571 1.00 87.62 365 ALA A CA 1
ATOM 2621 C C . ALA A 1 365 ? 40.445 11.420 -23.894 1.00 87.62 365 ALA A C 1
ATOM 2623 O O . ALA A 1 365 ? 41.093 12.328 -24.408 1.00 87.62 365 ALA A O 1
ATOM 2624 N N . GLN A 1 366 ? 39.135 11.532 -23.642 1.00 91.94 366 GLN A N 1
ATOM 2625 C CA . GLN A 1 366 ? 38.330 12.711 -23.988 1.00 91.94 366 GLN A CA 1
ATOM 2626 C C . GLN A 1 366 ? 37.162 12.880 -23.015 1.00 91.94 366 GLN A C 1
ATOM 2628 O O . GLN A 1 366 ? 36.581 11.888 -22.577 1.00 91.94 366 GLN A O 1
ATOM 2633 N N . VAL A 1 367 ? 36.772 14.128 -22.745 1.00 94.75 367 VAL A N 1
ATOM 2634 C CA . VAL A 1 367 ? 35.486 14.488 -22.129 1.00 94.75 367 VAL A CA 1
ATOM 2635 C C . VAL A 1 367 ? 34.893 15.639 -22.933 1.00 94.75 367 VAL A C 1
ATOM 2637 O O . VAL A 1 367 ? 35.526 16.682 -23.080 1.00 94.75 367 VAL A O 1
ATOM 2640 N N . VAL A 1 368 ? 33.693 15.448 -23.474 1.00 97.31 368 VAL A N 1
ATOM 2641 C CA . VAL A 1 368 ? 33.021 16.408 -24.354 1.00 97.31 368 VAL A CA 1
ATOM 2642 C C . VAL A 1 368 ? 31.606 16.649 -23.840 1.00 97.31 368 VAL A C 1
ATOM 2644 O O . VAL A 1 368 ? 30.806 15.721 -23.721 1.00 97.31 368 VAL A O 1
ATOM 2647 N N . GLY A 1 369 ? 31.297 17.902 -23.512 1.00 96.44 369 GLY A N 1
ATOM 2648 C CA . GLY A 1 369 ? 29.953 18.334 -23.133 1.00 96.44 369 GLY A CA 1
ATOM 2649 C C . GLY A 1 369 ? 29.103 18.702 -24.347 1.00 96.44 369 GLY A C 1
ATOM 2650 O O . GLY A 1 369 ? 29.629 19.090 -25.389 1.00 96.44 369 GLY A O 1
ATOM 2651 N N . PHE A 1 370 ? 27.784 18.626 -24.202 1.00 97.31 370 PHE A N 1
ATOM 2652 C CA . PHE A 1 370 ? 26.832 19.140 -25.183 1.00 97.31 370 PHE A CA 1
ATOM 2653 C C . PHE A 1 370 ? 25.617 19.750 -24.485 1.00 97.31 370 PHE A C 1
ATOM 2655 O O . PHE A 1 370 ? 25.175 19.281 -23.435 1.00 97.31 370 PHE A O 1
ATOM 2662 N N . VAL A 1 371 ? 25.073 20.815 -25.071 1.00 96.50 371 VAL A N 1
ATOM 2663 C CA . VAL A 1 371 ? 23.864 21.487 -24.590 1.00 96.50 371 VAL A CA 1
ATOM 2664 C C . VAL A 1 371 ? 23.163 22.194 -25.742 1.00 96.50 371 VAL A C 1
ATOM 2666 O O . VAL A 1 371 ? 23.814 22.766 -26.615 1.00 96.50 371 VAL A O 1
ATOM 2669 N N . GLY A 1 372 ? 21.833 22.179 -25.742 1.00 96.12 372 GLY A N 1
ATOM 2670 C CA . GLY A 1 372 ? 21.034 23.009 -26.637 1.00 96.12 372 GLY A CA 1
ATOM 2671 C C . GLY A 1 372 ? 19.561 22.615 -26.665 1.00 96.12 372 GLY A C 1
ATOM 2672 O O . GLY A 1 372 ? 19.131 21.802 -25.843 1.00 96.12 372 GLY A O 1
ATOM 2673 N N . PRO A 1 373 ? 18.773 23.223 -27.565 1.00 95.50 373 PRO A N 1
ATOM 2674 C CA . PRO A 1 373 ? 17.336 23.002 -27.618 1.00 95.50 373 PRO A CA 1
ATOM 2675 C C . PRO A 1 373 ? 17.013 21.560 -28.009 1.00 95.50 373 PRO A C 1
ATOM 2677 O O . PRO A 1 373 ? 17.744 20.931 -28.780 1.00 95.50 373 PRO A O 1
ATOM 2680 N N . VAL A 1 374 ? 15.899 21.046 -27.492 1.00 94.62 374 VAL A N 1
ATOM 2681 C CA . VAL A 1 374 ? 15.399 19.734 -27.905 1.00 94.62 374 VAL A CA 1
ATOM 2682 C C . VAL A 1 374 ? 14.887 19.780 -29.343 1.00 94.62 374 VAL A C 1
ATOM 2684 O O . VAL A 1 374 ? 14.218 20.729 -29.754 1.00 94.62 374 VAL A O 1
ATOM 2687 N N . ALA A 1 375 ? 15.205 18.747 -30.116 1.00 92.56 375 ALA A N 1
ATOM 2688 C CA . ALA A 1 375 ? 14.710 18.580 -31.475 1.00 92.56 375 ALA A CA 1
ATOM 2689 C C . ALA A 1 375 ? 13.289 17.994 -31.472 1.00 92.56 375 ALA A C 1
ATOM 2691 O O . ALA A 1 375 ? 12.910 17.251 -30.566 1.00 92.56 375 ALA A O 1
ATOM 2692 N N . SER A 1 376 ? 12.508 18.284 -32.517 1.00 94.19 376 SER A N 1
ATOM 2693 C CA . SER A 1 376 ? 11.230 17.600 -32.740 1.00 94.19 376 SER A CA 1
ATOM 2694 C C . SER A 1 376 ? 11.462 16.148 -33.137 1.00 94.19 376 SER A C 1
ATOM 2696 O O . SER A 1 376 ? 12.022 15.878 -34.198 1.00 94.19 376 SER A O 1
ATOM 2698 N N . ILE A 1 377 ? 10.979 15.216 -32.317 1.00 95.81 377 ILE A N 1
ATOM 2699 C CA . ILE A 1 377 ? 11.056 13.780 -32.594 1.00 95.81 377 ILE A CA 1
ATOM 2700 C C . ILE A 1 377 ? 9.690 13.309 -33.095 1.00 95.81 377 ILE A C 1
ATOM 2702 O O . ILE A 1 377 ? 8.724 13.224 -32.328 1.00 95.81 377 ILE A O 1
ATOM 2706 N N . ALA A 1 378 ? 9.612 13.013 -34.393 1.00 93.75 378 ALA A N 1
ATOM 2707 C CA . ALA A 1 378 ? 8.393 12.528 -35.034 1.00 93.75 378 ALA A CA 1
ATOM 2708 C C . ALA A 1 378 ? 7.879 11.234 -34.377 1.00 93.75 378 ALA A C 1
ATOM 2710 O O . ALA A 1 378 ? 8.668 10.404 -33.927 1.00 93.75 378 ALA A O 1
ATOM 2711 N N . GLY A 1 379 ? 6.555 11.090 -34.306 1.00 93.62 379 GLY A N 1
ATOM 2712 C CA . GLY A 1 379 ? 5.899 9.859 -33.865 1.00 93.62 379 GLY A CA 1
ATOM 2713 C C . GLY A 1 379 ? 5.919 8.754 -34.921 1.00 93.62 379 GLY A C 1
ATOM 2714 O O . GLY A 1 379 ? 6.361 8.963 -36.051 1.00 93.62 379 GLY A O 1
ATOM 2715 N N . ASN A 1 380 ? 5.396 7.586 -34.551 1.00 91.31 380 ASN A N 1
ATOM 2716 C CA . ASN A 1 380 ? 5.288 6.389 -35.392 1.00 91.31 380 ASN A CA 1
ATOM 2717 C C . ASN A 1 380 ? 6.631 5.935 -35.996 1.00 91.31 380 ASN A C 1
ATOM 2719 O O . ASN A 1 380 ? 6.675 5.429 -37.118 1.00 91.31 380 ASN A O 1
ATOM 2723 N N . SER A 1 381 ? 7.732 6.111 -35.262 1.00 91.06 381 SER A N 1
ATOM 2724 C CA . SER A 1 381 ? 9.071 5.722 -35.703 1.00 91.06 381 SER A CA 1
ATOM 2725 C C . SER A 1 381 ? 9.662 4.648 -34.796 1.00 91.06 381 SER A C 1
ATOM 2727 O O . SER A 1 381 ? 9.924 4.885 -33.617 1.00 91.06 381 SER A O 1
ATOM 2729 N N . GLY A 1 382 ? 9.970 3.491 -35.390 1.00 89.50 382 GLY A N 1
ATOM 2730 C CA . GLY A 1 382 ? 10.739 2.419 -34.749 1.00 89.50 382 GLY A CA 1
ATOM 2731 C C . GLY A 1 382 ? 12.243 2.696 -34.642 1.00 89.50 382 GLY A C 1
ATOM 2732 O O . GLY A 1 382 ? 12.984 1.869 -34.112 1.00 89.50 382 GLY A O 1
ATOM 2733 N N . LEU A 1 383 ? 12.710 3.840 -35.150 1.00 91.94 383 LEU A N 1
ATOM 2734 C CA . LEU A 1 383 ? 14.114 4.241 -35.130 1.00 91.94 383 LEU A CA 1
ATOM 2735 C C . LEU A 1 383 ? 14.368 5.285 -34.042 1.00 91.94 383 LEU A C 1
ATOM 2737 O O . LEU A 1 383 ? 13.523 6.144 -33.778 1.00 91.94 383 LEU A O 1
ATOM 2741 N N . TYR A 1 384 ? 15.559 5.228 -33.445 1.00 96.06 384 TYR A N 1
ATOM 2742 C CA . TYR A 1 384 ? 16.034 6.276 -32.549 1.00 96.06 384 TYR A CA 1
ATOM 2743 C C . TYR A 1 384 ? 16.347 7.556 -33.328 1.00 96.06 384 TYR A C 1
ATOM 2745 O O . TYR A 1 384 ? 16.890 7.520 -34.432 1.00 96.06 384 TYR A O 1
ATOM 2753 N N . ALA A 1 385 ? 16.060 8.694 -32.708 1.00 96.56 385 ALA A N 1
ATOM 2754 C CA . ALA A 1 385 ? 16.491 10.014 -33.145 1.00 96.56 385 ALA A CA 1
ATOM 2755 C C . ALA A 1 385 ? 17.153 10.744 -31.974 1.00 96.56 385 ALA A C 1
ATOM 2757 O O . ALA A 1 385 ? 16.770 10.544 -30.821 1.00 96.56 385 ALA A O 1
ATOM 2758 N N . PHE A 1 386 ? 18.150 11.586 -32.252 1.00 96.88 386 PHE A N 1
ATOM 2759 C CA . PHE A 1 386 ? 18.752 12.416 -31.211 1.00 96.88 386 PHE A CA 1
ATOM 2760 C C . PHE A 1 386 ? 17.745 13.445 -30.695 1.00 96.88 386 PHE A C 1
ATOM 2762 O O . PHE A 1 386 ? 17.050 14.097 -31.473 1.00 96.88 386 PHE A O 1
ATOM 2769 N N . ALA A 1 387 ? 17.689 13.597 -29.374 1.00 95.44 387 ALA A N 1
ATOM 2770 C CA . ALA A 1 387 ? 16.774 14.511 -28.702 1.00 95.44 387 ALA A CA 1
ATOM 2771 C C . ALA A 1 387 ? 17.212 15.981 -28.791 1.00 95.44 387 ALA A C 1
ATOM 2773 O O . ALA A 1 387 ? 16.457 16.852 -28.385 1.00 95.44 387 ALA A O 1
ATOM 2774 N N . GLY A 1 388 ? 18.408 16.268 -29.310 1.00 95.19 388 GLY A N 1
ATOM 2775 C CA . GLY A 1 388 ? 18.978 17.604 -29.484 1.00 95.19 388 GLY A CA 1
ATOM 2776 C C . GLY A 1 388 ? 20.438 17.502 -29.946 1.00 95.19 388 GLY A C 1
ATOM 2777 O O . GLY A 1 388 ? 20.774 16.523 -30.619 1.00 95.19 388 GLY A O 1
ATOM 2778 N N . PRO A 1 389 ? 21.312 18.472 -29.612 1.00 96.12 389 PRO A N 1
ATOM 2779 C CA . PRO A 1 389 ? 22.724 18.425 -29.991 1.00 96.12 389 PRO A CA 1
ATOM 2780 C C . PRO A 1 389 ? 23.459 17.193 -29.456 1.00 96.12 389 PRO A C 1
ATOM 2782 O O . PRO A 1 389 ? 23.090 16.620 -28.431 1.00 96.12 389 PRO A O 1
ATOM 2785 N N . THR A 1 390 ? 24.542 16.833 -30.137 1.00 96.69 390 THR A N 1
ATOM 2786 C CA . THR A 1 390 ? 25.406 15.697 -29.807 1.00 96.69 390 THR A CA 1
ATOM 2787 C C . THR A 1 390 ? 26.831 16.163 -29.527 1.00 96.69 390 THR A C 1
ATOM 2789 O O . THR A 1 390 ? 27.295 17.149 -30.099 1.00 96.69 390 THR A O 1
ATOM 2792 N N . ALA A 1 391 ? 27.551 15.427 -28.687 1.00 96.62 391 ALA A N 1
ATOM 2793 C CA . ALA A 1 391 ? 28.997 15.532 -28.561 1.00 96.62 391 ALA A CA 1
ATOM 2794 C C . ALA A 1 391 ? 29.677 14.704 -29.653 1.00 96.62 391 ALA A C 1
ATOM 2796 O O . ALA A 1 391 ? 29.334 13.540 -29.859 1.00 96.62 391 ALA A O 1
ATOM 2797 N N . ARG A 1 392 ? 30.671 15.286 -30.326 1.00 95.81 392 ARG A N 1
ATOM 2798 C CA . ARG A 1 392 ? 31.530 14.548 -31.252 1.00 95.81 392 ARG A CA 1
ATOM 2799 C C . ARG A 1 392 ? 32.727 13.981 -30.505 1.00 95.81 392 ARG A C 1
ATOM 2801 O O . ARG A 1 392 ? 33.463 14.737 -29.876 1.00 95.81 392 ARG A O 1
ATOM 2808 N N . VAL A 1 393 ? 32.920 12.670 -30.589 1.00 94.69 393 VAL A N 1
ATOM 2809 C CA . VAL A 1 393 ? 34.049 11.963 -29.970 1.00 94.69 393 VAL A CA 1
ATOM 2810 C C . VAL A 1 393 ? 34.823 11.176 -31.016 1.00 94.69 393 VAL A C 1
ATOM 2812 O O . VAL A 1 393 ? 34.238 10.681 -31.980 1.00 94.69 393 VAL A O 1
ATOM 2815 N N . THR A 1 394 ? 36.132 11.045 -30.812 1.00 93.19 394 THR A N 1
ATOM 2816 C CA . THR A 1 394 ? 37.008 10.271 -31.700 1.00 93.19 394 THR A CA 1
ATOM 2817 C C . THR A 1 394 ? 37.733 9.204 -30.899 1.00 93.19 394 THR A C 1
ATOM 2819 O O . THR A 1 394 ? 38.381 9.487 -29.893 1.00 93.19 394 THR A O 1
ATOM 2822 N N . THR A 1 395 ? 37.631 7.969 -31.367 1.00 89.50 395 THR A N 1
ATOM 2823 C CA . THR A 1 395 ? 38.243 6.783 -30.783 1.00 89.50 395 THR A CA 1
ATOM 2824 C C . THR A 1 395 ? 39.421 6.344 -31.651 1.00 89.50 395 THR A C 1
ATOM 2826 O O . THR A 1 395 ? 39.266 6.086 -32.841 1.00 89.50 395 THR A O 1
ATOM 2829 N N . THR A 1 396 ? 40.622 6.269 -31.075 1.00 81.19 396 THR A N 1
ATOM 2830 C CA . THR A 1 396 ? 41.845 5.851 -31.795 1.00 81.19 396 THR A CA 1
ATOM 2831 C C . THR A 1 396 ? 42.300 4.438 -31.437 1.00 81.19 396 THR A C 1
ATOM 2833 O O . THR A 1 396 ? 43.137 3.867 -32.128 1.00 81.19 396 THR A O 1
ATOM 2836 N N . GLU A 1 397 ? 41.772 3.872 -30.354 1.00 77.81 397 GLU A N 1
ATOM 2837 C CA . GLU A 1 397 ? 42.152 2.551 -29.854 1.00 77.81 397 GLU A CA 1
ATOM 2838 C C . GLU A 1 397 ? 41.258 1.445 -30.427 1.00 77.81 397 GLU A C 1
ATOM 2840 O O . GLU A 1 397 ? 40.187 1.706 -30.975 1.00 77.81 397 GLU A O 1
ATOM 2845 N N . ALA A 1 398 ? 41.683 0.185 -30.293 1.00 72.31 398 ALA A N 1
ATOM 2846 C CA . ALA A 1 398 ? 40.947 -0.944 -30.862 1.00 72.31 398 ALA A CA 1
ATOM 2847 C C . ALA A 1 398 ? 39.588 -1.194 -30.176 1.00 72.31 398 ALA A C 1
ATOM 2849 O O . ALA A 1 398 ? 38.671 -1.700 -30.825 1.00 72.31 398 ALA A O 1
ATOM 2850 N N . ARG A 1 399 ? 39.458 -0.883 -28.873 1.00 75.44 399 ARG A N 1
ATOM 2851 C CA . ARG A 1 399 ? 38.236 -1.103 -28.068 1.00 75.44 399 ARG A CA 1
ATOM 2852 C C . ARG A 1 399 ? 37.987 -0.047 -26.969 1.00 75.44 399 ARG A C 1
ATOM 2854 O O . ARG A 1 399 ? 37.727 -0.431 -25.827 1.00 75.44 399 ARG A O 1
ATOM 2861 N N . PRO A 1 400 ? 38.024 1.259 -27.270 1.00 87.00 400 PRO A N 1
ATOM 2862 C CA . PRO A 1 400 ? 37.761 2.278 -26.271 1.00 87.00 400 PRO A CA 1
ATOM 2863 C C . PRO A 1 400 ? 36.308 2.220 -25.817 1.00 87.00 400 PRO A C 1
ATOM 2865 O O . PRO A 1 400 ? 35.382 1.926 -26.587 1.00 87.00 400 PRO A O 1
ATOM 2868 N N . ARG A 1 401 ? 36.108 2.532 -24.541 1.00 92.94 401 ARG A N 1
ATOM 2869 C CA . ARG A 1 401 ? 34.774 2.632 -23.959 1.00 92.94 401 ARG A CA 1
ATOM 2870 C C . ARG A 1 401 ? 34.317 4.080 -24.004 1.00 92.94 401 ARG A C 1
ATOM 2872 O O . ARG A 1 401 ? 34.962 4.971 -23.460 1.00 92.94 401 ARG A O 1
ATOM 2879 N N . VAL A 1 402 ? 33.165 4.294 -24.621 1.00 96.06 402 VAL A N 1
ATOM 2880 C CA . VAL A 1 402 ? 32.479 5.581 -24.654 1.00 96.06 402 VAL A CA 1
ATOM 2881 C C 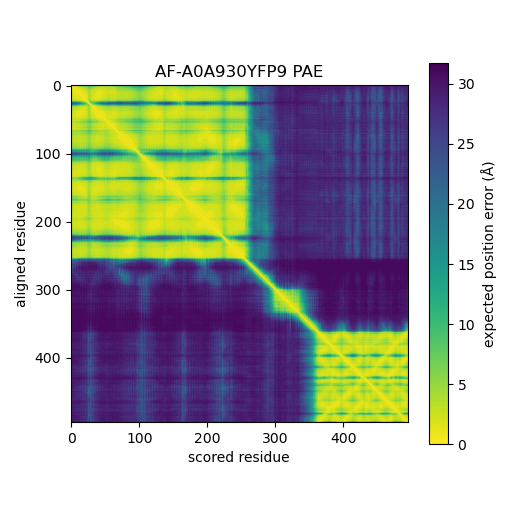. VAL A 1 402 ? 31.329 5.515 -23.661 1.00 96.06 402 VAL A C 1
ATOM 2883 O O . VAL A 1 402 ? 30.461 4.651 -23.769 1.00 96.06 402 VAL A O 1
ATOM 2886 N N . SER A 1 403 ? 31.337 6.402 -22.675 1.00 96.19 403 SER A N 1
ATOM 2887 C CA . SER A 1 403 ? 30.303 6.505 -21.642 1.00 96.19 403 SER A CA 1
ATOM 2888 C C . SER A 1 403 ? 29.705 7.898 -21.665 1.00 96.19 403 SER A C 1
ATOM 2890 O O . SER A 1 403 ? 30.409 8.860 -21.948 1.00 96.19 403 SER A O 1
ATOM 2892 N N . GLY A 1 404 ? 28.425 8.039 -21.355 1.00 96.50 404 GLY A N 1
ATOM 2893 C CA . GLY A 1 404 ? 27.822 9.361 -21.289 1.00 96.50 404 GLY A CA 1
ATOM 2894 C C . GLY A 1 404 ? 26.565 9.392 -20.450 1.00 96.50 404 GLY A C 1
ATOM 2895 O O . GLY A 1 404 ? 25.968 8.356 -20.142 1.00 96.50 404 GLY A O 1
ATOM 2896 N N . THR A 1 405 ? 26.181 10.606 -20.088 1.00 97.94 405 THR A N 1
ATOM 2897 C CA . THR A 1 405 ? 24.932 10.892 -19.392 1.00 97.94 405 THR A CA 1
ATOM 2898 C C . THR A 1 405 ? 24.344 12.194 -19.906 1.00 97.94 40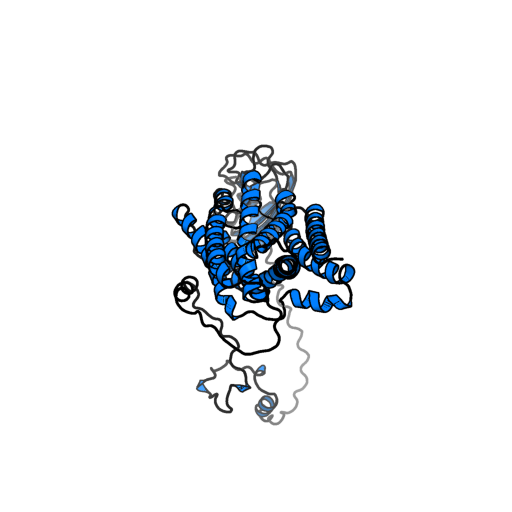5 THR A C 1
ATOM 2900 O O . THR A 1 405 ? 25.076 13.119 -20.272 1.00 97.94 405 THR A O 1
ATOM 2903 N N . ALA A 1 406 ? 23.022 12.265 -19.940 1.00 97.75 406 ALA A N 1
ATOM 2904 C CA . ALA A 1 406 ? 22.295 13.437 -20.384 1.00 97.75 406 ALA A CA 1
ATOM 2905 C C . ALA A 1 406 ? 20.924 13.519 -19.724 1.00 97.75 406 ALA A C 1
ATOM 2907 O O . ALA A 1 406 ? 20.357 12.506 -19.316 1.00 97.75 406 ALA A O 1
ATOM 2908 N N . SER A 1 407 ? 20.386 14.732 -19.665 1.00 96.94 407 SER A N 1
ATOM 2909 C CA . SER A 1 407 ? 19.018 15.005 -19.244 1.00 96.94 407 SER A CA 1
ATOM 2910 C C . SER A 1 407 ? 18.355 15.959 -20.229 1.00 96.94 407 SER A C 1
ATOM 2912 O O . SER A 1 407 ? 18.947 16.972 -20.615 1.00 96.94 407 SER A O 1
ATOM 2914 N N . ALA A 1 408 ? 17.130 15.638 -20.637 1.00 95.88 408 ALA A N 1
ATOM 2915 C CA . ALA A 1 408 ? 16.317 16.470 -21.513 1.00 95.88 408 ALA A CA 1
ATOM 2916 C C . ALA A 1 408 ? 14.956 16.761 -20.884 1.00 95.88 408 ALA A C 1
ATOM 2918 O O . ALA A 1 408 ? 14.278 15.859 -20.387 1.00 95.88 408 ALA A O 1
ATOM 2919 N N . GLY A 1 409 ? 14.530 18.022 -20.963 1.00 94.44 409 GLY A N 1
ATOM 2920 C CA . GLY A 1 409 ? 13.136 18.386 -20.735 1.00 94.44 409 GLY A CA 1
ATOM 2921 C C . GLY A 1 409 ? 12.307 17.989 -21.952 1.00 94.44 409 GLY A C 1
ATOM 2922 O O . GLY A 1 409 ? 12.425 18.617 -23.000 1.00 94.44 409 GLY A O 1
ATOM 2923 N N . LEU A 1 410 ? 11.476 16.960 -21.842 1.00 94.94 410 LEU A N 1
ATOM 2924 C CA . LEU A 1 410 ? 10.664 16.475 -22.958 1.00 94.94 410 LEU A CA 1
ATOM 2925 C C . LEU A 1 410 ? 9.187 16.415 -22.565 1.00 94.94 410 LEU A C 1
ATOM 2927 O O . LEU A 1 410 ? 8.835 16.358 -21.390 1.00 94.94 410 LEU A O 1
ATOM 2931 N N . GLY A 1 411 ? 8.326 16.443 -23.575 1.00 93.69 411 GLY A N 1
ATOM 2932 C CA . GLY A 1 411 ? 6.878 16.318 -23.455 1.00 93.69 411 GLY A CA 1
ATOM 2933 C C . GLY A 1 411 ? 6.259 16.172 -24.842 1.00 93.69 411 GLY A C 1
ATOM 2934 O O . GLY A 1 411 ? 6.931 16.390 -25.856 1.00 93.69 411 GLY A O 1
ATOM 2935 N N . LEU A 1 412 ? 4.995 15.769 -24.890 1.00 93.81 412 LEU A N 1
ATOM 2936 C CA . LEU A 1 412 ? 4.226 15.677 -26.127 1.00 93.81 412 LEU A CA 1
ATOM 2937 C C . LEU A 1 412 ? 3.748 17.067 -26.547 1.00 93.81 412 LEU A C 1
ATOM 2939 O O . LEU A 1 412 ? 3.248 17.822 -25.717 1.00 93.81 412 LEU A O 1
ATOM 2943 N N . LEU A 1 413 ? 3.831 17.377 -27.843 1.00 87.88 413 LEU A N 1
ATOM 2944 C CA . LEU A 1 413 ? 3.253 18.618 -28.379 1.00 87.88 413 LEU A CA 1
ATOM 2945 C C . LEU A 1 413 ? 1.723 18.646 -28.251 1.00 87.88 413 LEU A C 1
ATOM 2947 O O . LEU A 1 413 ? 1.121 19.704 -28.110 1.00 87.88 413 LEU A O 1
ATOM 2951 N N . SER A 1 414 ? 1.089 17.481 -28.369 1.00 84.25 414 SER A N 1
ATOM 2952 C CA . SER A 1 414 ? -0.354 17.272 -28.238 1.00 84.25 414 SER A CA 1
ATOM 2953 C C . SER A 1 414 ? -0.639 15.772 -28.109 1.00 84.25 414 SER A C 1
ATOM 2955 O O . SER A 1 414 ? 0.272 14.958 -28.256 1.00 84.25 414 SER A O 1
ATOM 2957 N N . GLY A 1 415 ? -1.895 15.400 -27.860 1.00 83.69 415 GLY A N 1
ATOM 2958 C CA . GLY A 1 415 ? -2.330 14.003 -27.852 1.00 83.69 415 GLY A CA 1
ATOM 2959 C C . GLY A 1 415 ? -2.433 13.379 -26.461 1.00 83.69 415 GLY A C 1
ATOM 2960 O O . GLY A 1 415 ? -2.211 14.019 -25.433 1.00 83.69 415 GLY A O 1
ATOM 2961 N N . SER A 1 416 ? -2.848 12.112 -26.437 1.00 90.31 416 SER A N 1
ATOM 2962 C CA . SER A 1 416 ? -2.937 11.325 -25.203 1.00 90.31 416 SER A CA 1
ATOM 2963 C C . SER A 1 416 ? -1.560 10.831 -24.754 1.00 90.31 416 SER A C 1
ATOM 2965 O O . SER A 1 416 ? -0.677 10.674 -25.598 1.00 90.31 416 SER A O 1
ATOM 2967 N N . PRO A 1 417 ? -1.368 10.550 -23.450 1.00 92.88 417 PRO A N 1
ATOM 2968 C CA . PRO A 1 417 ? -0.123 9.980 -22.956 1.00 92.88 417 PRO A CA 1
ATOM 2969 C C . PRO A 1 417 ? 0.304 8.737 -23.744 1.00 92.88 417 PRO A C 1
ATOM 2971 O O . PRO A 1 417 ? -0.525 7.871 -24.022 1.00 92.88 417 PRO A O 1
ATOM 2974 N N . GLN A 1 418 ? 1.593 8.639 -24.062 1.00 92.81 418 GLN A N 1
ATOM 2975 C CA . GLN A 1 418 ? 2.163 7.532 -24.835 1.00 92.81 418 GLN A CA 1
ATOM 2976 C C . GLN A 1 418 ? 3.512 7.097 -24.265 1.00 92.81 418 GLN A C 1
ATOM 2978 O O . GLN A 1 418 ? 4.115 7.804 -23.458 1.00 92.81 418 GLN A O 1
ATOM 2983 N N . PHE A 1 419 ? 3.996 5.940 -24.700 1.00 94.50 419 PHE A N 1
ATOM 2984 C CA . PHE A 1 419 ? 5.311 5.438 -24.322 1.00 94.50 419 PHE A CA 1
ATOM 2985 C C . PHE A 1 419 ? 6.322 5.668 -25.445 1.00 94.50 419 PHE A C 1
ATOM 2987 O O . PHE A 1 419 ? 6.011 5.488 -26.624 1.00 94.50 419 PHE A O 1
ATOM 2994 N N . ALA A 1 420 ? 7.531 6.065 -25.067 1.00 95.50 420 ALA A N 1
ATOM 2995 C CA . ALA A 1 420 ? 8.680 6.142 -25.958 1.00 95.50 420 ALA A CA 1
ATOM 2996 C C . ALA A 1 420 ? 9.943 5.764 -25.185 1.00 95.50 420 ALA A C 1
ATOM 2998 O O . ALA A 1 420 ? 9.994 5.880 -23.960 1.00 95.50 420 ALA A O 1
ATOM 2999 N N . ASP A 1 421 ? 10.960 5.301 -25.899 1.00 96.12 421 ASP A N 1
ATOM 3000 C CA . ASP A 1 421 ? 12.170 4.794 -25.264 1.00 96.12 421 ASP A CA 1
ATOM 3001 C C . ASP A 1 421 ? 13.261 5.852 -25.254 1.00 96.12 421 ASP A C 1
ATOM 3003 O O . ASP A 1 421 ? 13.511 6.471 -26.286 1.00 96.12 421 ASP A O 1
ATOM 3007 N N . THR A 1 422 ? 13.944 6.025 -24.126 1.00 95.56 422 THR A N 1
ATOM 3008 C CA . THR A 1 422 ? 15.071 6.953 -23.984 1.00 95.56 422 THR A CA 1
ATOM 3009 C C . THR A 1 422 ? 16.387 6.198 -23.819 1.00 95.56 422 THR A C 1
ATOM 3011 O O . THR A 1 422 ? 16.431 5.062 -23.341 1.00 95.56 422 THR A O 1
ATOM 3014 N N . GLY A 1 423 ? 17.485 6.826 -24.234 1.00 96.31 423 GLY A N 1
ATOM 3015 C CA . GLY A 1 423 ? 18.815 6.245 -24.095 1.00 96.31 423 GLY A CA 1
ATOM 3016 C C . GLY A 1 423 ? 19.929 7.215 -24.458 1.00 96.31 423 GLY A C 1
ATOM 3017 O O . GLY A 1 423 ? 19.682 8.341 -24.895 1.00 96.31 423 GLY A O 1
ATOM 3018 N N . MET A 1 424 ? 21.166 6.757 -24.277 1.00 97.56 424 MET A N 1
ATOM 3019 C CA . MET A 1 424 ? 22.326 7.350 -24.936 1.00 97.56 424 MET A CA 1
ATOM 3020 C C . MET A 1 424 ? 22.560 6.590 -26.237 1.00 97.56 424 MET A C 1
ATOM 3022 O O . MET A 1 424 ? 22.605 5.358 -26.240 1.00 97.56 424 MET A O 1
ATOM 3026 N N . CYS A 1 425 ? 22.701 7.318 -27.337 1.00 97.44 425 CYS A N 1
ATOM 3027 C CA . CYS A 1 425 ? 22.952 6.740 -28.647 1.00 97.44 425 CYS A CA 1
ATOM 3028 C C . CYS A 1 425 ? 24.220 7.304 -29.275 1.00 97.44 425 CYS A C 1
ATOM 3030 O O . CYS A 1 425 ? 24.685 8.387 -28.916 1.00 97.44 425 CYS A O 1
ATOM 3032 N N . TRP A 1 426 ? 24.739 6.574 -30.256 1.00 96.88 426 TRP A N 1
ATOM 3033 C CA . TRP A 1 426 ? 25.792 7.028 -31.152 1.00 96.88 426 TRP A CA 1
ATOM 3034 C C . TRP A 1 426 ? 25.348 6.918 -32.610 1.00 96.88 426 TRP A C 1
ATOM 3036 O O . TRP A 1 426 ? 24.438 6.160 -32.959 1.00 96.88 426 TRP A O 1
ATOM 3046 N N . ARG A 1 427 ? 26.027 7.668 -33.470 1.00 96.69 427 ARG A N 1
ATOM 3047 C CA . ARG A 1 427 ? 25.993 7.536 -34.927 1.00 96.69 427 ARG A CA 1
ATOM 3048 C C . ARG A 1 427 ? 27.396 7.812 -35.461 1.00 96.69 427 ARG A C 1
ATOM 3050 O O . ARG A 1 427 ? 28.054 8.719 -34.962 1.00 96.69 427 ARG A O 1
ATOM 3057 N N . ALA A 1 428 ? 27.859 7.035 -36.436 1.00 93.56 428 ALA A N 1
ATOM 3058 C CA . ALA A 1 428 ? 29.150 7.284 -37.075 1.00 93.56 428 ALA A CA 1
ATOM 3059 C C . ALA A 1 428 ? 29.166 8.649 -37.785 1.00 93.56 428 ALA A C 1
ATOM 3061 O O . ALA A 1 428 ? 28.153 9.096 -38.333 1.00 93.56 428 ALA A O 1
ATOM 3062 N N . ASP A 1 429 ? 30.316 9.318 -37.758 1.00 83.44 429 ASP A N 1
ATOM 3063 C CA . ASP A 1 429 ? 30.528 10.544 -38.522 1.00 83.44 429 ASP A CA 1
ATOM 3064 C C . ASP A 1 429 ? 30.437 10.226 -40.026 1.00 83.44 429 ASP A C 1
ATOM 3066 O O . ASP A 1 429 ? 30.952 9.209 -40.492 1.00 83.44 429 ASP A O 1
ATOM 3070 N N . GLY A 1 430 ? 29.705 11.049 -40.778 1.00 73.12 430 GLY A N 1
ATOM 3071 C CA . GLY A 1 430 ? 29.310 10.757 -42.165 1.00 73.12 430 GLY A CA 1
ATOM 3072 C C . GLY A 1 430 ? 27.922 10.117 -42.346 1.00 73.12 430 GLY A C 1
ATOM 3073 O O . GLY A 1 430 ? 27.461 10.003 -43.481 1.00 73.12 430 GLY A O 1
ATOM 3074 N N . GLY A 1 431 ? 27.211 9.773 -41.263 1.00 79.62 431 GLY A N 1
ATOM 3075 C CA . GLY A 1 431 ? 25.789 9.404 -41.298 1.00 79.62 431 GLY A CA 1
ATOM 3076 C C . GLY A 1 431 ? 25.473 7.987 -40.809 1.00 79.62 431 GLY A C 1
ATOM 3077 O O . GLY A 1 431 ? 26.259 7.345 -40.121 1.00 79.62 431 GLY A O 1
ATOM 3078 N N . GLY A 1 432 ? 24.269 7.507 -41.130 1.00 87.31 432 GLY A N 1
ATOM 3079 C CA . GLY A 1 432 ? 23.766 6.193 -40.711 1.00 87.31 432 GLY A CA 1
ATOM 3080 C C . GLY A 1 432 ? 22.724 6.242 -39.591 1.00 87.31 432 GLY A C 1
ATOM 3081 O O . GLY A 1 432 ? 22.249 7.307 -39.188 1.00 87.31 432 GLY A O 1
ATOM 3082 N N . THR A 1 433 ? 22.339 5.061 -39.111 1.00 91.88 433 THR A N 1
ATOM 3083 C CA . THR A 1 433 ? 21.273 4.893 -38.116 1.00 91.88 433 THR A CA 1
ATOM 3084 C C . THR A 1 433 ? 21.767 5.241 -36.716 1.00 91.88 433 THR A C 1
ATOM 3086 O O . THR A 1 433 ? 22.817 4.773 -36.275 1.00 91.88 433 THR A O 1
ATOM 3089 N N . VAL A 1 434 ? 20.980 6.033 -35.988 1.00 95.94 434 VAL A N 1
ATOM 3090 C CA . VAL A 1 434 ? 21.223 6.310 -34.570 1.00 95.94 434 VAL A CA 1
ATOM 3091 C C . VAL A 1 434 ? 20.999 5.023 -33.775 1.00 95.94 434 VAL A C 1
ATOM 3093 O O . VAL A 1 434 ? 19.918 4.437 -33.823 1.00 95.94 434 VAL A O 1
ATOM 3096 N N . THR A 1 435 ? 22.028 4.580 -33.058 1.00 95.06 435 THR A N 1
ATOM 3097 C CA . THR A 1 435 ? 22.050 3.276 -32.386 1.00 95.06 435 THR A CA 1
ATOM 3098 C C . THR A 1 435 ? 22.214 3.452 -30.885 1.00 95.06 435 THR A C 1
ATOM 3100 O O . THR A 1 435 ? 23.094 4.183 -30.431 1.00 95.06 435 THR A O 1
ATOM 3103 N N . ASN A 1 436 ? 21.375 2.772 -30.104 1.00 95.62 436 ASN A N 1
ATOM 3104 C CA . ASN A 1 436 ? 21.442 2.799 -28.647 1.00 95.62 436 ASN A CA 1
ATOM 3105 C C . ASN A 1 436 ? 22.715 2.095 -28.148 1.00 95.62 436 ASN A C 1
ATOM 3107 O O . ASN A 1 436 ? 23.084 1.030 -28.644 1.00 95.62 436 ASN A O 1
ATOM 3111 N N . PHE A 1 437 ? 23.371 2.680 -27.146 1.00 95.12 437 PHE A N 1
ATOM 3112 C CA . PHE A 1 437 ? 24.563 2.129 -26.496 1.00 95.12 437 PHE A CA 1
ATOM 3113 C C . PHE A 1 437 ? 24.346 0.706 -25.973 1.00 95.12 437 PHE A C 1
ATOM 3115 O O . PHE A 1 437 ? 25.266 -0.107 -26.007 1.00 95.12 437 PHE A O 1
ATOM 3122 N N . VAL A 1 438 ? 23.130 0.400 -25.518 1.00 90.00 438 VAL A N 1
ATOM 3123 C CA . VAL A 1 438 ? 22.753 -0.915 -24.975 1.00 90.00 438 VAL A CA 1
ATOM 3124 C C . VAL A 1 438 ? 22.035 -1.813 -25.996 1.00 90.00 438 VAL A C 1
ATOM 3126 O O . VAL A 1 438 ? 21.398 -2.797 -25.625 1.00 90.00 438 VAL A O 1
ATOM 3129 N N . GLY A 1 439 ? 22.145 -1.513 -27.295 1.00 85.62 439 GLY A N 1
ATOM 3130 C CA . GLY A 1 439 ? 21.597 -2.348 -28.367 1.00 85.62 439 GLY A CA 1
ATOM 3131 C C . GLY A 1 439 ? 20.071 -2.462 -28.306 1.00 85.62 439 GLY A C 1
ATOM 3132 O O . GLY A 1 439 ? 19.370 -1.468 -28.483 1.00 85.62 439 GLY A O 1
ATOM 3133 N N . SER A 1 440 ? 19.558 -3.677 -28.080 1.00 81.25 440 SER A N 1
ATOM 3134 C CA . SER A 1 440 ? 18.122 -3.944 -27.904 1.00 81.25 440 SER A CA 1
ATOM 3135 C C . SER A 1 440 ? 17.608 -3.671 -26.487 1.00 81.25 440 SER A C 1
ATOM 3137 O O . SER A 1 440 ? 16.402 -3.754 -26.270 1.00 81.25 440 SER A O 1
ATOM 3139 N N . GLY A 1 441 ? 18.486 -3.350 -25.531 1.00 78.56 441 GLY A N 1
ATOM 3140 C CA . GLY A 1 441 ? 18.084 -2.830 -24.228 1.00 78.56 441 GLY A CA 1
ATOM 3141 C C . GLY A 1 441 ? 17.573 -1.397 -24.360 1.00 78.56 441 GLY A C 1
ATOM 3142 O O . GLY A 1 441 ? 18.125 -0.600 -25.116 1.00 78.56 441 GLY A O 1
ATOM 3143 N N . PHE A 1 442 ? 16.507 -1.048 -23.648 1.00 85.06 442 PHE A N 1
ATOM 3144 C CA . PHE A 1 442 ? 15.967 0.307 -23.668 1.00 85.06 442 PHE A CA 1
ATOM 3145 C C . PHE A 1 442 ? 15.183 0.625 -22.402 1.00 85.06 442 PHE A C 1
ATOM 3147 O O . PHE A 1 442 ? 14.630 -0.265 -21.759 1.00 85.06 442 PHE A O 1
ATOM 3154 N N . THR A 1 443 ? 15.125 1.912 -22.069 1.00 90.44 443 THR A N 1
ATOM 3155 C CA . THR A 1 443 ? 14.310 2.409 -20.965 1.00 90.44 443 THR A CA 1
ATOM 3156 C C . THR A 1 443 ? 13.046 3.024 -21.539 1.00 90.44 443 THR A C 1
ATOM 3158 O O . THR A 1 443 ? 13.098 4.086 -22.158 1.00 90.44 443 THR A O 1
ATOM 3161 N N . THR A 1 444 ? 11.908 2.370 -21.333 1.00 93.38 444 THR A N 1
ATOM 3162 C CA . THR A 1 444 ? 10.612 2.899 -21.759 1.00 93.38 444 THR A CA 1
ATOM 3163 C C . THR A 1 444 ? 10.112 3.926 -20.751 1.00 93.38 444 THR A C 1
ATOM 3165 O O . THR A 1 444 ? 10.026 3.658 -19.555 1.00 93.38 444 THR A O 1
ATOM 3168 N N . GLN A 1 445 ? 9.778 5.114 -21.242 1.00 93.75 445 GLN A N 1
ATOM 3169 C CA . GLN A 1 445 ? 9.293 6.235 -20.449 1.00 93.75 445 GLN A CA 1
ATOM 3170 C C . GLN A 1 445 ? 7.882 6.610 -20.891 1.00 93.75 445 GLN A C 1
ATOM 3172 O O . GLN A 1 445 ? 7.547 6.567 -22.079 1.00 93.75 445 GLN A O 1
ATOM 3177 N N . ARG A 1 446 ? 7.042 6.999 -19.929 1.00 94.62 446 ARG A N 1
ATOM 3178 C CA . ARG A 1 446 ? 5.722 7.562 -20.219 1.00 94.62 446 ARG A CA 1
ATOM 3179 C C . ARG A 1 446 ? 5.862 9.058 -20.482 1.00 94.62 446 ARG A C 1
ATOM 3181 O O . ARG A 1 446 ? 6.330 9.798 -19.620 1.00 94.62 446 ARG A O 1
ATOM 3188 N N . PHE A 1 447 ? 5.398 9.493 -21.645 1.00 93.94 447 PHE A N 1
ATOM 3189 C CA . PHE A 1 447 ? 5.322 10.891 -22.047 1.00 93.94 447 PHE A CA 1
ATOM 3190 C C . PHE A 1 447 ? 3.882 11.388 -21.922 1.00 93.94 447 PHE A C 1
ATOM 3192 O O . PHE A 1 447 ? 2.935 10.705 -22.321 1.00 93.94 447 PHE A O 1
ATOM 3199 N N . THR A 1 448 ? 3.717 12.583 -21.366 1.00 93.50 448 THR A N 1
ATOM 3200 C CA . THR A 1 448 ? 2.455 13.334 -21.323 1.00 93.50 448 THR A CA 1
ATOM 3201 C C . THR A 1 448 ? 2.651 14.681 -22.024 1.00 93.50 448 THR A C 1
ATOM 3203 O O . THR A 1 448 ? 3.749 14.986 -22.489 1.00 93.50 448 THR A O 1
ATOM 3206 N N . ALA A 1 449 ? 1.594 15.490 -22.135 1.00 90.50 449 ALA A N 1
ATOM 3207 C CA . ALA A 1 449 ? 1.720 16.867 -22.623 1.00 90.50 449 ALA A CA 1
ATOM 3208 C C . ALA A 1 449 ? 2.521 17.765 -21.654 1.00 90.50 449 ALA A C 1
ATOM 3210 O O . ALA A 1 449 ? 3.083 18.782 -22.063 1.00 90.50 449 ALA A O 1
ATOM 3211 N N . ASP A 1 450 ? 2.619 17.372 -20.380 1.00 89.31 450 ASP A N 1
ATOM 3212 C CA . ASP A 1 450 ? 3.438 18.074 -19.400 1.00 89.31 450 ASP A CA 1
ATOM 3213 C C . ASP A 1 450 ? 4.923 17.837 -19.671 1.00 89.31 450 ASP A C 1
ATOM 3215 O O . ASP A 1 450 ? 5.361 16.747 -20.045 1.00 89.31 450 ASP A O 1
ATOM 3219 N N . ARG A 1 451 ? 5.725 18.881 -19.465 1.00 89.25 451 ARG A N 1
ATOM 3220 C CA . ARG A 1 451 ? 7.178 18.783 -19.576 1.00 89.25 451 ARG A CA 1
ATOM 3221 C C . ARG A 1 451 ? 7.748 18.085 -18.342 1.00 89.25 451 ARG A C 1
ATOM 3223 O O . ARG A 1 451 ? 7.605 18.600 -17.235 1.00 89.25 451 ARG A O 1
ATOM 3230 N N . ALA A 1 452 ? 8.485 17.000 -18.548 1.00 91.81 452 ALA A N 1
ATOM 3231 C CA . ALA A 1 452 ? 9.241 16.305 -17.509 1.00 91.81 452 ALA A CA 1
ATOM 3232 C C . ALA A 1 452 ? 10.723 16.176 -17.892 1.00 91.81 452 ALA A C 1
ATOM 3234 O O . ALA A 1 452 ? 11.090 16.260 -19.066 1.00 91.81 452 ALA A O 1
ATOM 3235 N N . ALA A 1 453 ? 11.585 16.010 -16.888 1.00 92.94 453 ALA A N 1
ATOM 3236 C CA . ALA A 1 453 ? 13.005 15.755 -17.098 1.00 92.94 453 ALA A CA 1
ATOM 3237 C C . ALA A 1 453 ? 13.242 14.251 -17.244 1.00 92.94 453 ALA A C 1
ATOM 3239 O O . ALA A 1 453 ? 12.911 13.477 -16.346 1.00 92.94 453 ALA A O 1
ATOM 3240 N N . TYR A 1 454 ? 13.849 13.850 -18.356 1.00 94.88 454 TYR A N 1
ATOM 3241 C CA . TYR A 1 454 ? 14.216 12.466 -18.619 1.00 94.88 454 TYR A CA 1
ATOM 3242 C C . TYR A 1 454 ? 15.727 12.365 -18.719 1.00 94.88 454 TYR A C 1
ATOM 3244 O O . TYR A 1 454 ? 16.342 13.058 -19.528 1.00 94.88 454 TYR A O 1
ATOM 3252 N N . ALA A 1 455 ? 16.313 11.491 -17.905 1.00 95.38 455 ALA A N 1
ATOM 3253 C CA . ALA A 1 455 ? 17.738 11.218 -17.925 1.00 95.38 455 ALA A CA 1
ATOM 3254 C C . ALA A 1 455 ? 18.039 9.924 -18.686 1.00 95.38 455 ALA A C 1
ATOM 3256 O O . ALA A 1 455 ? 17.240 8.984 -18.691 1.00 95.38 455 ALA A O 1
ATOM 3257 N N . ALA A 1 456 ? 19.211 9.871 -19.306 1.00 96.00 456 ALA A N 1
ATOM 3258 C CA . ALA A 1 456 ? 19.754 8.666 -19.904 1.00 96.00 456 ALA A CA 1
ATOM 3259 C C . ALA A 1 456 ? 21.244 8.563 -19.589 1.00 96.00 456 ALA A C 1
ATOM 3261 O O . ALA A 1 456 ? 21.973 9.545 -19.700 1.00 96.00 456 ALA A O 1
ATOM 3262 N N . SER A 1 457 ? 21.693 7.364 -19.234 1.00 95.94 457 SER A N 1
ATOM 3263 C CA . SER A 1 457 ? 23.102 7.047 -19.034 1.00 95.94 457 SER A CA 1
ATOM 3264 C C . SER A 1 457 ? 23.394 5.656 -19.579 1.00 95.94 457 SER A C 1
ATOM 3266 O O . SER A 1 457 ? 22.598 4.731 -19.421 1.00 95.94 457 SER A O 1
ATOM 3268 N N . ALA A 1 458 ? 24.520 5.512 -20.270 1.00 96.06 458 ALA A N 1
ATOM 3269 C CA . ALA A 1 458 ? 24.982 4.218 -20.758 1.00 96.06 458 ALA A CA 1
ATOM 3270 C C . ALA A 1 458 ? 26.469 4.276 -21.124 1.00 96.06 458 ALA A C 1
ATOM 3272 O O . ALA A 1 458 ? 27.062 5.354 -21.232 1.00 96.06 458 ALA A O 1
ATOM 3273 N N . SER A 1 459 ? 27.054 3.105 -21.383 1.00 94.50 459 SER A N 1
ATOM 3274 C CA . SER A 1 459 ? 28.364 2.987 -22.027 1.00 94.50 459 SER A CA 1
ATOM 3275 C C . SER A 1 459 ? 28.344 1.933 -23.131 1.00 94.50 459 SER A C 1
ATOM 3277 O O . SER A 1 459 ? 27.602 0.956 -23.033 1.00 94.50 459 SER A O 1
ATOM 3279 N N . ALA A 1 460 ? 29.175 2.118 -24.152 1.00 93.75 460 ALA A N 1
ATOM 3280 C CA . ALA A 1 460 ? 29.384 1.166 -25.236 1.00 93.75 460 ALA A CA 1
ATOM 3281 C C . ALA A 1 460 ? 30.871 1.089 -25.601 1.00 93.75 460 ALA A C 1
ATOM 3283 O O . ALA A 1 460 ? 31.624 2.042 -25.401 1.00 93.75 460 ALA A O 1
ATOM 3284 N N . VAL A 1 461 ? 31.298 -0.055 -26.135 1.00 93.50 461 VAL A N 1
ATOM 3285 C CA . VAL A 1 461 ? 32.617 -0.193 -26.764 1.00 93.50 461 VAL A CA 1
ATOM 3286 C C . VAL A 1 461 ? 32.437 0.083 -28.248 1.00 93.50 461 VAL A C 1
ATOM 3288 O O . VAL A 1 461 ? 31.691 -0.638 -28.911 1.00 93.50 461 VAL A O 1
ATOM 3291 N N . LEU A 1 462 ? 33.091 1.126 -28.752 1.00 90.62 462 LEU A N 1
ATOM 3292 C CA . LEU A 1 462 ? 33.018 1.516 -30.160 1.00 90.62 462 LEU A CA 1
ATOM 3293 C C . LEU A 1 462 ? 34.355 1.222 -30.838 1.00 90.62 462 LEU A C 1
ATOM 3295 O O . LEU A 1 462 ? 35.410 1.346 -30.220 1.00 90.62 462 LEU A O 1
ATOM 3299 N N . ALA A 1 463 ? 34.314 0.832 -32.111 1.00 90.06 463 ALA A N 1
ATOM 3300 C CA . ALA A 1 463 ? 35.527 0.685 -32.910 1.00 90.06 463 ALA A CA 1
ATOM 3301 C C . ALA A 1 463 ? 36.213 2.047 -33.105 1.00 90.06 463 ALA A C 1
ATOM 3303 O O . ALA A 1 463 ? 35.586 3.093 -32.912 1.00 90.06 463 ALA A O 1
ATOM 3304 N N . ALA A 1 464 ? 37.480 2.044 -33.520 1.00 90.19 464 ALA A N 1
ATOM 3305 C CA . ALA A 1 464 ? 38.185 3.269 -33.886 1.00 90.19 464 ALA A CA 1
ATOM 3306 C C . ALA A 1 464 ? 37.415 4.044 -34.977 1.00 90.19 464 ALA A C 1
ATOM 3308 O O . ALA A 1 464 ? 37.013 3.464 -35.986 1.00 90.19 464 ALA A O 1
ATOM 3309 N N . GLY A 1 465 ? 37.179 5.336 -34.758 1.00 92.12 465 GLY A N 1
ATOM 3310 C CA . GLY A 1 465 ? 36.367 6.185 -35.629 1.00 92.12 465 GLY A CA 1
ATOM 3311 C C . GLY A 1 465 ? 35.891 7.467 -34.943 1.00 92.12 465 GLY A C 1
ATOM 3312 O O . GLY A 1 465 ? 36.182 7.712 -33.774 1.00 92.12 465 GLY A O 1
ATOM 3313 N N . SER A 1 466 ? 35.147 8.294 -35.672 1.00 94.06 466 SER A N 1
ATOM 3314 C CA . SER A 1 466 ? 34.488 9.487 -35.128 1.00 94.06 466 SER A CA 1
ATOM 3315 C C . SER A 1 466 ? 32.983 9.260 -35.044 1.00 94.06 466 SER A C 1
ATOM 3317 O O . SER A 1 466 ? 32.391 8.671 -35.949 1.00 94.06 466 SER A O 1
ATOM 3319 N N . TYR A 1 467 ? 32.368 9.712 -33.952 1.00 95.81 467 TYR A N 1
ATOM 3320 C CA . TYR A 1 467 ? 30.957 9.471 -33.663 1.00 95.81 467 TYR A CA 1
ATOM 3321 C C . TYR A 1 467 ? 30.281 10.712 -33.087 1.00 95.81 467 TYR A C 1
ATOM 3323 O O . TYR A 1 467 ? 30.844 11.397 -32.231 1.00 95.81 467 TYR A O 1
ATOM 3331 N N . ASP A 1 468 ? 29.040 10.945 -33.504 1.00 96.88 468 ASP A N 1
ATOM 3332 C CA . ASP A 1 468 ? 28.101 11.818 -32.809 1.00 96.88 468 ASP A CA 1
ATOM 3333 C C . ASP A 1 468 ? 27.429 11.012 -31.693 1.00 96.88 468 ASP A C 1
ATOM 3335 O O . ASP A 1 468 ? 26.823 9.970 -31.953 1.00 96.88 468 ASP A O 1
ATOM 3339 N N . VAL A 1 469 ? 27.514 11.493 -30.457 1.00 97.50 469 VAL A N 1
ATOM 3340 C CA . VAL A 1 469 ? 26.959 10.836 -29.272 1.00 97.50 469 VAL A CA 1
ATOM 3341 C C . VAL A 1 469 ? 26.050 11.798 -28.523 1.00 97.50 469 VAL A C 1
ATOM 3343 O O . VAL A 1 469 ? 26.418 12.938 -28.254 1.00 97.50 469 VAL A O 1
ATOM 3346 N N . GLY A 1 470 ? 24.865 11.342 -28.135 1.00 97.31 470 GLY A N 1
ATOM 3347 C CA . GLY A 1 470 ? 23.937 12.169 -27.373 1.00 97.31 470 GLY A CA 1
ATOM 3348 C C . GLY A 1 470 ? 22.720 11.403 -26.886 1.00 97.31 470 GLY A C 1
ATOM 3349 O O . GLY A 1 470 ? 22.564 10.208 -27.149 1.00 97.31 470 GLY A O 1
ATOM 3350 N N . MET A 1 471 ? 21.843 12.110 -26.176 1.00 97.19 471 MET A N 1
ATOM 3351 C CA . MET A 1 471 ? 20.560 11.553 -25.763 1.00 97.19 471 MET A CA 1
ATOM 3352 C C . MET A 1 471 ? 19.688 11.289 -26.988 1.00 97.19 471 MET A C 1
ATOM 3354 O O . MET A 1 471 ? 19.600 12.125 -27.889 1.00 97.19 471 MET A O 1
ATOM 3358 N N . CYS A 1 472 ? 19.013 10.150 -27.009 1.00 96.69 472 CYS A N 1
ATOM 3359 C CA . CYS A 1 472 ? 18.130 9.752 -28.090 1.00 96.69 472 CYS A CA 1
ATOM 3360 C C . CYS A 1 472 ? 16.785 9.259 -27.570 1.00 96.69 472 CYS A C 1
ATOM 3362 O O . CYS A 1 472 ? 16.653 8.835 -26.419 1.00 96.69 472 CYS A O 1
ATOM 3364 N N . VAL A 1 473 ? 15.795 9.304 -28.457 1.00 97.00 473 VAL A N 1
ATOM 3365 C CA . VAL A 1 473 ? 14.441 8.820 -28.214 1.00 97.00 473 VAL A CA 1
ATOM 3366 C C . VAL A 1 473 ? 13.987 7.965 -29.392 1.00 97.00 473 VAL A C 1
ATOM 3368 O O . VAL A 1 473 ? 14.163 8.364 -30.543 1.00 97.00 473 VAL A O 1
ATOM 3371 N N . ARG A 1 474 ? 13.381 6.807 -29.116 1.00 96.19 474 ARG A N 1
ATOM 3372 C CA . ARG A 1 474 ? 12.617 6.021 -30.097 1.00 96.19 474 ARG A CA 1
ATOM 3373 C C . ARG A 1 474 ? 11.132 6.226 -29.828 1.00 96.19 474 ARG A C 1
ATOM 3375 O O . ARG A 1 474 ? 10.605 5.753 -28.821 1.00 96.19 474 ARG A O 1
ATOM 3382 N N . ASN A 1 475 ? 10.471 6.967 -30.711 1.00 95.88 475 ASN A N 1
ATOM 3383 C CA . ASN A 1 475 ? 9.090 7.396 -30.527 1.00 95.88 475 ASN A CA 1
ATOM 3384 C C . ASN A 1 475 ? 8.117 6.513 -31.320 1.00 95.88 475 ASN A C 1
ATOM 3386 O O . ASN A 1 475 ? 7.675 6.861 -32.415 1.00 95.88 475 ASN A O 1
ATOM 3390 N N . ASN A 1 476 ? 7.777 5.364 -30.734 1.00 92.19 476 ASN A N 1
ATOM 3391 C CA . ASN A 1 476 ? 6.815 4.426 -31.317 1.00 92.19 476 ASN A CA 1
ATOM 3392 C C . ASN A 1 476 ? 5.365 4.935 -31.236 1.00 92.19 476 ASN A C 1
ATOM 3394 O O . ASN A 1 476 ? 4.502 4.441 -31.955 1.00 92.19 476 ASN A O 1
ATOM 3398 N N . GLY A 1 477 ? 5.086 5.898 -30.351 1.00 91.31 477 GLY A N 1
ATOM 3399 C CA . GLY A 1 477 ? 3.759 6.485 -30.199 1.00 91.31 477 GLY A CA 1
ATOM 3400 C C . GLY A 1 477 ? 3.422 7.496 -31.304 1.00 91.31 477 GLY A C 1
ATOM 3401 O O . GLY A 1 477 ? 4.318 8.001 -31.982 1.00 91.31 477 GLY A O 1
ATOM 3402 N N . PRO A 1 478 ? 2.134 7.824 -31.493 1.00 91.88 478 PRO A N 1
ATOM 3403 C CA . PRO A 1 478 ? 1.678 8.604 -32.642 1.00 91.88 478 PRO A CA 1
ATOM 3404 C C . PRO A 1 478 ? 1.995 10.100 -32.554 1.00 91.88 478 PRO A C 1
ATOM 3406 O O . PRO A 1 478 ? 2.081 10.764 -33.586 1.00 91.88 478 PRO A O 1
ATOM 3409 N N . SER A 1 479 ? 2.167 10.644 -31.348 1.00 95.00 479 SER A N 1
ATOM 3410 C CA . SER A 1 479 ? 2.343 12.084 -31.145 1.00 95.00 479 SER A CA 1
ATOM 3411 C C . SER A 1 479 ? 3.818 12.479 -31.166 1.00 95.00 479 SER A C 1
ATOM 3413 O O . SER A 1 479 ? 4.683 11.754 -30.669 1.00 95.00 479 SER A O 1
ATOM 3415 N N . THR A 1 480 ? 4.109 13.655 -31.717 1.00 95.94 480 THR A N 1
ATOM 3416 C CA . THR A 1 480 ? 5.460 14.230 -31.743 1.00 95.94 480 THR A CA 1
ATOM 3417 C C . THR A 1 480 ? 5.918 14.617 -30.337 1.00 95.94 480 THR A C 1
ATOM 3419 O O . THR A 1 480 ? 5.189 15.290 -29.601 1.00 95.94 480 THR A O 1
ATOM 3422 N N . ILE A 1 481 ? 7.151 14.243 -29.993 1.00 95.50 481 ILE A N 1
ATOM 3423 C CA . ILE A 1 481 ? 7.812 14.663 -28.755 1.00 95.50 481 ILE A CA 1
ATOM 3424 C C . ILE A 1 481 ? 8.606 15.937 -29.046 1.00 95.50 481 ILE A C 1
ATOM 3426 O O . ILE A 1 481 ? 9.583 15.920 -29.795 1.00 95.50 481 ILE A O 1
ATOM 3430 N N . ASN A 1 482 ? 8.147 17.040 -28.465 1.00 88.56 482 ASN A N 1
ATOM 3431 C CA . ASN A 1 482 ? 8.827 18.326 -28.355 1.00 88.56 482 ASN A CA 1
ATOM 3432 C C . ASN A 1 482 ? 8.028 19.162 -27.343 1.00 88.56 482 ASN A C 1
ATOM 3434 O O . ASN A 1 482 ? 6.808 19.225 -27.437 1.00 88.56 482 ASN A O 1
ATOM 3438 N N . ASN A 1 483 ? 8.685 19.812 -26.384 1.00 80.19 483 ASN A N 1
ATOM 3439 C CA . ASN A 1 483 ? 8.018 20.784 -25.510 1.00 80.19 483 ASN A CA 1
ATOM 3440 C C . ASN A 1 483 ? 8.897 22.019 -25.232 1.00 80.19 483 ASN A C 1
ATOM 3442 O O . ASN A 1 483 ? 8.977 22.510 -24.103 1.00 80.19 483 ASN A O 1
ATOM 3446 N N . ASN A 1 484 ? 9.607 22.468 -26.276 1.00 79.75 484 ASN A N 1
ATOM 3447 C CA . ASN A 1 484 ? 10.413 23.690 -26.325 1.00 79.75 484 ASN A CA 1
ATOM 3448 C C . ASN A 1 484 ? 11.325 23.895 -25.097 1.00 79.75 484 ASN A C 1
ATOM 3450 O O . ASN A 1 484 ? 11.232 24.895 -24.384 1.00 79.75 484 ASN A O 1
ATOM 3454 N N . ALA A 1 485 ? 12.176 22.910 -24.820 1.00 89.75 485 ALA A N 1
ATOM 3455 C CA . ALA A 1 485 ? 13.118 22.928 -23.703 1.00 89.75 485 ALA A CA 1
ATOM 3456 C C . ALA A 1 485 ? 14.540 22.584 -24.172 1.00 89.75 485 ALA A C 1
ATOM 3458 O O . ALA A 1 485 ? 14.835 22.642 -25.363 1.00 89.75 485 ALA A O 1
ATOM 3459 N N . TYR A 1 486 ? 15.428 22.249 -23.235 1.00 93.88 486 TYR A N 1
ATOM 3460 C CA . TYR A 1 486 ? 16.835 21.962 -23.506 1.00 93.88 486 TYR A CA 1
ATOM 3461 C C . TYR A 1 486 ? 17.203 20.527 -23.128 1.00 93.88 486 TYR A C 1
ATOM 3463 O O . TYR A 1 486 ? 16.638 19.943 -22.199 1.00 93.88 486 TYR A O 1
ATOM 3471 N N . VAL A 1 487 ? 18.196 19.995 -23.835 1.00 96.25 487 VAL A N 1
ATOM 3472 C CA . VAL A 1 487 ? 18.984 18.828 -23.440 1.00 96.25 487 VAL A CA 1
ATOM 3473 C C . VAL A 1 487 ? 20.393 19.285 -23.080 1.00 96.25 487 VAL A C 1
ATOM 3475 O O . VAL A 1 487 ? 20.951 20.168 -23.732 1.00 96.25 487 VAL A O 1
ATOM 3478 N N . ASN A 1 488 ? 20.965 18.702 -22.031 1.00 96.69 488 ASN A N 1
ATOM 3479 C CA . ASN A 1 488 ? 22.369 18.880 -21.672 1.00 96.69 488 ASN A CA 1
ATOM 3480 C C . ASN A 1 488 ? 22.964 17.563 -21.169 1.00 96.69 488 ASN A C 1
ATOM 3482 O O . ASN A 1 488 ? 22.252 16.723 -20.615 1.00 96.69 488 ASN A O 1
ATOM 3486 N N . GLY A 1 489 ? 24.261 17.377 -21.382 1.00 97.50 489 GLY A N 1
ATOM 3487 C CA . GLY A 1 489 ? 24.959 16.161 -20.996 1.00 97.50 489 GLY A CA 1
ATOM 3488 C C . GLY A 1 489 ? 26.444 16.200 -21.320 1.00 97.50 489 GLY A C 1
ATOM 3489 O O . GLY A 1 489 ? 26.979 17.203 -21.799 1.00 97.50 489 GLY A O 1
ATOM 3490 N N . TRP A 1 490 ? 27.111 15.085 -21.053 1.00 98.00 490 TRP A N 1
ATOM 3491 C CA . TRP A 1 490 ? 28.519 14.892 -21.376 1.00 98.00 490 TRP A CA 1
ATOM 3492 C C . TRP A 1 490 ? 28.801 13.457 -21.811 1.00 98.00 490 TRP A C 1
ATOM 3494 O O . TRP A 1 490 ? 28.056 12.521 -21.502 1.00 98.00 490 TRP A O 1
ATOM 3504 N N . VAL A 1 491 ? 29.901 13.305 -22.541 1.00 97.56 491 VAL A N 1
ATOM 3505 C CA . VAL A 1 491 ? 30.425 12.036 -23.040 1.00 97.56 491 VAL A CA 1
ATOM 3506 C C . VAL A 1 491 ? 31.905 11.953 -22.693 1.00 97.56 491 VAL A C 1
ATOM 3508 O O . VAL A 1 491 ? 32.640 12.920 -22.866 1.00 97.56 491 VAL A O 1
ATOM 3511 N N . GLN A 1 492 ? 32.341 10.799 -22.209 1.00 95.94 492 GLN A N 1
ATOM 3512 C CA . GLN A 1 492 ? 33.717 10.485 -21.864 1.00 95.94 492 GLN A CA 1
ATOM 3513 C C . GLN A 1 492 ? 34.191 9.277 -22.669 1.00 95.94 492 GLN A C 1
ATOM 3515 O O . GLN A 1 492 ? 33.494 8.264 -22.751 1.00 95.94 492 GLN A O 1
ATOM 3520 N N . VAL A 1 493 ? 35.400 9.369 -23.212 1.00 94.62 493 VAL A N 1
ATOM 3521 C CA . VAL A 1 493 ? 36.105 8.255 -23.850 1.00 94.62 493 VAL A CA 1
ATOM 3522 C C . VAL A 1 493 ? 37.211 7.798 -22.912 1.00 94.62 493 VAL A C 1
ATOM 3524 O O . VAL A 1 493 ? 38.060 8.601 -22.523 1.00 94.62 493 VAL A O 1
ATOM 3527 N N . THR A 1 494 ? 37.207 6.520 -22.549 1.00 91.38 494 THR A N 1
ATOM 3528 C CA . THR A 1 494 ? 38.292 5.880 -21.799 1.00 91.38 494 THR A CA 1
ATOM 3529 C C . THR A 1 494 ? 39.049 4.902 -22.685 1.00 91.38 494 THR A C 1
ATOM 3531 O O . THR A 1 494 ? 38.436 4.252 -23.540 1.00 91.38 494 THR A O 1
ATOM 3534 N N . LYS A 1 495 ? 40.361 4.841 -22.458 1.00 81.31 495 LYS A N 1
ATOM 3535 C CA . LYS A 1 495 ? 41.319 3.979 -23.154 1.00 81.31 495 LYS A CA 1
ATOM 3536 C C . LYS A 1 495 ? 41.147 2.529 -22.712 1.00 81.31 495 LYS A C 1
ATOM 3538 O O . LYS A 1 495 ? 41.147 2.311 -21.476 1.00 81.31 495 LYS A O 1
#

InterPro domains:
  IPR003675 CAAX prenyl protease 2/Lysostaphin resistance protein A-like domain [PF02517] (112-211)
  IPR042150 CAAX prenyl protease 2, MmRce1-like [PTHR35797] (30-254)